Protein AF-A0A819Q612-F1 (afdb_monomer)

Mean predicted aligned error: 16.67 Å

Sequence (660 aa):
TDTGLFSSLAFLLGGGSSNDSTLSSGKQPTIEEQEAIKVASSCIEECHLEQLLQETKFLIIDSLNELLKALIYGCQIFPDSQKLDQDAAVFCLELLVKVVLQNRDRVTIFWPTVRHQFYSILVNANAKTFFIERTCIGLLRIAGRLLRREELASEVLNSLRMLLLMKPHVIYTLSSEIAYGLHELVRTNAANIHKSDDWFILFSLLEVVGAAVHPPPILQSTTENLSLNKHVHQNYSTTNAESDTECSDCLTTSIIDKGYLSDSEIYRRSDYIVVSHNDFDTFRNQYDQFSRHDRRALNKSCEILSFLIHDAAYVTQENFEYCIHCIRTFIEATVIQQSDKQTSKLTTNNNRNIKQIRKVTSSNSLNNENFNEQTNNQIKQSRSDYDDDDMQQSIKQEYQSLALQLLDLMHTLHMRAAQIYKQIPIDQTISNALWYKCWCPILQGITRLCCDSRRAVRSSALGYLQRCVLLPELHILSPIEWESVFDKVLFPLLLKLLETININDHIYGIEETRVRVSQLLCRIFLQHLTPLLTLPTFTKIWLTILDFMDKYSKIDQTDMLRESVRESLKNMLLVMNTTGLFDDNQPLTVITKDRIHNFFPGLWEEVFKISTPPQVPSPTVESVVLPTTSGDSNTPSNESTTSLVSNETTINEPLPPTNV

Solvent-accessible surface area (backbone atoms only — not comparable to full-atom values): 39907 Å² total; per-residue (Å²): 131,85,80,44,77,63,56,53,49,32,41,62,75,46,61,66,73,82,79,66,94,80,73,75,88,83,76,77,76,50,73,67,51,50,50,49,32,51,52,48,40,52,52,54,62,73,60,40,56,69,59,54,50,67,47,53,58,73,49,53,70,68,60,44,50,52,51,49,51,54,29,54,58,43,45,61,80,57,99,86,57,53,75,67,52,51,55,48,17,42,50,25,46,55,49,44,48,51,48,50,63,59,30,57,93,56,35,84,82,51,41,68,64,54,50,50,51,53,43,60,54,44,46,69,42,87,60,85,41,74,56,54,53,52,47,56,52,43,53,39,54,51,34,54,62,46,34,79,39,70,92,44,24,61,64,45,48,38,57,53,46,41,62,61,48,24,45,67,78,34,44,58,74,41,11,49,63,51,27,54,40,48,38,55,27,43,77,75,38,48,91,60,64,80,52,41,72,55,45,48,51,52,49,52,50,43,36,30,29,22,30,19,38,66,61,66,64,87,72,53,60,72,78,69,61,77,79,72,79,88,81,83,88,80,88,85,86,88,82,89,79,91,83,92,75,95,74,96,79,88,86,88,84,83,80,79,91,70,87,87,79,96,58,66,74,60,71,53,85,74,77,70,88,73,70,62,93,59,60,80,60,56,66,57,76,52,59,90,43,56,50,90,47,42,68,67,6,28,54,41,34,51,51,42,51,49,59,40,63,74,39,72,89,62,56,43,83,60,41,45,56,54,55,55,50,48,47,45,49,44,49,48,44,58,51,53,69,60,60,66,51,58,60,48,53,58,55,52,52,51,52,54,51,54,58,55,58,67,64,75,79,69,91,83,79,92,78,92,86,73,90,73,59,61,63,57,52,50,53,50,50,52,52,51,51,52,55,50,50,53,51,51,50,52,49,54,52,50,44,50,51,50,50,48,50,49,50,52,50,45,50,52,50,58,75,40,45,66,65,68,63,58,83,50,86,92,51,83,69,52,59,60,49,43,41,64,63,44,49,50,56,43,50,36,47,36,44,56,36,46,66,43,93,47,59,70,49,18,56,50,26,46,55,48,48,53,52,59,72,69,32,74,80,56,70,74,56,50,47,67,56,52,51,43,44,42,69,61,39,51,51,51,43,53,53,50,64,62,66,65,76,84,64,101,76,62,75,67,59,54,51,55,50,51,44,53,50,54,52,47,51,52,50,53,49,63,77,44,38,74,53,37,68,74,43,94,57,36,67,59,54,53,51,52,51,50,53,48,50,51,51,58,51,67,71,63,98,53,67,63,49,36,49,53,47,52,54,53,50,50,55,49,53,53,54,43,44,76,72,65,64,59,47,101,82,39,71,65,34,54,55,50,52,56,56,43,45,74,77,44,69,62,50,70,54,61,68,68,63,75,74,68,75,82,78,73,85,76,79,86,86,79,83,88,82,87,83,90,81,90,85,84,88,85,88,86,86,84,90,82,90,87,80,88,82,88,82,88,82,90,87,82,89,84,88,88,89,88,88,134

Foldseek 3Di:
DDCDLVVVVLCLQLCVDDCPPPDDDDDDDDPVSVVSSVVSSVVSVVVPVVVVLLCLLVDDPVVNLVLLVVLLVLLDDDPPDDPSSLSSNLSSLVSNLSSLLSNLVVNVVCVVVVLQSLLVDQLPDPADDPSNLSSLLSLLSSLLRNLVPLVCNVVSLLSLCSLLNGDLRHSQVSLLSNLVSLLSSCVRRLLSDDALQSLVSSLLSLLCSQFVFRRDCLLHVPPPPVPPPPDDDDDDDDDDDDDDDDDPDDPDPPPPDDDDDDCVSSVDDDDDPCPPLDDPCSVVVSVVGTDQHDPSSNVSSLVSLVVQQVDPSNDAPSCLLSSLVSLLSSLVSLQVVVVVVVVVVVVVVVVVVVVVVVVVPDPDDDDDDDPDPVVVVVVVVVVVVVVVVVVVVVVNVVSVVSLLSSLVSLLSQLVCLCVNLVVDPDDPVSLVCSLSRRLLSSLSSLLSQCLGPDLVSVVSSLVSNLCSLPPPVCVPDALVSLVCCVVRHLLVSLVSLLVSQDDPDDPPSSLVSNLSSLLSLLVSCLVCVVRNVVDPCSLVSVVSNLVSLQSQLPRDPDCPSVVSSLVSVLVSVLSCVVVVVADPPDPSNVVVVVSCCVRPNCSVVVSPVPPDDPDDPDDDDDDDDDDDDDDDDDDDDDDDDDDDDDDDDDDDDDDDDDDD

Secondary structure (DSSP, 8-state):
----HHHHHHHHHTT-----TTS-S-PPPPHHHHHHHHHHHHHHHHTTHHHHHHHGGGS-HHHHHHHHHHHHHHTPPPTT--HHHHHHHHHHHHHHHHHHHHTGGGHHHHHHHHHHHHHHHHHT--S--HHHHHHHHHHHHHHHHHTTSHHHHHHHHHHHHHHHTS-HHHHHHSHHHHHHHHHHHHHHHGGG---HHHHHHHHHHHHHHHH-BPPPHHHHHHHHTTTT--S------------------------------S-GGGGSPPP-----S--TTHHHHTGGGB----HHHHHHHHHHHHHHHHSTTT--HHHHHHHHHHHHHHHHHHHHHHHHHHHHHHHHHHHHHHHHHTTSS---------SSHHHHHHHHHHHHHHHHHHHHHHHHHHHHHHHHHHHHHHHHHHHHHHHHHTTS---THHHHHHIIIIIHHHHHHHHHHHT-SSHHHHHHHHHHHHHHHT-GGGGG--HHHHHHHIIIIIHHHHHHHHHGGGSSS-HHHHHHHHHHHHHHHHHHHHHTHHHHHTSTTHHHHHHHHHHHHHHHHHS-SSHHHHHHHHHHHHHHHHHHHHTT---TT-HHHHHHHHHHHHHSTTHHHHHHSTTS------------------------------------------------

Nearest PDB structures (foldseek):
  5vch-assembly1_A  TM=2.741E-01  e=5.328E-03  Kluyveromyces lactis
  5vch-assembly2_B  TM=2.363E-01  e=5.328E-03  Kluyveromyces lactis
  5w0v-assembly2_B  TM=1.896E-01  e=1.295E-02  Kluyveromyces lactis
  4wnd-assembly1_A  TM=2.602E-01  e=1.141E+00  Homo sapiens

pLDDT: mean 71.06, std 23.5, range [22.81, 96.5]

Radius of gyration: 37.92 Å; Cα contacts (8 Å, |Δi|>4): 515; chains: 1; bounding box: 99×92×132 Å

Structure (mmCIF, N/CA/C/O backbone):
data_AF-A0A819Q612-F1
#
_entry.id   AF-A0A819Q612-F1
#
loop_
_atom_site.group_PDB
_atom_site.id
_atom_site.type_symbol
_atom_site.label_atom_id
_atom_site.label_alt_id
_atom_site.label_comp_id
_atom_site.label_asym_id
_atom_site.label_entity_id
_atom_site.label_seq_id
_atom_site.pdbx_PDB_ins_code
_atom_site.Cartn_x
_atom_site.Cartn_y
_atom_site.Cartn_z
_atom_site.occupancy
_atom_site.B_iso_or_equiv
_atom_site.auth_seq_id
_atom_site.auth_comp_id
_atom_site.auth_asym_id
_atom_site.auth_atom_id
_atom_site.pdbx_PDB_model_num
ATOM 1 N N . THR A 1 1 ? 29.243 18.188 -15.607 1.00 25.50 1 THR A N 1
ATOM 2 C CA . THR A 1 1 ? 29.806 17.980 -16.953 1.00 25.50 1 THR A CA 1
ATOM 3 C C . THR A 1 1 ? 29.235 16.681 -17.448 1.00 25.50 1 THR A C 1
ATOM 5 O O . THR A 1 1 ? 29.607 15.632 -16.941 1.00 25.50 1 THR A O 1
ATOM 8 N N . ASP A 1 2 ? 28.225 16.771 -18.309 1.00 27.67 2 ASP A N 1
ATOM 9 C CA . ASP A 1 2 ? 27.508 15.609 -18.823 1.00 27.67 2 ASP A CA 1
ATOM 10 C C . ASP A 1 2 ? 28.478 14.719 -19.599 1.00 27.67 2 ASP A C 1
ATOM 12 O O . ASP A 1 2 ? 28.896 15.045 -20.709 1.00 27.67 2 ASP A O 1
ATOM 16 N N . THR A 1 3 ? 28.859 13.588 -19.014 1.00 39.81 3 THR A N 1
ATOM 17 C CA . THR A 1 3 ? 29.446 12.479 -19.761 1.00 39.81 3 THR A CA 1
ATOM 18 C C . THR A 1 3 ? 28.333 11.891 -20.625 1.00 39.81 3 THR A C 1
ATOM 20 O O . THR A 1 3 ? 27.615 10.973 -20.234 1.00 39.81 3 THR A O 1
ATOM 23 N N . GLY A 1 4 ? 28.102 12.505 -21.788 1.00 54.84 4 GLY A N 1
ATOM 24 C CA . GLY A 1 4 ? 27.065 12.085 -22.725 1.00 54.84 4 GLY A CA 1
ATOM 25 C C . GLY A 1 4 ? 27.266 10.638 -23.183 1.00 54.84 4 GLY A C 1
ATOM 26 O O . GLY A 1 4 ? 28.387 10.140 -23.209 1.00 54.84 4 GLY A O 1
ATOM 27 N N . LEU A 1 5 ? 26.187 9.970 -23.602 1.00 59.84 5 LEU A N 1
ATOM 28 C CA . LEU A 1 5 ? 26.196 8.595 -24.141 1.00 59.84 5 LEU A CA 1
ATOM 29 C C . LEU A 1 5 ? 27.327 8.349 -25.167 1.00 59.84 5 LEU A C 1
ATOM 31 O O . LEU A 1 5 ? 27.901 7.268 -25.237 1.00 59.84 5 LEU A O 1
ATOM 35 N N . PHE A 1 6 ? 27.665 9.373 -25.950 1.00 63.09 6 PHE A N 1
ATOM 36 C CA . PHE A 1 6 ? 28.693 9.315 -26.985 1.00 63.09 6 PHE A CA 1
ATOM 37 C C . PHE A 1 6 ? 30.122 9.474 -26.456 1.00 63.09 6 PHE A C 1
ATOM 39 O O . PHE A 1 6 ? 31.052 8.983 -27.086 1.00 63.09 6 PHE A O 1
ATOM 46 N N . SER A 1 7 ? 30.301 10.041 -25.260 1.00 59.19 7 SER A N 1
ATOM 47 C CA . SER A 1 7 ? 31.585 9.986 -24.552 1.00 59.19 7 SER A CA 1
ATOM 48 C C . SER A 1 7 ? 31.907 8.560 -24.083 1.00 59.19 7 SER A C 1
ATOM 50 O O . SER A 1 7 ? 33.058 8.138 -24.134 1.00 59.19 7 SER A O 1
ATOM 52 N N . SER A 1 8 ? 30.887 7.770 -23.719 1.00 60.81 8 SER A N 1
ATOM 53 C CA . SER A 1 8 ? 31.036 6.334 -23.451 1.00 60.81 8 SER A CA 1
ATOM 54 C C . SER A 1 8 ? 31.344 5.535 -24.721 1.00 60.81 8 SER A C 1
ATOM 56 O O . SER A 1 8 ? 32.138 4.603 -24.665 1.00 60.81 8 SER A O 1
ATOM 58 N N . LEU A 1 9 ? 30.783 5.920 -25.874 1.00 61.72 9 LEU A N 1
ATOM 59 C CA . LEU A 1 9 ? 31.121 5.312 -27.168 1.00 61.72 9 LEU A CA 1
ATOM 60 C C . LEU A 1 9 ? 32.566 5.629 -27.592 1.00 61.72 9 LEU A C 1
ATOM 62 O O . LEU A 1 9 ? 33.261 4.741 -28.073 1.00 61.72 9 LEU A O 1
ATOM 66 N N . ALA A 1 10 ? 33.052 6.847 -27.334 1.00 55.88 10 ALA A N 1
ATOM 67 C CA . ALA A 1 10 ? 34.459 7.209 -27.528 1.00 55.88 10 ALA A CA 1
ATOM 68 C C . ALA A 1 10 ? 35.396 6.385 -26.635 1.00 55.88 10 ALA A C 1
ATOM 70 O O . ALA A 1 10 ? 36.442 5.929 -27.087 1.00 55.88 10 ALA A O 1
ATOM 71 N N . PHE A 1 11 ? 34.994 6.134 -25.387 1.00 59.53 11 PHE A N 1
ATOM 72 C CA . PHE A 1 11 ? 35.725 5.265 -24.465 1.00 59.53 11 PHE A CA 1
ATOM 73 C C . PHE A 1 11 ? 35.726 3.788 -24.907 1.00 59.53 11 PHE A C 1
ATOM 75 O O . PHE A 1 11 ? 36.753 3.119 -24.801 1.00 59.53 11 PHE A O 1
ATOM 82 N N . LEU A 1 12 ? 34.605 3.288 -25.441 1.00 59.66 12 LEU A N 1
ATOM 83 C CA . LEU A 1 12 ? 34.492 1.925 -25.979 1.00 59.66 12 LEU A CA 1
ATOM 84 C C . LEU A 1 12 ? 35.340 1.730 -27.243 1.00 59.66 12 LEU A C 1
ATOM 86 O O . LEU A 1 12 ? 36.049 0.734 -27.353 1.00 59.66 12 LEU A O 1
ATOM 90 N N . LEU A 1 13 ? 35.312 2.690 -28.171 1.00 58.56 13 LEU A N 1
ATOM 91 C CA . LEU A 1 13 ? 36.123 2.655 -29.395 1.00 58.56 13 LEU A CA 1
ATOM 92 C C . LEU A 1 13 ? 37.614 2.910 -29.125 1.00 58.56 13 LEU A C 1
ATOM 94 O O . LEU A 1 13 ? 38.462 2.403 -29.852 1.00 58.56 13 LEU A O 1
ATOM 98 N N . GLY A 1 14 ? 37.936 3.668 -28.074 1.00 52.38 14 GLY A N 1
ATOM 99 C CA . GLY A 1 14 ? 39.297 4.015 -27.663 1.00 52.38 14 GLY A CA 1
ATOM 100 C C . GLY A 1 14 ? 40.042 2.940 -26.863 1.00 52.38 14 GLY A C 1
ATOM 101 O O . GLY A 1 14 ? 41.120 3.229 -26.351 1.00 52.38 14 GLY A O 1
ATOM 102 N N . GLY A 1 15 ? 39.493 1.726 -26.730 1.00 50.19 15 GLY A N 1
ATOM 103 C CA . GLY A 1 15 ? 40.196 0.598 -26.110 1.00 50.19 15 GLY A CA 1
ATOM 104 C C . GLY A 1 15 ? 40.229 0.615 -24.579 1.00 50.19 15 GLY A C 1
ATOM 105 O O . GLY A 1 15 ? 41.263 0.312 -23.986 1.00 50.19 15 GLY A O 1
ATOM 106 N N . GLY A 1 16 ? 39.112 0.942 -23.916 1.00 45.12 16 GLY A N 1
ATOM 107 C CA . GLY A 1 16 ? 38.978 0.772 -22.464 1.00 45.12 16 GLY A CA 1
ATOM 108 C C . GLY A 1 16 ? 39.368 -0.648 -22.029 1.00 45.12 16 GLY A C 1
ATOM 109 O O . GLY A 1 16 ? 38.669 -1.609 -22.343 1.00 45.12 16 GLY A O 1
ATOM 110 N N . SER A 1 17 ? 40.509 -0.778 -21.343 1.00 41.53 17 SER A N 1
ATOM 111 C CA . SER A 1 17 ? 41.166 -2.054 -21.052 1.00 41.53 17 SER A CA 1
ATOM 112 C C . SER A 1 17 ? 40.226 -3.109 -20.461 1.00 41.53 17 SER A C 1
ATOM 114 O O . SER A 1 17 ? 39.558 -2.900 -19.444 1.00 41.53 17 SER A O 1
ATOM 116 N N . SER A 1 18 ? 40.271 -4.301 -21.052 1.00 38.88 18 SER A N 1
ATOM 117 C CA . SER A 1 18 ? 39.995 -5.560 -20.372 1.00 38.88 18 SER A CA 1
ATOM 118 C C . SER A 1 18 ? 40.863 -5.634 -19.112 1.00 38.88 18 SER A C 1
ATOM 120 O O . SER A 1 18 ? 42.072 -5.847 -19.199 1.00 38.88 18 SER A O 1
ATOM 122 N N . ASN A 1 19 ? 40.267 -5.420 -17.937 1.00 40.00 19 ASN A N 1
ATOM 123 C CA . ASN A 1 19 ? 40.936 -5.649 -16.659 1.00 40.00 19 ASN A CA 1
ATOM 124 C C . ASN A 1 19 ? 41.107 -7.157 -16.450 1.00 40.00 19 ASN A C 1
ATOM 126 O O . ASN A 1 19 ? 40.331 -7.784 -15.729 1.00 40.00 19 ASN A O 1
ATOM 130 N N . ASP A 1 20 ? 42.131 -7.723 -17.080 1.00 32.28 20 ASP A N 1
ATOM 131 C CA . ASP A 1 20 ? 42.747 -8.956 -16.619 1.00 32.28 20 ASP A CA 1
ATOM 132 C C . ASP A 1 20 ? 43.321 -8.651 -15.229 1.00 32.28 20 ASP A C 1
ATOM 134 O O . ASP A 1 20 ? 44.163 -7.764 -15.050 1.00 32.28 20 ASP A O 1
ATOM 138 N N . SER A 1 21 ? 42.777 -9.302 -14.206 1.00 34.31 21 SER A N 1
ATOM 139 C CA . SER A 1 21 ? 42.978 -8.978 -12.792 1.00 34.31 21 SER A CA 1
ATOM 140 C C . SER A 1 21 ? 44.356 -9.384 -12.256 1.00 34.31 21 SER A C 1
ATOM 142 O O . SER A 1 21 ? 44.462 -9.873 -11.132 1.00 34.31 21 SER A O 1
ATOM 144 N N . THR A 1 22 ? 45.424 -9.188 -13.029 1.00 32.25 22 THR A N 1
ATOM 145 C CA . THR A 1 22 ? 46.790 -9.519 -12.607 1.00 32.25 22 THR A CA 1
ATOM 146 C C . THR A 1 22 ? 47.865 -8.512 -12.999 1.00 32.25 22 THR A C 1
ATOM 148 O O . THR A 1 22 ? 49.029 -8.879 -12.912 1.00 32.25 22 THR A O 1
ATOM 151 N N . LEU A 1 23 ? 47.576 -7.246 -13.338 1.00 31.55 23 LEU A N 1
ATOM 152 C CA . LEU A 1 23 ? 48.643 -6.230 -13.301 1.00 31.55 23 LEU A CA 1
ATOM 153 C C . LEU A 1 23 ? 48.156 -4.781 -13.088 1.00 31.55 23 LEU A C 1
ATOM 155 O O . LEU A 1 23 ? 47.647 -4.128 -13.989 1.00 31.55 23 LEU A O 1
ATOM 159 N N . SER A 1 24 ? 48.436 -4.279 -11.882 1.00 33.72 24 SER A N 1
ATOM 160 C CA . SER A 1 24 ? 48.763 -2.886 -11.528 1.00 33.72 24 SER A CA 1
ATOM 161 C C . SER A 1 24 ? 47.819 -1.743 -11.936 1.00 33.72 24 SER A C 1
ATOM 163 O O . SER A 1 24 ? 47.763 -1.305 -13.082 1.00 33.72 24 SER A O 1
ATOM 165 N N . SER A 1 25 ? 47.242 -1.137 -10.902 1.00 42.38 25 SER A N 1
ATOM 166 C CA . SER A 1 25 ? 46.852 0.267 -10.790 1.00 42.38 25 SER A CA 1
ATOM 167 C C . SER A 1 25 ? 47.733 1.233 -11.608 1.00 42.38 25 SER A C 1
ATOM 169 O O . SER A 1 25 ? 48.946 1.276 -11.416 1.00 42.38 25 SER A O 1
ATOM 171 N N . GLY A 1 26 ? 47.112 2.072 -12.444 1.00 45.88 26 GLY A N 1
ATOM 172 C CA . GLY A 1 26 ? 47.671 3.369 -12.852 1.00 45.88 26 GLY A CA 1
ATOM 173 C C . GLY A 1 26 ? 48.739 3.386 -13.953 1.00 45.88 26 GLY A C 1
ATOM 174 O O . GLY A 1 26 ? 49.749 4.066 -13.785 1.00 45.88 26 GLY A O 1
ATOM 175 N N . LYS A 1 27 ? 48.525 2.736 -15.104 1.00 48.31 27 LYS A N 1
ATOM 176 C CA . LYS A 1 27 ? 49.262 3.112 -16.326 1.00 48.31 27 LYS A CA 1
ATOM 177 C C . LYS A 1 27 ? 48.541 4.265 -17.026 1.00 48.31 27 LYS A C 1
ATOM 179 O O . LYS A 1 27 ? 47.382 4.129 -17.402 1.00 48.31 27 LYS A O 1
ATOM 184 N N . GLN A 1 28 ? 49.219 5.407 -17.170 1.00 54.78 28 GLN A N 1
ATOM 185 C CA . GLN A 1 28 ? 48.771 6.461 -18.082 1.00 54.78 28 GLN A CA 1
ATOM 186 C C . GLN A 1 28 ? 48.725 5.891 -19.511 1.00 54.78 28 GLN A C 1
ATOM 188 O O . GLN A 1 28 ? 49.647 5.152 -19.869 1.00 54.78 28 GLN A O 1
ATOM 193 N N . PRO A 1 29 ? 47.687 6.212 -20.308 1.00 62.75 29 PRO A N 1
ATOM 194 C CA . PRO A 1 29 ? 47.593 5.757 -21.691 1.00 62.75 29 PRO A CA 1
ATOM 195 C C . PRO A 1 29 ? 48.821 6.228 -22.468 1.00 62.75 29 PRO A C 1
ATOM 197 O O . PRO A 1 29 ? 49.292 7.354 -22.261 1.00 62.75 29 PRO A O 1
ATOM 200 N N . THR A 1 30 ? 49.354 5.361 -23.321 1.00 76.62 30 THR A N 1
ATOM 201 C CA . THR A 1 30 ? 50.503 5.672 -24.182 1.00 76.62 30 THR A CA 1
ATOM 202 C C . THR A 1 30 ? 50.188 6.861 -25.096 1.00 76.62 30 THR A C 1
ATOM 204 O O . THR A 1 30 ? 49.027 7.188 -25.330 1.00 76.62 30 THR A O 1
ATOM 207 N N . ILE A 1 31 ? 51.216 7.547 -25.606 1.00 77.00 31 ILE A N 1
ATOM 208 C CA . ILE A 1 31 ? 51.027 8.711 -26.494 1.00 77.00 31 ILE A CA 1
ATOM 209 C C . ILE A 1 31 ? 50.209 8.313 -27.737 1.00 77.00 31 ILE A C 1
ATOM 211 O O . ILE A 1 31 ? 49.309 9.047 -28.132 1.00 77.00 31 ILE A O 1
ATOM 215 N N . GLU A 1 32 ? 50.448 7.115 -28.274 1.00 76.25 32 GLU A N 1
ATOM 216 C CA . GLU A 1 32 ? 49.699 6.553 -29.404 1.00 76.25 32 GLU A CA 1
ATOM 217 C C . GLU A 1 32 ? 48.230 6.261 -29.047 1.00 76.25 32 GLU A C 1
ATOM 219 O O . GLU A 1 32 ? 47.334 6.614 -29.809 1.00 76.25 32 GLU A O 1
ATOM 224 N N . GLU A 1 33 ? 47.946 5.699 -27.864 1.00 76.12 33 GLU A N 1
ATOM 225 C CA . GLU A 1 33 ? 46.566 5.506 -27.385 1.00 76.12 33 GLU A CA 1
ATOM 226 C C . GLU A 1 33 ? 45.853 6.845 -27.150 1.00 76.12 33 GLU A C 1
ATOM 228 O O . GLU A 1 33 ? 44.677 6.990 -27.478 1.00 76.12 33 GLU A O 1
ATOM 233 N N . GLN A 1 34 ? 46.550 7.857 -26.627 1.00 76.44 34 GLN A N 1
ATOM 234 C CA . GLN A 1 34 ? 45.985 9.198 -26.446 1.00 76.44 34 GLN A CA 1
ATOM 235 C C . GLN A 1 34 ? 45.664 9.872 -27.784 1.00 76.44 34 GLN A C 1
ATOM 237 O O . GLN A 1 34 ? 44.650 10.565 -27.889 1.00 76.44 34 GLN A O 1
ATOM 242 N N . GLU A 1 35 ? 46.500 9.683 -28.804 1.00 80.19 35 GLU A N 1
ATOM 243 C CA . GLU A 1 35 ? 46.226 10.157 -30.161 1.00 80.19 35 GLU A CA 1
ATOM 244 C C . GLU A 1 35 ? 45.055 9.399 -30.794 1.00 80.19 35 GLU A C 1
ATOM 246 O O . GLU A 1 35 ? 44.142 10.036 -31.321 1.00 80.19 35 GLU A O 1
ATOM 251 N N . ALA A 1 36 ? 45.001 8.073 -30.656 1.00 76.75 36 ALA A N 1
ATOM 252 C CA . ALA A 1 36 ? 43.888 7.261 -31.146 1.00 76.75 36 ALA A CA 1
ATOM 253 C C . ALA A 1 36 ? 42.550 7.646 -30.488 1.00 76.75 36 ALA A C 1
ATOM 255 O O . ALA A 1 36 ? 41.547 7.809 -31.185 1.00 76.75 36 ALA A O 1
ATOM 256 N N . ILE A 1 37 ? 42.531 7.880 -29.170 1.00 76.88 37 ILE A N 1
ATOM 257 C CA . ILE A 1 37 ? 41.342 8.353 -28.441 1.00 76.88 37 ILE A CA 1
ATOM 258 C C . ILE A 1 37 ? 40.903 9.733 -28.945 1.00 76.88 37 ILE A C 1
ATOM 260 O O . ILE A 1 37 ? 39.703 9.967 -29.114 1.00 76.88 37 ILE A O 1
ATOM 264 N N . LYS A 1 38 ? 41.842 10.651 -29.216 1.00 80.81 38 LYS A N 1
ATOM 265 C CA . LYS A 1 38 ? 41.522 11.976 -29.776 1.00 80.81 38 LYS A CA 1
ATOM 266 C C . LYS A 1 38 ? 40.925 11.872 -31.177 1.00 80.81 38 LYS A C 1
ATOM 268 O O . LYS A 1 38 ? 39.922 12.528 -31.445 1.00 80.81 38 LYS A O 1
ATOM 273 N N . VAL A 1 39 ? 41.494 11.033 -32.043 1.00 82.75 39 VAL A N 1
ATOM 274 C CA . VAL A 1 39 ? 40.976 10.804 -33.402 1.00 82.75 39 VAL A CA 1
ATOM 275 C C . VAL A 1 39 ? 39.585 10.169 -33.358 1.00 82.75 39 VAL A C 1
ATOM 277 O O . VAL A 1 39 ? 38.679 10.642 -34.041 1.00 82.75 39 VAL A O 1
ATOM 280 N N . ALA A 1 40 ? 39.378 9.154 -32.513 1.00 78.38 40 ALA A N 1
ATOM 281 C CA . ALA A 1 40 ? 38.068 8.533 -32.325 1.00 78.38 40 ALA A CA 1
ATOM 282 C C . ALA A 1 40 ? 37.031 9.537 -31.796 1.00 78.38 40 ALA A C 1
ATOM 284 O O . ALA A 1 40 ? 35.918 9.595 -32.314 1.00 78.38 40 ALA A O 1
ATOM 285 N N . SER A 1 41 ? 37.404 10.371 -30.820 1.00 77.06 41 SER A N 1
ATOM 286 C CA . SER A 1 41 ? 36.521 11.408 -30.268 1.00 77.06 41 SER A CA 1
ATOM 287 C C . SER A 1 41 ? 36.133 12.447 -31.325 1.00 77.06 41 SER A C 1
ATOM 289 O O . SER A 1 41 ? 34.950 12.742 -31.469 1.00 77.06 41 SER A O 1
ATOM 291 N N . SER A 1 42 ? 37.094 12.925 -32.126 1.00 80.88 42 SER A N 1
ATOM 292 C CA . SER A 1 42 ? 36.833 13.862 -33.231 1.00 80.88 42 SER A CA 1
ATOM 293 C C . SER A 1 42 ? 35.904 13.252 -34.285 1.00 80.88 42 SER A C 1
ATOM 295 O O . SER A 1 42 ? 34.959 13.898 -34.722 1.00 80.88 42 SER A O 1
ATOM 297 N N . CYS A 1 43 ? 36.116 11.983 -34.651 1.00 80.12 43 CYS A N 1
ATOM 298 C CA . CYS A 1 43 ? 35.253 11.270 -35.596 1.00 80.12 43 CYS A CA 1
ATOM 299 C C . CYS A 1 43 ? 33.805 11.165 -35.084 1.00 80.12 43 CYS A C 1
ATOM 301 O O . CYS A 1 43 ? 32.856 11.395 -35.830 1.00 80.12 43 CYS A O 1
ATOM 303 N N . ILE A 1 44 ? 33.614 10.863 -33.796 1.00 77.25 44 ILE A N 1
ATOM 304 C CA . ILE A 1 44 ? 32.280 10.780 -33.180 1.00 77.25 44 ILE A CA 1
ATOM 305 C C . ILE A 1 44 ? 31.587 12.145 -33.164 1.00 77.25 44 ILE A C 1
ATOM 307 O O . ILE A 1 44 ? 30.383 12.217 -33.425 1.00 77.25 44 ILE A O 1
ATOM 311 N N . GLU A 1 45 ? 32.329 13.213 -32.866 1.00 77.75 45 GLU A N 1
ATOM 312 C CA . GLU A 1 45 ? 31.816 14.586 -32.908 1.00 77.75 45 GLU A CA 1
ATOM 313 C C . GLU A 1 45 ? 31.380 14.978 -34.329 1.00 77.75 45 GLU A C 1
ATOM 315 O O . GLU A 1 45 ? 30.275 15.498 -34.503 1.00 77.75 45 GLU A O 1
ATOM 320 N N . GLU A 1 46 ? 32.183 14.644 -35.344 1.00 83.31 46 GLU A N 1
ATOM 321 C CA . GLU A 1 46 ? 31.871 14.866 -36.766 1.00 83.31 46 GLU A CA 1
ATOM 322 C C . GLU A 1 46 ? 30.682 14.031 -37.265 1.00 83.31 46 GLU A C 1
ATOM 324 O O . GLU A 1 46 ? 29.945 14.464 -38.150 1.00 83.31 46 GLU A O 1
ATOM 329 N N . CYS A 1 47 ? 30.440 12.852 -36.683 1.00 77.25 47 CYS A N 1
ATOM 330 C CA . CYS A 1 47 ? 29.293 12.012 -37.037 1.00 77.25 47 CYS A CA 1
ATOM 331 C C . CYS A 1 47 ? 27.942 12.601 -36.595 1.00 77.25 47 CYS A C 1
ATOM 333 O O . CYS A 1 47 ? 26.902 12.057 -36.971 1.00 77.25 47 CYS A O 1
ATOM 335 N N . HIS A 1 48 ? 27.930 13.657 -35.770 1.00 79.62 48 HIS A N 1
ATOM 336 C CA . HIS A 1 48 ? 26.721 14.336 -35.284 1.00 79.62 48 HIS A CA 1
ATOM 337 C C . HIS A 1 48 ? 25.612 13.370 -34.821 1.00 79.62 48 HIS A C 1
ATOM 339 O O . HIS A 1 48 ? 24.423 13.577 -35.071 1.00 79.62 48 HIS A O 1
ATOM 345 N N . LEU A 1 49 ? 25.992 12.295 -34.122 1.00 75.75 49 LEU A N 1
ATOM 346 C CA . LEU A 1 49 ? 25.085 11.192 -33.777 1.00 75.75 49 LEU A CA 1
ATOM 347 C C . LEU A 1 49 ? 23.860 11.647 -32.970 1.00 75.75 49 LEU A C 1
ATOM 349 O O . LEU A 1 49 ? 22.784 11.060 -33.069 1.00 75.75 49 LEU A O 1
ATOM 353 N N . GLU A 1 50 ? 23.998 12.710 -32.180 1.00 77.19 50 GLU A N 1
ATOM 354 C CA . GLU A 1 50 ? 22.879 13.301 -31.453 1.00 77.19 50 GLU A CA 1
ATOM 355 C C . GLU A 1 50 ? 21.848 13.947 -32.387 1.00 77.19 50 GLU A C 1
ATOM 357 O O . GLU A 1 50 ? 20.646 13.747 -32.198 1.00 77.19 50 GLU A O 1
ATOM 362 N N . GLN A 1 51 ? 22.300 14.651 -33.426 1.00 82.31 51 GLN A N 1
ATOM 363 C CA . GLN A 1 51 ? 21.424 15.199 -34.457 1.00 82.31 51 GLN A CA 1
ATOM 364 C C . GLN A 1 51 ? 20.744 14.070 -35.236 1.00 82.31 51 GLN A C 1
ATOM 366 O O . GLN A 1 51 ? 19.524 14.101 -35.394 1.00 82.31 51 GLN A O 1
ATOM 371 N N . LEU A 1 52 ? 21.490 13.028 -35.621 1.00 80.94 52 LEU A N 1
ATOM 372 C CA . LEU A 1 52 ? 20.926 11.854 -36.294 1.00 80.94 52 LEU A CA 1
ATOM 373 C C . LEU A 1 52 ? 19.795 11.230 -35.464 1.00 80.94 52 LEU A C 1
ATOM 375 O O . LEU A 1 52 ? 18.726 10.925 -35.993 1.00 80.94 52 LEU A O 1
ATOM 379 N N . LEU A 1 53 ? 19.989 11.095 -34.147 1.00 82.25 53 LEU A N 1
ATOM 380 C CA . LEU A 1 53 ? 18.943 10.599 -33.254 1.00 82.25 53 LEU A CA 1
ATOM 381 C C . LEU A 1 53 ? 17.729 11.514 -33.200 1.00 82.25 53 LEU A C 1
ATOM 383 O O . LEU A 1 53 ? 16.604 11.018 -33.243 1.00 82.25 53 LEU A O 1
ATOM 387 N N . GLN A 1 54 ? 17.929 12.828 -33.127 1.00 84.06 54 GLN A N 1
ATOM 388 C CA . GLN A 1 54 ? 16.825 13.785 -33.147 1.00 84.06 54 GLN A CA 1
ATOM 389 C C . GLN A 1 54 ? 16.047 13.737 -34.469 1.00 84.06 54 GLN A C 1
ATOM 391 O O . GLN A 1 54 ? 14.823 13.918 -34.466 1.00 84.06 54 GLN A O 1
ATOM 396 N N . GLU A 1 55 ? 16.733 13.460 -35.574 1.00 86.69 55 GLU A N 1
ATOM 397 C CA . GLU A 1 55 ? 16.171 13.344 -36.917 1.00 86.69 55 GLU A CA 1
ATOM 398 C C . GLU A 1 55 ? 15.488 11.998 -37.184 1.00 86.69 55 GLU A C 1
ATOM 400 O O . GLU A 1 55 ? 14.726 11.898 -38.144 1.00 86.69 55 GLU A O 1
ATOM 405 N N . THR A 1 56 ? 15.625 10.994 -36.306 1.00 88.38 56 THR A N 1
ATOM 406 C CA . THR A 1 56 ? 14.908 9.707 -36.460 1.00 88.38 56 THR A CA 1
ATOM 407 C C . THR A 1 56 ? 13.389 9.869 -36.575 1.00 88.38 56 THR A C 1
ATOM 409 O O . THR A 1 56 ? 12.733 9.048 -37.215 1.00 88.38 56 THR A O 1
ATOM 412 N N . LYS A 1 57 ? 12.825 10.963 -36.042 1.00 87.25 57 LYS A N 1
ATOM 413 C CA . LYS A 1 57 ? 11.410 11.343 -36.216 1.00 87.25 57 LYS A CA 1
ATOM 414 C C . LYS A 1 57 ? 10.988 11.551 -37.675 1.00 87.25 57 LYS A C 1
ATOM 416 O O . LYS A 1 57 ? 9.803 11.453 -37.978 1.00 87.25 57 LYS A O 1
ATOM 421 N N . PHE A 1 58 ? 11.935 11.834 -38.566 1.00 89.75 58 PHE A N 1
ATOM 422 C CA . PHE A 1 58 ? 11.703 12.051 -39.993 1.00 89.75 58 PHE A CA 1
ATOM 423 C C . PHE A 1 58 ? 11.940 10.798 -40.840 1.00 89.75 58 PHE A C 1
ATOM 425 O O . PHE A 1 58 ? 11.609 10.800 -42.023 1.00 89.75 58 PHE A O 1
ATOM 432 N N . LEU A 1 59 ? 12.473 9.718 -40.255 1.00 89.31 59 LEU A N 1
ATOM 433 C CA . LEU A 1 59 ? 12.652 8.462 -40.978 1.00 89.31 59 LEU A CA 1
ATOM 434 C C . LEU A 1 59 ? 11.302 7.905 -41.434 1.00 89.31 59 LEU A C 1
ATOM 436 O O . LEU A 1 59 ? 10.306 7.964 -40.702 1.00 89.31 59 LEU A O 1
ATOM 440 N N . ILE A 1 60 ? 11.296 7.335 -42.639 1.00 92.44 60 ILE A N 1
ATOM 441 C CA . ILE A 1 60 ? 10.174 6.555 -43.169 1.00 92.44 60 ILE A CA 1
ATOM 442 C C . ILE A 1 60 ? 9.997 5.315 -42.286 1.00 92.44 60 ILE A C 1
ATOM 444 O O . ILE A 1 60 ? 10.963 4.805 -41.716 1.00 92.44 60 ILE A O 1
ATOM 448 N N . ILE A 1 61 ? 8.758 4.839 -42.155 1.00 90.31 61 ILE A N 1
ATOM 449 C CA . ILE A 1 61 ? 8.411 3.770 -41.216 1.00 90.31 61 ILE A CA 1
ATOM 450 C C . ILE A 1 61 ? 9.222 2.484 -41.434 1.00 90.31 61 ILE A C 1
ATOM 452 O O . ILE A 1 61 ? 9.665 1.882 -40.461 1.00 90.31 61 ILE A O 1
ATOM 456 N N . ASP A 1 62 ? 9.494 2.109 -42.685 1.00 91.81 62 ASP A N 1
ATOM 457 C CA . ASP A 1 62 ? 10.275 0.910 -43.007 1.00 91.81 62 ASP A CA 1
ATOM 458 C C . ASP A 1 62 ? 11.734 1.053 -42.563 1.00 91.81 62 ASP A C 1
ATOM 460 O O . ASP A 1 62 ? 12.278 0.172 -41.902 1.00 91.81 62 ASP A O 1
ATOM 464 N N . SER A 1 63 ? 12.351 2.206 -42.835 1.00 92.81 63 SER A N 1
ATOM 465 C CA . SER A 1 63 ? 13.717 2.505 -42.392 1.00 92.81 63 SER A CA 1
ATOM 466 C C . SER A 1 63 ? 13.821 2.569 -40.868 1.00 92.81 63 SER A C 1
ATOM 468 O O . SER A 1 63 ? 14.797 2.088 -40.295 1.00 92.81 63 SER A O 1
ATOM 470 N N . LEU A 1 64 ? 12.807 3.131 -40.202 1.00 92.00 64 LEU A N 1
ATOM 471 C CA . LEU A 1 64 ? 12.729 3.146 -38.743 1.00 92.00 64 LEU A CA 1
ATOM 472 C C . LEU A 1 64 ? 12.615 1.722 -38.183 1.00 92.00 64 LEU A C 1
ATOM 474 O O . LEU A 1 64 ? 13.304 1.397 -37.221 1.00 92.00 64 LEU A O 1
ATOM 478 N N . ASN A 1 65 ? 11.792 0.865 -38.788 1.00 91.06 65 ASN A N 1
ATOM 479 C CA . ASN A 1 65 ? 11.647 -0.528 -38.371 1.00 91.06 65 ASN A CA 1
ATOM 480 C C . ASN A 1 65 ? 12.956 -1.313 -38.512 1.00 91.06 65 ASN A C 1
ATOM 482 O O . ASN A 1 65 ? 13.314 -2.047 -37.594 1.00 91.06 65 ASN A O 1
ATOM 486 N N . GLU A 1 66 ? 13.693 -1.148 -39.612 1.00 92.50 66 GLU A N 1
ATOM 487 C CA . GLU A 1 66 ? 15.000 -1.798 -39.776 1.00 92.50 66 GLU A CA 1
ATOM 488 C C . GLU A 1 66 ? 16.038 -1.275 -38.773 1.00 92.50 66 GLU A C 1
ATOM 490 O O . GLU A 1 66 ? 16.776 -2.069 -38.187 1.00 92.50 66 GLU A O 1
ATOM 495 N N . LEU A 1 67 ? 16.042 0.032 -38.479 1.00 91.81 67 LEU A N 1
ATOM 496 C CA . LEU A 1 67 ? 16.876 0.593 -37.412 1.00 91.81 67 LEU A CA 1
ATOM 497 C C . LEU A 1 67 ? 16.529 -0.025 -36.049 1.00 91.81 67 LEU A C 1
ATOM 499 O O . LEU A 1 67 ? 17.423 -0.444 -35.318 1.00 91.81 67 LEU A O 1
ATOM 503 N N . LEU A 1 68 ? 15.240 -0.119 -35.709 1.00 92.69 68 LEU A N 1
ATOM 504 C CA . LEU A 1 68 ? 14.792 -0.738 -34.460 1.00 92.69 68 LEU A CA 1
ATOM 505 C C . LEU A 1 68 ? 15.216 -2.209 -34.382 1.00 92.69 68 LEU A C 1
ATOM 507 O O . LEU A 1 68 ? 15.721 -2.627 -33.344 1.00 92.69 68 LEU A O 1
ATOM 511 N N . LYS A 1 69 ? 15.080 -2.982 -35.467 1.00 91.88 69 LYS A N 1
ATOM 512 C CA . LYS A 1 69 ? 15.544 -4.379 -35.529 1.00 91.88 69 LYS A CA 1
ATOM 513 C C . LYS A 1 69 ? 17.051 -4.493 -35.306 1.00 91.88 69 LYS A C 1
ATOM 515 O O . LYS A 1 69 ? 17.474 -5.356 -34.542 1.00 91.88 69 LYS A O 1
ATOM 520 N N . ALA A 1 70 ? 17.848 -3.618 -35.920 1.00 92.00 70 ALA A N 1
ATOM 521 C CA . ALA A 1 70 ? 19.298 -3.603 -35.738 1.00 92.00 70 ALA A CA 1
ATOM 522 C C . ALA A 1 70 ? 19.691 -3.299 -34.282 1.00 92.00 70 ALA A C 1
ATOM 524 O O . ALA A 1 70 ? 20.542 -3.981 -33.715 1.00 92.00 70 ALA A O 1
ATOM 525 N N . LEU A 1 71 ? 19.027 -2.327 -33.647 1.00 91.69 71 LEU A N 1
ATOM 526 C CA . LEU A 1 71 ? 19.254 -2.004 -32.234 1.00 91.69 71 LEU A CA 1
ATOM 527 C C . LEU A 1 71 ? 18.809 -3.137 -31.304 1.00 91.69 71 LEU A C 1
ATOM 529 O O . LEU A 1 71 ? 19.516 -3.460 -30.356 1.00 91.69 71 LEU A O 1
ATOM 533 N N . ILE A 1 72 ? 17.670 -3.771 -31.594 1.00 91.88 72 ILE A N 1
ATOM 534 C CA . ILE A 1 72 ? 17.168 -4.934 -30.850 1.00 91.88 72 ILE A CA 1
ATOM 535 C C . ILE A 1 72 ? 18.144 -6.110 -30.949 1.00 91.88 72 ILE A C 1
ATOM 537 O O . ILE A 1 72 ? 18.417 -6.753 -29.937 1.00 91.88 72 ILE A O 1
ATOM 541 N N . TYR A 1 73 ? 18.702 -6.366 -32.133 1.00 89.00 73 TYR A N 1
ATOM 542 C CA . TYR A 1 73 ? 19.742 -7.378 -32.320 1.00 89.00 73 TYR A CA 1
ATOM 543 C C . TYR A 1 73 ? 20.990 -7.058 -31.488 1.00 89.00 73 TYR A C 1
ATOM 545 O O . TYR A 1 73 ? 21.510 -7.932 -30.800 1.00 89.00 73 TYR A O 1
ATOM 553 N N . GLY A 1 74 ? 21.412 -5.790 -31.460 1.00 86.38 74 GLY A N 1
ATOM 554 C CA . GLY A 1 74 ? 22.528 -5.331 -30.628 1.00 86.38 74 GLY A CA 1
ATOM 555 C C . GLY A 1 74 ? 22.306 -5.482 -29.117 1.00 86.38 74 GLY A C 1
ATOM 556 O O . GLY A 1 74 ? 23.273 -5.540 -28.369 1.00 86.38 74 GLY A O 1
ATOM 557 N N . CYS A 1 75 ? 21.058 -5.591 -28.653 1.00 87.06 75 CYS A N 1
ATOM 558 C CA . CYS A 1 75 ? 20.730 -5.841 -27.245 1.00 87.06 75 CYS A CA 1
ATOM 559 C C . CYS A 1 75 ? 20.856 -7.321 -26.826 1.00 87.06 75 CYS A C 1
ATOM 561 O O . CYS A 1 75 ? 20.610 -7.635 -25.660 1.00 87.06 75 CYS A O 1
ATOM 563 N N . GLN A 1 76 ? 21.158 -8.247 -27.742 1.00 83.69 76 GLN A N 1
ATOM 564 C CA . GLN A 1 76 ? 21.259 -9.674 -27.426 1.00 83.69 76 GLN A CA 1
ATOM 565 C C . GLN A 1 76 ? 22.608 -9.997 -26.776 1.00 83.69 76 GLN A C 1
ATOM 567 O O . GLN A 1 76 ? 23.661 -9.782 -27.366 1.00 83.69 76 GLN A O 1
ATOM 572 N N . ILE A 1 77 ? 22.566 -10.552 -25.561 1.00 75.81 77 ILE A N 1
ATOM 573 C CA . ILE A 1 77 ? 23.754 -11.011 -24.834 1.00 75.81 77 ILE A CA 1
ATOM 574 C C . ILE A 1 77 ? 23.815 -12.537 -24.933 1.00 75.81 77 ILE A C 1
ATOM 576 O O . ILE A 1 77 ? 22.923 -13.234 -24.447 1.00 75.81 77 ILE A O 1
ATOM 580 N N . PHE A 1 78 ? 24.871 -13.059 -25.552 1.00 72.38 78 PHE A N 1
ATOM 581 C CA . PHE A 1 78 ? 25.127 -14.495 -25.659 1.00 72.38 78 PHE A CA 1
ATOM 582 C C . PHE A 1 78 ? 25.819 -15.039 -24.388 1.00 72.38 78 PHE A C 1
ATOM 584 O O . PHE A 1 78 ? 26.491 -14.285 -23.682 1.00 72.38 78 PHE A O 1
ATOM 591 N N . PRO A 1 79 ? 25.698 -16.335 -24.056 1.00 61.16 79 PRO A N 1
ATOM 592 C CA . PRO A 1 79 ? 26.245 -16.892 -22.811 1.00 61.16 79 PRO A CA 1
ATOM 593 C C . PRO A 1 79 ? 27.767 -16.730 -22.646 1.00 61.16 79 PRO A C 1
ATOM 595 O O . PRO A 1 79 ? 28.236 -16.581 -21.521 1.00 61.16 79 PRO A O 1
ATOM 598 N N . ASP A 1 80 ? 28.510 -16.683 -23.757 1.00 60.47 80 ASP A N 1
ATOM 599 C CA . ASP A 1 80 ? 29.977 -16.556 -23.793 1.00 60.47 80 ASP A CA 1
ATOM 600 C C . ASP A 1 80 ? 30.461 -15.112 -24.058 1.00 60.47 80 ASP A C 1
ATOM 602 O O . ASP A 1 80 ? 31.618 -14.888 -24.414 1.00 60.47 80 ASP A O 1
ATOM 606 N N . SER A 1 81 ? 29.571 -14.122 -23.919 1.00 63.38 81 SER A N 1
ATOM 607 C CA . SER A 1 81 ? 29.857 -12.718 -24.248 1.00 63.38 81 SER A CA 1
ATOM 608 C C . SER A 1 81 ? 30.935 -12.114 -23.350 1.00 63.38 81 SER A C 1
ATOM 610 O O . SER A 1 81 ? 30.863 -12.209 -22.119 1.00 63.38 81 SER A O 1
ATOM 612 N N . GLN A 1 82 ? 31.892 -11.406 -23.948 1.00 68.12 82 GLN A N 1
ATOM 613 C CA . GLN A 1 82 ? 32.883 -10.634 -23.203 1.00 68.12 82 GLN A CA 1
ATOM 614 C C . GLN A 1 82 ? 32.231 -9.401 -22.556 1.00 68.12 82 GLN A C 1
ATOM 616 O O . GLN A 1 82 ? 31.141 -8.969 -22.928 1.00 68.12 82 GLN A O 1
ATOM 621 N N . LYS A 1 83 ? 32.911 -8.777 -21.585 1.00 64.75 83 LYS A N 1
ATOM 622 C CA . LYS A 1 83 ? 32.420 -7.544 -20.938 1.00 64.75 83 LYS A CA 1
ATOM 623 C C . LYS A 1 83 ? 32.111 -6.429 -21.955 1.00 64.75 83 LYS A C 1
ATOM 625 O O . LYS A 1 83 ? 31.131 -5.713 -21.784 1.00 64.75 83 LYS A O 1
ATOM 630 N N . LEU A 1 84 ? 32.905 -6.336 -23.026 1.00 61.47 84 LEU A N 1
ATOM 631 C CA . LEU A 1 84 ? 32.709 -5.363 -24.105 1.00 61.47 84 LEU A CA 1
ATOM 632 C C . LEU A 1 84 ? 31.355 -5.542 -24.817 1.00 61.47 84 LEU A C 1
ATOM 634 O O . LEU A 1 84 ? 30.702 -4.558 -25.154 1.00 61.47 84 LEU A O 1
ATOM 638 N N . ASP A 1 85 ? 30.909 -6.788 -24.986 1.00 74.12 85 ASP A N 1
ATOM 639 C CA . ASP A 1 85 ? 29.629 -7.116 -25.620 1.00 74.12 85 ASP A CA 1
ATOM 640 C C . ASP A 1 85 ? 28.447 -6.704 -24.725 1.00 74.12 85 ASP A C 1
ATOM 642 O O . ASP A 1 85 ? 27.406 -6.268 -25.215 1.00 74.12 85 ASP A O 1
ATOM 646 N N . GLN A 1 86 ? 28.615 -6.767 -23.397 1.00 75.69 86 GLN A N 1
ATOM 647 C CA . GLN A 1 86 ? 27.612 -6.273 -22.447 1.00 75.69 86 GLN A CA 1
ATOM 648 C C . GLN A 1 86 ? 27.504 -4.745 -22.484 1.00 75.69 86 GLN A C 1
ATOM 650 O O . GLN A 1 86 ? 26.395 -4.209 -22.490 1.00 75.69 86 GLN A O 1
ATOM 655 N N . ASP A 1 87 ? 28.636 -4.040 -22.544 1.00 79.94 87 ASP A N 1
ATOM 656 C CA . ASP A 1 87 ? 28.654 -2.578 -22.649 1.00 79.94 87 ASP A CA 1
ATOM 657 C C . ASP A 1 87 ? 28.062 -2.108 -23.995 1.00 79.94 87 ASP A C 1
ATOM 659 O O . ASP A 1 87 ? 27.300 -1.136 -24.037 1.00 79.94 87 ASP A O 1
ATOM 663 N N . ALA A 1 88 ? 28.318 -2.842 -25.084 1.00 84.19 88 ALA A N 1
ATOM 664 C CA . ALA A 1 88 ? 27.693 -2.613 -26.386 1.00 84.19 88 ALA A CA 1
ATOM 665 C C . ALA A 1 88 ? 26.171 -2.851 -26.358 1.00 84.19 88 ALA A C 1
ATOM 667 O O . ALA A 1 88 ? 25.415 -2.040 -26.902 1.00 84.19 88 ALA A O 1
ATOM 668 N N . ALA A 1 89 ? 25.703 -3.901 -25.676 1.00 87.88 89 ALA A N 1
ATOM 669 C CA . ALA A 1 89 ? 24.275 -4.171 -25.509 1.00 87.88 89 ALA A CA 1
ATOM 670 C C . ALA A 1 89 ? 23.569 -3.072 -24.702 1.00 87.88 89 ALA A C 1
ATOM 672 O O . ALA A 1 89 ? 22.484 -2.622 -25.079 1.00 87.88 89 ALA A O 1
ATOM 673 N N . VAL A 1 90 ? 24.198 -2.572 -23.631 1.00 89.06 90 VAL A N 1
ATOM 674 C CA . VAL A 1 90 ? 23.689 -1.418 -22.870 1.00 89.06 90 VAL A CA 1
ATOM 675 C C . VAL A 1 90 ? 23.618 -0.170 -23.748 1.00 89.06 90 VAL A C 1
ATOM 677 O O . VAL A 1 90 ? 22.621 0.554 -23.710 1.00 89.06 90 VAL A O 1
ATOM 680 N N . PHE A 1 91 ? 24.647 0.083 -24.558 1.00 88.19 91 PHE A N 1
ATOM 681 C CA . PHE A 1 91 ? 24.646 1.207 -25.489 1.00 88.19 91 PHE A CA 1
ATOM 682 C C . PHE A 1 91 ? 23.492 1.104 -26.501 1.00 88.19 91 PHE A C 1
ATOM 684 O O . PHE A 1 91 ? 22.744 2.071 -26.675 1.00 88.19 91 PHE A O 1
ATOM 691 N N . CYS A 1 92 ? 23.296 -0.070 -27.113 1.00 91.12 92 CYS A N 1
ATOM 692 C CA . CYS A 1 92 ? 22.199 -0.320 -28.053 1.00 91.12 92 CYS A CA 1
ATOM 693 C C . CYS A 1 92 ? 20.827 -0.134 -27.396 1.00 91.12 92 CYS A C 1
ATOM 695 O O . CYS A 1 92 ? 19.939 0.474 -27.993 1.00 91.12 92 CYS A O 1
ATOM 697 N N . LEU A 1 93 ? 20.668 -0.577 -26.148 1.00 92.75 93 LEU A N 1
ATOM 698 C CA . LEU A 1 93 ? 19.444 -0.404 -25.369 1.00 92.75 93 LEU A CA 1
ATOM 699 C C . LEU A 1 93 ? 19.138 1.075 -25.091 1.00 92.75 93 LEU A C 1
ATOM 701 O O . LEU A 1 93 ? 18.006 1.519 -25.280 1.00 92.75 93 LEU A O 1
ATOM 705 N N . GLU A 1 94 ? 20.124 1.863 -24.662 1.00 91.50 94 GLU A N 1
ATOM 706 C CA . GLU A 1 94 ? 19.932 3.303 -24.447 1.00 91.50 94 GLU A CA 1
ATOM 707 C C . GLU A 1 94 ? 19.584 4.030 -25.745 1.00 91.50 94 GLU A C 1
ATOM 709 O O . GLU A 1 94 ? 18.756 4.948 -25.751 1.00 91.50 94 GLU A O 1
ATOM 714 N N . LEU A 1 95 ? 20.197 3.609 -26.851 1.00 91.06 95 LEU A N 1
ATOM 715 C CA . LEU A 1 95 ? 19.899 4.139 -28.170 1.00 91.06 95 LEU A CA 1
ATOM 716 C C . LEU A 1 95 ? 18.470 3.789 -28.589 1.00 91.06 95 LEU A C 1
ATOM 718 O O . LEU A 1 95 ? 17.723 4.677 -28.994 1.00 91.06 95 LEU A O 1
ATOM 722 N N . LEU A 1 96 ? 18.057 2.534 -28.394 1.00 94.00 96 LEU A N 1
ATOM 723 C CA . LEU A 1 96 ? 16.697 2.059 -28.636 1.00 94.00 96 LEU A CA 1
ATOM 724 C C . LEU A 1 96 ? 15.678 2.889 -27.847 1.00 94.00 96 LEU A C 1
ATOM 726 O O . LEU A 1 96 ? 14.736 3.418 -28.435 1.00 94.00 96 LEU A O 1
ATOM 730 N N . VAL A 1 97 ? 15.897 3.087 -26.543 1.00 94.00 97 VAL A N 1
ATOM 731 C CA . VAL A 1 97 ? 15.032 3.922 -25.691 1.00 94.00 97 VAL A CA 1
ATOM 732 C C . VAL A 1 97 ? 14.950 5.356 -26.227 1.00 94.00 97 VAL A C 1
ATOM 734 O O . VAL A 1 97 ? 13.855 5.913 -26.315 1.00 94.00 97 VAL A O 1
ATOM 737 N N . LYS A 1 98 ? 16.074 5.964 -26.629 1.00 92.06 98 LYS A N 1
ATOM 738 C CA . LYS A 1 98 ? 16.082 7.317 -27.215 1.00 92.06 98 LYS A CA 1
ATOM 739 C C . LYS A 1 98 ? 15.298 7.389 -28.527 1.00 92.06 98 LYS A C 1
ATOM 741 O O . LYS A 1 98 ? 14.497 8.308 -28.687 1.00 92.06 98 LYS A O 1
ATOM 746 N N . VAL A 1 99 ? 15.488 6.428 -29.434 1.00 92.75 99 VAL A N 1
ATOM 747 C CA . VAL A 1 99 ? 14.763 6.363 -30.715 1.00 92.75 99 VAL A CA 1
ATOM 748 C C . VAL A 1 99 ? 13.262 6.216 -30.472 1.00 92.75 99 VAL A C 1
ATOM 750 O O . VAL A 1 99 ? 12.479 6.959 -31.065 1.00 92.75 99 VAL A O 1
ATOM 753 N N . VAL A 1 100 ? 12.848 5.334 -29.557 1.00 93.19 100 VAL A N 1
ATOM 754 C CA . VAL A 1 100 ? 11.434 5.156 -29.177 1.00 93.19 100 VAL A CA 1
ATOM 755 C C . VAL A 1 100 ? 10.839 6.469 -28.663 1.00 93.19 100 VAL A C 1
ATOM 757 O O . VAL A 1 100 ? 9.779 6.889 -29.127 1.00 93.19 100 VAL A O 1
ATOM 760 N N . LEU A 1 101 ? 11.537 7.160 -27.757 1.00 91.75 101 LEU A N 1
ATOM 761 C CA . LEU A 1 101 ? 11.072 8.424 -27.178 1.00 91.75 101 LEU A CA 1
ATOM 762 C C . LEU A 1 101 ? 10.992 9.566 -28.202 1.00 91.75 101 LEU A C 1
ATOM 764 O O . LEU A 1 101 ? 10.066 10.377 -28.137 1.00 91.75 101 LEU A O 1
ATOM 768 N N . GLN A 1 102 ? 11.921 9.623 -29.159 1.00 91.75 102 GLN A N 1
ATOM 769 C CA . GLN A 1 102 ? 11.899 10.618 -30.235 1.00 91.75 102 GLN A CA 1
ATOM 770 C C . GLN A 1 102 ? 10.754 10.369 -31.231 1.00 91.75 102 GLN A C 1
ATOM 772 O O . GLN A 1 102 ? 10.232 11.308 -31.829 1.00 91.75 102 GLN A O 1
ATOM 777 N N . ASN A 1 103 ? 10.324 9.113 -31.369 1.00 90.88 103 ASN A N 1
ATOM 778 C CA . ASN A 1 103 ? 9.265 8.668 -32.277 1.00 90.88 103 ASN A CA 1
ATOM 779 C C . ASN A 1 103 ? 7.915 8.439 -31.574 1.00 90.88 103 ASN A C 1
ATOM 781 O O . ASN A 1 103 ? 7.082 7.672 -32.060 1.00 90.88 103 ASN A O 1
ATOM 785 N N . ARG A 1 104 ? 7.672 9.127 -30.450 1.00 89.12 104 ARG A N 1
ATOM 786 C CA . ARG A 1 104 ? 6.476 8.959 -29.602 1.00 89.12 104 ARG A CA 1
ATOM 787 C C . ARG A 1 104 ? 5.135 9.037 -30.341 1.00 89.12 104 ARG A C 1
ATOM 789 O O . ARG A 1 104 ? 4.189 8.372 -29.942 1.00 89.12 104 ARG A O 1
ATOM 796 N N . ASP A 1 105 ? 5.040 9.829 -31.411 1.00 88.25 105 ASP A N 1
ATOM 797 C CA . ASP A 1 105 ? 3.782 10.043 -32.141 1.00 88.25 105 ASP A CA 1
ATOM 798 C C . ASP A 1 105 ? 3.411 8.864 -33.054 1.00 88.25 105 ASP A C 1
ATOM 800 O O . ASP A 1 105 ? 2.271 8.758 -33.494 1.00 88.25 105 ASP A O 1
ATOM 804 N N . ARG A 1 106 ? 4.367 7.966 -33.323 1.00 89.81 106 ARG A N 1
ATOM 805 C CA . ARG A 1 106 ? 4.221 6.796 -34.204 1.00 89.81 106 ARG A CA 1
ATOM 806 C C . ARG A 1 106 ? 4.445 5.478 -33.462 1.00 89.81 106 ARG A C 1
ATOM 808 O O . ARG A 1 106 ? 4.571 4.429 -34.088 1.00 89.81 106 ARG A O 1
ATOM 815 N N . VAL A 1 107 ? 4.527 5.540 -32.131 1.00 89.94 107 VAL A N 1
ATOM 816 C CA . VAL A 1 107 ? 4.971 4.426 -31.287 1.00 89.94 107 VAL A CA 1
ATOM 817 C C . VAL A 1 107 ? 4.074 3.199 -31.403 1.00 89.94 107 VAL A C 1
ATOM 819 O O . VAL A 1 107 ? 4.589 2.091 -31.394 1.00 89.94 107 VAL A O 1
ATOM 822 N N . THR A 1 108 ? 2.770 3.376 -31.630 1.00 89.31 108 THR A N 1
ATOM 823 C CA . THR A 1 108 ? 1.801 2.282 -31.838 1.00 89.31 108 THR A CA 1
ATOM 824 C C . THR A 1 108 ? 2.224 1.293 -32.924 1.00 89.31 108 THR A C 1
ATOM 826 O O . THR A 1 108 ? 1.936 0.106 -32.813 1.00 89.31 108 THR A O 1
ATOM 829 N N . ILE A 1 109 ? 2.933 1.757 -33.959 1.00 89.88 109 ILE A N 1
ATOM 830 C CA . ILE A 1 109 ? 3.311 0.933 -35.113 1.00 89.88 109 ILE A CA 1
ATOM 831 C C . ILE A 1 109 ? 4.394 -0.089 -34.743 1.00 89.88 109 ILE A C 1
ATOM 833 O O . ILE A 1 109 ? 4.401 -1.201 -35.265 1.00 89.88 109 ILE A O 1
ATOM 837 N N . PHE A 1 110 ? 5.306 0.276 -33.839 1.00 90.12 110 PHE A N 1
ATOM 838 C CA . PHE A 1 110 ? 6.481 -0.533 -33.500 1.00 90.12 110 PHE A CA 1
ATOM 839 C C . PHE A 1 110 ? 6.553 -0.940 -32.021 1.00 90.12 110 PHE A C 1
ATOM 841 O O . PHE A 1 110 ? 7.435 -1.712 -31.639 1.00 90.12 110 PHE A O 1
ATOM 848 N N . TRP A 1 111 ? 5.629 -0.462 -31.180 1.00 91.75 111 TRP A N 1
ATOM 849 C CA . TRP A 1 111 ? 5.574 -0.790 -29.756 1.00 91.75 111 TRP A CA 1
ATOM 850 C C . TRP A 1 111 ? 5.496 -2.292 -29.482 1.00 91.75 111 TRP A C 1
ATOM 852 O O . TRP A 1 111 ? 6.257 -2.731 -28.627 1.00 91.75 111 TRP A O 1
ATOM 862 N N . PRO A 1 112 ? 4.700 -3.111 -30.202 1.00 90.62 112 PRO A N 1
ATOM 863 C CA . PRO A 1 112 ? 4.666 -4.554 -29.958 1.00 90.62 112 PRO A CA 1
ATOM 864 C C . PRO A 1 112 ? 6.045 -5.219 -30.075 1.00 90.62 112 PRO A C 1
ATOM 866 O O . PRO A 1 112 ? 6.410 -6.034 -29.233 1.00 90.62 112 PRO A O 1
ATOM 869 N N . THR A 1 113 ? 6.844 -4.819 -31.069 1.00 90.75 113 THR A N 1
ATOM 870 C CA . THR A 1 113 ? 8.202 -5.340 -31.288 1.00 90.75 113 THR A CA 1
ATOM 871 C C . THR A 1 113 ? 9.145 -4.941 -30.156 1.00 90.75 113 THR A C 1
ATOM 873 O O . THR A 1 113 ? 9.891 -5.770 -29.637 1.00 90.75 113 THR A O 1
ATOM 876 N N . VAL A 1 114 ? 9.098 -3.671 -29.742 1.00 92.62 114 VAL A N 1
ATOM 877 C CA . VAL A 1 114 ? 9.913 -3.162 -28.629 1.00 92.62 114 VAL A CA 1
ATOM 878 C C . VAL A 1 114 ? 9.498 -3.835 -27.321 1.00 92.62 114 VAL A C 1
ATOM 880 O O . VAL A 1 114 ? 10.347 -4.336 -26.590 1.00 92.62 114 VAL A O 1
ATOM 883 N N . ARG A 1 115 ? 8.192 -3.909 -27.054 1.00 91.81 115 ARG A N 1
ATOM 884 C CA . ARG A 1 115 ? 7.597 -4.551 -25.881 1.00 91.81 115 ARG A CA 1
ATOM 885 C C . ARG A 1 115 ? 8.051 -6.004 -25.752 1.00 91.81 115 ARG A C 1
ATOM 887 O O . ARG A 1 115 ? 8.526 -6.389 -24.688 1.00 91.81 115 ARG A O 1
ATOM 894 N N . HIS A 1 116 ? 7.977 -6.774 -26.834 1.00 90.75 116 HIS A N 1
ATOM 895 C CA . HIS A 1 116 ? 8.423 -8.165 -26.844 1.00 90.75 116 HIS A CA 1
ATOM 896 C C . HIS A 1 116 ? 9.910 -8.304 -26.476 1.00 90.75 116 HIS A C 1
ATOM 898 O O . HIS A 1 116 ? 10.283 -9.193 -25.710 1.00 90.75 116 HIS A O 1
ATOM 904 N N . GLN A 1 117 ? 10.763 -7.386 -26.945 1.00 91.19 117 GLN A N 1
ATOM 905 C CA . GLN A 1 117 ? 12.177 -7.385 -26.568 1.00 91.19 117 GLN A CA 1
ATOM 906 C C . GLN A 1 117 ? 12.377 -7.132 -25.065 1.00 91.19 117 GLN A C 1
ATOM 908 O O . GLN A 1 117 ? 13.149 -7.847 -24.424 1.00 91.19 117 GLN A O 1
ATOM 913 N N . PHE A 1 118 ? 11.674 -6.154 -24.483 1.00 93.31 118 PHE A N 1
ATOM 914 C CA . PHE A 1 118 ? 11.722 -5.907 -23.034 1.00 93.31 118 PHE A CA 1
ATOM 915 C C . PHE A 1 118 ? 11.223 -7.119 -22.236 1.00 93.31 118 PHE A C 1
ATOM 917 O O . PHE A 1 118 ? 11.872 -7.506 -21.264 1.00 93.31 118 PHE A O 1
ATOM 924 N N . TYR A 1 119 ? 10.130 -7.754 -22.672 1.00 91.69 119 TYR A N 1
ATOM 925 C CA . TYR A 1 119 ? 9.605 -8.975 -22.056 1.00 91.69 119 TYR A CA 1
ATOM 926 C C . TYR A 1 119 ? 10.657 -10.089 -22.048 1.00 91.69 119 TYR A C 1
ATOM 928 O O . TYR A 1 119 ? 10.989 -10.622 -20.988 1.00 91.69 119 TYR A O 1
ATOM 936 N N . SER A 1 120 ? 11.247 -10.383 -23.211 1.00 89.94 120 SER A N 1
ATOM 937 C CA . SER A 1 120 ? 12.253 -11.437 -23.356 1.00 89.94 120 SER A CA 1
ATOM 938 C C . SER A 1 120 ? 13.485 -11.202 -22.477 1.00 89.94 120 SER A C 1
ATOM 940 O O . SER A 1 120 ? 14.021 -12.158 -21.919 1.00 89.94 120 SER A O 1
ATOM 942 N N . ILE A 1 121 ? 13.942 -9.954 -22.326 1.00 90.81 121 ILE A N 1
ATOM 943 C CA . ILE A 1 121 ? 15.098 -9.632 -21.473 1.00 90.81 121 ILE A CA 1
ATOM 944 C C . ILE A 1 121 ? 14.748 -9.777 -19.984 1.00 90.81 121 ILE A C 1
ATOM 946 O O . ILE A 1 121 ? 15.502 -10.392 -19.231 1.00 90.81 121 ILE A O 1
ATOM 950 N N . LEU A 1 122 ? 13.626 -9.197 -19.546 1.00 91.44 122 LEU A N 1
ATOM 951 C CA . LEU A 1 122 ? 13.293 -9.078 -18.123 1.00 91.44 122 LEU A CA 1
ATOM 952 C C . LEU A 1 122 ? 12.824 -10.403 -17.515 1.00 91.44 122 LEU A C 1
ATOM 954 O O . LEU A 1 122 ? 13.283 -10.773 -16.435 1.00 91.44 122 LEU A O 1
ATOM 958 N N . VAL A 1 123 ? 11.955 -1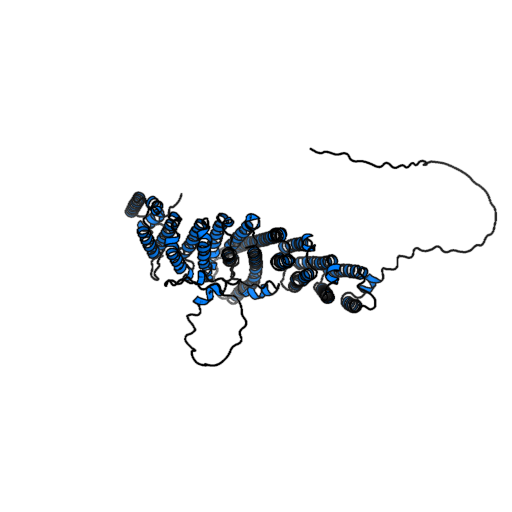1.144 -18.206 1.00 88.88 123 VAL A N 1
ATOM 959 C CA . VAL A 1 123 ? 11.379 -12.398 -17.684 1.00 88.88 123 VAL A CA 1
ATOM 960 C C . VAL A 1 123 ? 12.429 -13.512 -17.613 1.00 88.88 123 VAL A C 1
ATOM 962 O O . VAL A 1 123 ? 12.447 -14.297 -16.665 1.00 88.88 123 VAL A O 1
ATOM 965 N N . ASN A 1 124 ? 13.370 -13.540 -18.560 1.00 87.56 124 ASN A N 1
ATOM 966 C CA . ASN A 1 124 ? 14.456 -14.525 -18.580 1.00 87.56 124 ASN A CA 1
ATOM 967 C C . ASN A 1 124 ? 15.657 -14.145 -17.693 1.00 87.56 124 ASN A C 1
ATOM 969 O O . ASN A 1 124 ? 16.633 -14.898 -17.620 1.00 87.56 124 ASN A O 1
ATOM 973 N N . ALA A 1 125 ? 15.615 -12.998 -17.009 1.00 88.06 125 ALA A N 1
ATOM 974 C CA . ALA A 1 125 ? 16.711 -12.546 -16.164 1.00 88.06 125 ALA A CA 1
ATOM 975 C C . ALA A 1 125 ? 16.946 -13.506 -14.982 1.00 88.06 125 ALA A C 1
ATOM 977 O O . ALA A 1 125 ? 16.041 -13.828 -14.211 1.00 88.06 125 ALA A O 1
ATOM 978 N N . ASN A 1 126 ? 18.199 -13.942 -14.813 1.00 87.00 126 ASN A N 1
ATOM 979 C CA . ASN A 1 126 ? 18.602 -14.860 -13.740 1.00 87.00 126 ASN A CA 1
ATOM 980 C C . ASN A 1 126 ? 19.276 -14.163 -12.554 1.00 87.00 126 ASN A C 1
ATOM 982 O O . ASN A 1 126 ? 19.334 -14.740 -11.471 1.00 87.00 126 ASN A O 1
ATOM 986 N N . ALA A 1 127 ? 19.796 -12.953 -12.742 1.00 87.69 127 ALA A N 1
ATOM 987 C CA . ALA A 1 127 ? 20.480 -12.179 -11.712 1.00 87.69 127 ALA A CA 1
ATOM 988 C C . ALA A 1 127 ? 20.429 -10.684 -12.050 1.00 87.69 127 ALA A C 1
ATOM 990 O O . ALA A 1 127 ? 20.210 -10.309 -13.205 1.00 87.69 127 ALA A O 1
ATOM 991 N N . LYS A 1 128 ? 20.688 -9.833 -11.052 1.00 86.94 128 LYS A N 1
ATOM 992 C CA . LYS A 1 128 ? 20.953 -8.412 -11.289 1.00 86.94 128 LYS A CA 1
ATOM 993 C C . LYS A 1 128 ? 22.261 -8.256 -12.057 1.00 86.94 128 LYS A C 1
ATOM 995 O O . LYS A 1 128 ? 23.324 -8.636 -11.573 1.00 86.94 128 LYS A O 1
ATOM 1000 N N . THR A 1 129 ? 22.172 -7.648 -13.231 1.00 89.81 129 THR A N 1
ATOM 1001 C CA . THR A 1 129 ? 23.313 -7.135 -13.992 1.00 89.81 129 THR A CA 1
ATOM 1002 C C . THR A 1 129 ? 23.054 -5.673 -14.324 1.00 89.81 129 THR A C 1
ATOM 1004 O O . THR A 1 129 ? 21.903 -5.229 -14.325 1.00 89.81 129 THR A O 1
ATOM 1007 N N . PHE A 1 130 ? 24.112 -4.927 -14.642 1.00 88.31 130 PHE A N 1
ATOM 1008 C CA . PHE A 1 130 ? 23.970 -3.538 -15.078 1.00 88.31 130 PHE A CA 1
ATOM 1009 C C . PHE A 1 130 ? 23.033 -3.420 -16.294 1.00 88.31 130 PHE A C 1
ATOM 1011 O O . PHE A 1 130 ? 22.196 -2.528 -16.347 1.00 88.31 130 PHE A O 1
ATOM 1018 N N . PHE A 1 131 ? 23.082 -4.378 -17.225 1.00 89.94 131 PHE A N 1
ATOM 1019 C CA . PHE A 1 131 ? 22.172 -4.423 -18.371 1.00 89.94 131 PHE A CA 1
ATOM 1020 C C . PHE A 1 131 ? 20.695 -4.581 -17.977 1.00 89.94 131 PHE A C 1
ATOM 1022 O O . PHE A 1 131 ? 19.848 -3.838 -18.477 1.00 89.94 131 PHE A O 1
ATOM 1029 N N . ILE A 1 132 ? 20.370 -5.492 -17.052 1.00 92.25 132 ILE A N 1
ATOM 1030 C CA . ILE A 1 132 ? 18.987 -5.663 -16.572 1.00 92.25 132 ILE A CA 1
ATOM 1031 C C . ILE A 1 132 ? 18.514 -4.408 -15.831 1.00 92.25 132 ILE A C 1
ATOM 1033 O O . ILE A 1 132 ? 17.398 -3.948 -16.059 1.00 92.25 132 ILE A O 1
ATOM 1037 N N . GLU A 1 133 ? 19.375 -3.799 -15.014 1.00 92.19 133 GLU A N 1
ATOM 1038 C CA . GLU A 1 133 ? 19.080 -2.532 -14.339 1.00 92.19 133 GLU A CA 1
ATOM 1039 C C . GLU A 1 133 ? 18.737 -1.421 -15.348 1.00 92.19 133 GLU A C 1
ATOM 1041 O O . GLU A 1 133 ? 17.687 -0.780 -15.241 1.00 92.19 133 GLU A O 1
ATOM 1046 N N . ARG A 1 134 ? 19.568 -1.240 -16.386 1.00 92.00 134 ARG A N 1
ATOM 1047 C CA . ARG A 1 134 ? 19.300 -0.280 -17.472 1.00 92.00 134 ARG A CA 1
ATOM 1048 C C . ARG A 1 134 ? 18.036 -0.623 -18.255 1.00 92.00 134 ARG A C 1
ATOM 1050 O O . ARG A 1 134 ? 17.332 0.294 -18.670 1.00 92.00 134 ARG A O 1
ATOM 1057 N N . THR A 1 135 ? 17.704 -1.904 -18.405 1.00 94.38 135 THR A N 1
ATOM 1058 C CA . THR A 1 135 ? 16.465 -2.353 -19.063 1.00 94.38 135 THR A CA 1
ATOM 1059 C C . THR A 1 135 ? 15.236 -1.953 -18.251 1.00 94.38 135 THR A C 1
ATOM 1061 O O . THR A 1 135 ? 14.328 -1.326 -18.797 1.00 94.38 135 THR A O 1
ATOM 1064 N N . CYS A 1 136 ? 15.222 -2.197 -16.938 1.00 94.62 136 CYS A N 1
ATOM 1065 C CA . CYS A 1 136 ? 14.138 -1.748 -16.058 1.00 94.62 136 CYS A CA 1
ATOM 1066 C C . CYS A 1 136 ? 13.967 -0.220 -16.100 1.00 94.62 136 CYS A C 1
ATOM 1068 O O . CYS A 1 136 ? 12.857 0.286 -16.275 1.00 94.62 136 CYS A O 1
ATOM 1070 N N . ILE A 1 137 ? 15.074 0.526 -15.999 1.00 94.06 137 ILE A N 1
ATOM 1071 C CA . ILE A 1 137 ? 15.062 1.996 -16.049 1.00 94.06 137 ILE A CA 1
ATOM 1072 C C . ILE A 1 137 ? 14.584 2.494 -17.421 1.00 94.06 137 ILE A C 1
ATOM 1074 O O . ILE A 1 137 ? 13.809 3.448 -17.495 1.00 94.06 137 ILE A O 1
ATOM 1078 N N . GLY A 1 138 ? 15.019 1.860 -18.511 1.00 94.19 138 GLY A N 1
ATOM 1079 C CA . GLY A 1 138 ? 14.591 2.167 -19.874 1.00 94.19 138 GLY A CA 1
ATOM 1080 C C . GLY A 1 138 ? 13.083 2.007 -20.054 1.00 94.19 138 GLY A C 1
ATOM 1081 O O . GLY A 1 138 ? 12.433 2.925 -20.559 1.00 94.19 138 GLY A O 1
ATOM 1082 N N . LEU A 1 139 ? 12.516 0.901 -19.560 1.00 96.00 139 LEU A N 1
ATOM 1083 C CA . LEU A 1 139 ? 11.075 0.645 -19.586 1.00 96.00 139 LEU A CA 1
ATOM 1084 C C . LEU A 1 139 ? 10.297 1.713 -18.801 1.00 96.00 139 LEU A C 1
ATOM 1086 O O . LEU A 1 139 ? 9.350 2.296 -19.329 1.00 96.00 139 LEU A O 1
ATOM 1090 N N . LEU A 1 140 ? 10.735 2.039 -17.579 1.00 95.50 140 LEU A N 1
ATOM 1091 C CA . LEU A 1 140 ? 10.104 3.069 -16.739 1.00 95.50 140 LEU A CA 1
ATOM 1092 C C . LEU A 1 140 ? 10.198 4.470 -17.366 1.00 95.50 140 LEU A C 1
ATOM 1094 O O . LEU A 1 140 ? 9.242 5.244 -17.297 1.00 95.50 140 LEU A O 1
ATOM 1098 N N . ARG A 1 141 ? 11.312 4.796 -18.037 1.00 94.06 141 ARG A N 1
ATOM 1099 C CA . ARG A 1 141 ? 11.486 6.063 -18.774 1.00 94.06 141 ARG A CA 1
ATOM 1100 C C . ARG A 1 141 ? 10.559 6.165 -19.980 1.00 94.06 141 ARG A C 1
ATOM 1102 O O . ARG A 1 141 ? 9.998 7.238 -20.210 1.00 94.06 141 ARG A O 1
ATOM 1109 N N . ILE A 1 142 ? 10.407 5.082 -20.747 1.00 94.06 142 ILE A N 1
ATOM 1110 C CA . ILE A 1 142 ? 9.438 5.024 -21.849 1.00 94.06 142 ILE A CA 1
ATOM 1111 C C . ILE A 1 142 ? 8.032 5.220 -21.286 1.00 94.06 142 ILE A C 1
ATOM 1113 O O . ILE A 1 142 ? 7.302 6.090 -21.766 1.00 94.06 142 ILE A O 1
ATOM 1117 N N . ALA A 1 143 ? 7.695 4.500 -20.214 1.00 93.94 143 ALA A N 1
ATOM 1118 C CA . ALA A 1 143 ? 6.386 4.595 -19.597 1.00 93.94 143 ALA A CA 1
ATOM 1119 C C . ALA A 1 143 ? 6.064 6.019 -19.127 1.00 93.94 143 ALA A C 1
ATOM 1121 O O . ALA A 1 143 ? 5.087 6.611 -19.582 1.00 93.94 143 ALA A O 1
ATOM 1122 N N . GLY A 1 144 ? 6.945 6.638 -18.339 1.00 91.12 144 GLY A N 1
ATOM 1123 C CA . GLY A 1 144 ? 6.742 7.998 -17.832 1.00 91.12 144 GLY A CA 1
ATOM 1124 C C . GLY A 1 144 ? 6.625 9.084 -18.913 1.00 91.12 144 GLY A C 1
ATOM 1125 O O . GLY A 1 144 ? 6.129 10.175 -18.633 1.00 91.12 144 GLY A O 1
ATOM 1126 N N . ARG A 1 145 ? 7.061 8.823 -20.152 1.00 91.44 145 ARG A N 1
ATOM 1127 C CA . ARG A 1 145 ? 6.892 9.750 -21.284 1.00 91.44 145 ARG A CA 1
ATOM 1128 C C . ARG A 1 145 ? 5.640 9.469 -22.107 1.00 91.44 145 ARG A C 1
ATOM 1130 O O . ARG A 1 145 ? 5.025 10.429 -22.572 1.00 91.44 145 ARG A O 1
ATOM 1137 N N . LEU A 1 146 ? 5.279 8.201 -22.296 1.00 89.50 146 LEU A N 1
ATOM 1138 C CA . LEU A 1 146 ? 4.121 7.803 -23.099 1.00 89.50 146 LEU A CA 1
ATOM 1139 C C . LEU A 1 146 ? 2.795 7.874 -22.329 1.00 89.50 146 LEU A C 1
ATOM 1141 O O . LEU A 1 146 ? 1.770 8.091 -22.965 1.00 89.50 146 LEU A O 1
ATOM 1145 N N . LEU A 1 147 ? 2.807 7.803 -20.991 1.00 90.19 147 LEU A N 1
ATOM 1146 C CA . LEU A 1 147 ? 1.599 7.918 -20.153 1.00 90.19 147 LEU A CA 1
ATOM 1147 C C . LEU A 1 147 ? 0.810 9.226 -20.356 1.00 90.19 147 LEU A C 1
ATOM 1149 O O . LEU A 1 147 ? -0.371 9.280 -20.044 1.00 90.19 147 LEU A O 1
ATOM 1153 N N . ARG A 1 148 ? 1.440 10.281 -20.888 1.00 86.44 148 ARG A N 1
ATOM 1154 C CA . ARG A 1 148 ? 0.765 11.552 -21.215 1.00 86.44 148 ARG A CA 1
ATOM 1155 C C . ARG A 1 148 ? -0.212 11.442 -22.387 1.00 86.44 148 ARG A C 1
ATOM 1157 O O . ARG A 1 148 ? -0.944 12.388 -22.650 1.00 86.44 148 ARG A O 1
ATOM 1164 N N . ARG A 1 149 ? -0.169 10.342 -23.141 1.00 85.62 149 ARG A N 1
ATOM 1165 C CA . ARG A 1 149 ? -1.117 10.041 -24.213 1.00 85.62 149 ARG A CA 1
ATOM 1166 C C . ARG A 1 149 ? -2.143 9.050 -23.679 1.00 85.62 149 ARG A C 1
ATOM 1168 O O . ARG A 1 149 ? -1.821 7.878 -23.511 1.00 85.62 149 ARG A O 1
ATOM 1175 N N . GLU A 1 150 ? -3.369 9.518 -23.464 1.00 82.19 150 GLU A N 1
ATOM 1176 C CA . GLU A 1 150 ? -4.466 8.717 -22.898 1.00 82.19 150 GLU A CA 1
ATOM 1177 C C . GLU A 1 150 ? -4.711 7.410 -23.670 1.00 82.19 150 GLU A C 1
ATOM 1179 O O . GLU A 1 150 ? -4.887 6.357 -23.062 1.00 82.19 150 GLU A O 1
ATOM 1184 N N . GLU A 1 151 ? -4.615 7.446 -25.004 1.00 85.06 151 GLU A N 1
ATOM 1185 C CA . GLU A 1 151 ? -4.783 6.272 -25.878 1.00 85.06 151 GLU A CA 1
ATOM 1186 C C . GLU A 1 151 ? -3.775 5.146 -25.591 1.00 85.06 151 GLU A C 1
ATOM 1188 O O . GLU A 1 151 ? -4.075 3.973 -25.799 1.00 85.06 151 GLU A O 1
ATOM 1193 N N . LEU A 1 152 ? -2.578 5.498 -25.112 1.00 85.44 152 LEU A N 1
ATOM 1194 C CA . LEU A 1 152 ? -1.476 4.568 -24.864 1.00 85.44 152 LEU A CA 1
ATOM 1195 C C . LEU A 1 152 ? -1.289 4.234 -23.385 1.00 85.44 152 LEU A C 1
ATOM 1197 O O . LEU A 1 152 ? -0.557 3.295 -23.071 1.00 85.44 152 LEU A O 1
ATOM 1201 N N . ALA A 1 153 ? -1.921 4.983 -22.479 1.00 86.88 153 ALA A N 1
ATOM 1202 C CA . ALA A 1 153 ? -1.673 4.898 -21.043 1.00 86.88 153 ALA A CA 1
ATOM 1203 C C . ALA A 1 153 ? -1.838 3.465 -20.516 1.00 86.88 153 ALA A C 1
ATOM 1205 O O . ALA A 1 153 ? -0.902 2.918 -19.931 1.00 86.88 153 ALA A O 1
ATOM 1206 N N . SER A 1 154 ? -2.967 2.813 -20.815 1.00 87.12 154 SER A N 1
ATOM 1207 C CA . SER A 1 154 ? -3.218 1.444 -20.348 1.00 87.12 154 SER A CA 1
ATOM 1208 C C . SER A 1 154 ? -2.300 0.405 -21.005 1.00 87.12 154 SER A C 1
ATOM 1210 O O . SER A 1 154 ? -1.892 -0.552 -20.356 1.00 87.12 154 SER A O 1
ATOM 1212 N N . GLU A 1 155 ? -1.926 0.551 -22.281 1.00 87.00 155 GLU A N 1
ATOM 1213 C CA . GLU A 1 155 ? -1.015 -0.407 -22.940 1.00 87.00 155 GLU A CA 1
ATOM 1214 C C . GLU A 1 155 ? 0.410 -0.319 -22.367 1.00 87.00 155 GLU A C 1
ATOM 1216 O O . GLU A 1 155 ? 1.100 -1.326 -22.162 1.00 87.00 155 GLU A O 1
ATOM 1221 N N . VAL A 1 156 ? 0.841 0.902 -22.070 1.00 89.44 156 VAL A N 1
ATOM 1222 C CA . VAL A 1 156 ? 2.138 1.195 -21.468 1.00 89.44 156 VAL A CA 1
ATOM 1223 C C . VAL A 1 156 ? 2.189 0.720 -20.015 1.00 89.44 156 VAL A C 1
ATOM 1225 O O . VAL A 1 156 ? 3.168 0.083 -19.627 1.00 89.44 156 VAL A O 1
ATOM 1228 N N . LEU A 1 157 ? 1.136 0.956 -19.227 1.00 90.44 157 LEU A N 1
ATOM 1229 C CA . LEU A 1 157 ? 1.038 0.459 -17.851 1.00 90.44 157 LEU A CA 1
ATOM 1230 C C . LEU A 1 157 ? 0.971 -1.068 -17.799 1.00 90.44 157 LEU A C 1
ATOM 1232 O O . LEU A 1 157 ? 1.701 -1.671 -17.016 1.00 90.44 157 LEU A O 1
ATOM 1236 N N . ASN A 1 158 ? 0.221 -1.711 -18.698 1.00 88.25 158 ASN A N 1
ATOM 1237 C CA . ASN A 1 158 ? 0.246 -3.170 -18.843 1.00 88.25 158 ASN A CA 1
ATOM 1238 C C . ASN A 1 158 ? 1.658 -3.700 -19.107 1.00 88.25 158 ASN A C 1
ATOM 1240 O O . ASN A 1 158 ? 2.050 -4.715 -18.540 1.00 88.25 158 ASN A O 1
ATOM 1244 N N . SER A 1 159 ? 2.471 -2.982 -19.882 1.00 91.12 159 SER A N 1
ATOM 1245 C CA . SER A 1 159 ? 3.862 -3.380 -20.127 1.00 91.12 159 SER A CA 1
ATOM 1246 C C . SER A 1 159 ? 4.725 -3.351 -18.854 1.00 91.12 159 SER A C 1
ATOM 1248 O O . SER A 1 159 ? 5.693 -4.100 -18.764 1.00 91.12 159 SER A O 1
ATOM 1250 N N . LEU A 1 160 ? 4.362 -2.576 -17.823 1.00 93.06 160 LEU A N 1
ATOM 1251 C CA . LEU A 1 160 ? 5.050 -2.616 -16.525 1.00 93.06 160 LEU A CA 1
ATOM 1252 C C . LEU A 1 160 ? 4.813 -3.927 -15.760 1.00 93.06 160 LEU A C 1
ATOM 1254 O O . LEU A 1 160 ? 5.625 -4.269 -14.900 1.00 93.06 160 LEU A O 1
ATOM 1258 N N . ARG A 1 161 ? 3.782 -4.716 -16.105 1.00 89.50 161 ARG A N 1
ATOM 1259 C CA . ARG A 1 161 ? 3.569 -6.058 -15.524 1.00 89.50 161 ARG A CA 1
ATOM 1260 C C . ARG A 1 161 ? 4.748 -6.993 -15.777 1.00 89.50 161 ARG A C 1
ATOM 1262 O O . ARG A 1 161 ? 4.966 -7.894 -14.980 1.00 89.50 161 ARG A O 1
ATOM 1269 N N . MET A 1 162 ? 5.556 -6.750 -16.812 1.00 90.19 162 MET A N 1
ATOM 1270 C CA . MET A 1 162 ? 6.801 -7.493 -17.051 1.00 90.19 162 MET A CA 1
ATOM 1271 C C . MET A 1 162 ? 7.735 -7.494 -15.843 1.00 90.19 162 MET A C 1
ATOM 1273 O O . MET A 1 162 ? 8.406 -8.490 -15.598 1.00 90.19 162 MET A O 1
ATOM 1277 N N . LEU A 1 163 ? 7.759 -6.401 -15.073 1.00 92.00 163 LEU A N 1
ATOM 1278 C CA . LEU A 1 163 ? 8.564 -6.308 -13.858 1.00 92.00 163 LEU A CA 1
ATOM 1279 C C . LEU A 1 163 ? 8.048 -7.279 -12.778 1.00 92.00 163 LEU A C 1
ATOM 1281 O O . LEU A 1 163 ? 8.851 -7.901 -12.093 1.00 92.00 163 LEU A O 1
ATOM 1285 N N . LEU A 1 164 ? 6.727 -7.483 -12.677 1.00 87.75 164 LEU A N 1
ATOM 1286 C CA . LEU A 1 164 ? 6.111 -8.465 -11.767 1.00 87.75 164 LEU A CA 1
ATOM 1287 C C . LEU A 1 164 ? 6.336 -9.921 -12.207 1.00 87.75 164 LEU A C 1
ATOM 1289 O O . LEU A 1 164 ? 6.256 -10.825 -11.378 1.00 87.75 164 LEU A O 1
ATOM 1293 N N . LEU A 1 165 ? 6.609 -10.144 -13.497 1.00 87.56 165 LEU A N 1
ATOM 1294 C CA . LEU A 1 165 ? 6.907 -11.460 -14.075 1.00 87.56 165 LEU A CA 1
ATOM 1295 C C . LEU A 1 165 ? 8.380 -11.866 -13.921 1.00 87.56 165 LEU A C 1
ATOM 1297 O O . LEU A 1 165 ? 8.741 -13.006 -14.211 1.00 87.56 165 LEU A O 1
ATOM 1301 N N . MET A 1 166 ? 9.243 -10.952 -13.472 1.00 88.38 166 MET A N 1
ATOM 1302 C CA . MET A 1 166 ? 10.637 -11.270 -13.178 1.00 88.38 166 MET A CA 1
ATOM 1303 C C . MET A 1 166 ? 10.731 -12.269 -12.021 1.00 88.38 166 MET A C 1
ATOM 1305 O O . MET A 1 166 ? 9.903 -12.283 -11.108 1.00 88.38 166 MET A O 1
ATOM 1309 N N . LYS A 1 167 ? 11.802 -13.069 -12.009 1.00 87.62 167 LYS A N 1
ATOM 1310 C CA . LYS A 1 167 ? 12.072 -13.978 -10.889 1.00 87.62 167 LYS A CA 1
ATOM 1311 C C . LYS A 1 167 ? 12.171 -13.181 -9.574 1.00 87.62 167 LYS A C 1
ATOM 1313 O O . LYS A 1 167 ? 12.891 -12.175 -9.560 1.00 87.62 167 LYS A O 1
ATOM 1318 N N . PRO A 1 168 ? 11.528 -13.622 -8.470 1.00 86.00 168 PRO A N 1
ATOM 1319 C CA . PRO A 1 168 ? 11.446 -12.854 -7.223 1.00 86.00 168 PRO A CA 1
ATOM 1320 C C . PRO A 1 168 ? 12.798 -12.337 -6.711 1.00 86.00 168 PRO A C 1
ATOM 1322 O O . PRO A 1 168 ? 12.933 -11.172 -6.349 1.00 86.00 168 PRO A O 1
ATOM 1325 N N . HIS A 1 169 ? 13.846 -13.164 -6.756 1.00 86.44 169 HIS A N 1
ATOM 1326 C CA . HIS A 1 169 ? 15.175 -12.764 -6.289 1.00 86.44 169 HIS A CA 1
ATOM 1327 C C . HIS A 1 169 ? 15.812 -11.649 -7.130 1.00 86.44 169 HIS A C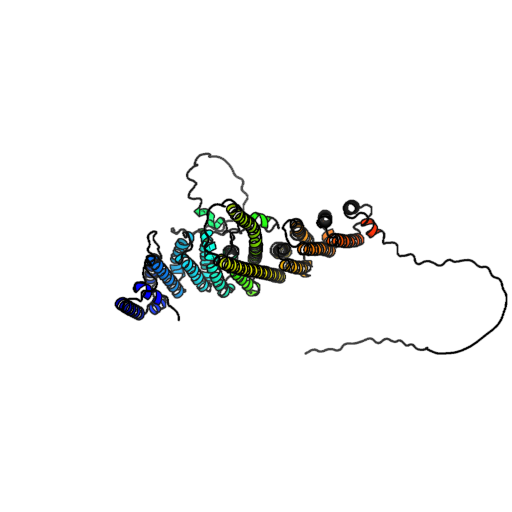 1
ATOM 1329 O O . HIS A 1 169 ? 16.621 -10.893 -6.602 1.00 86.44 169 HIS A O 1
ATOM 1335 N N . VAL A 1 170 ? 15.461 -11.519 -8.414 1.00 90.56 170 VAL A N 1
ATOM 1336 C CA . VAL A 1 170 ? 15.979 -10.450 -9.280 1.00 90.56 170 VAL A CA 1
ATOM 1337 C C . VAL A 1 170 ? 15.266 -9.137 -8.978 1.00 90.56 170 VAL A C 1
ATOM 1339 O O . VAL A 1 170 ? 15.937 -8.134 -8.731 1.00 90.56 170 VAL A O 1
ATOM 1342 N N . ILE A 1 171 ? 13.929 -9.134 -8.921 1.00 90.56 171 ILE A N 1
ATOM 1343 C CA . ILE A 1 171 ? 13.158 -7.916 -8.618 1.00 90.56 171 ILE A CA 1
ATOM 1344 C C . ILE A 1 171 ? 13.507 -7.350 -7.236 1.00 90.56 171 ILE A C 1
ATOM 1346 O O . ILE A 1 171 ? 13.709 -6.143 -7.116 1.00 90.56 171 ILE A O 1
ATOM 1350 N N . TYR A 1 172 ? 13.707 -8.196 -6.220 1.00 89.75 172 TYR A N 1
ATOM 1351 C CA . TYR A 1 172 ? 14.107 -7.731 -4.885 1.00 89.75 172 TYR A CA 1
ATOM 1352 C C . TYR A 1 172 ? 15.488 -7.065 -4.853 1.00 89.75 172 TYR A C 1
ATOM 1354 O O . TYR A 1 172 ? 15.732 -6.208 -4.014 1.00 89.75 172 TYR A O 1
ATOM 1362 N N . THR A 1 173 ? 16.397 -7.410 -5.769 1.00 90.88 173 THR A N 1
ATOM 1363 C CA . THR A 1 173 ? 17.712 -6.742 -5.872 1.00 90.88 173 THR A CA 1
ATOM 1364 C C . THR A 1 173 ? 17.689 -5.439 -6.679 1.00 90.88 173 THR A C 1
ATOM 1366 O O . THR A 1 173 ? 18.648 -4.665 -6.628 1.00 90.88 173 THR A O 1
ATOM 1369 N N . LEU A 1 174 ? 16.613 -5.205 -7.434 1.00 92.38 174 LEU A N 1
ATOM 1370 C CA . LEU A 1 174 ? 16.373 -4.014 -8.259 1.00 92.38 174 LEU A CA 1
ATOM 1371 C C . LEU A 1 174 ? 15.317 -3.085 -7.644 1.00 92.38 174 LEU A C 1
ATOM 1373 O O . LEU A 1 174 ? 14.861 -2.139 -8.287 1.00 92.38 174 LEU A O 1
ATOM 1377 N N . SER A 1 175 ? 14.902 -3.364 -6.408 1.00 93.56 175 SER A N 1
ATOM 1378 C CA . SER A 1 175 ? 13.816 -2.665 -5.734 1.00 93.56 175 SER A CA 1
ATOM 1379 C C . SER A 1 175 ? 14.071 -1.162 -5.645 1.00 93.56 175 SER A C 1
ATOM 1381 O O . SER A 1 175 ? 13.182 -0.371 -5.947 1.00 93.56 175 SER A O 1
ATOM 1383 N N . SER A 1 176 ? 15.286 -0.732 -5.292 1.00 92.88 176 SER A N 1
ATOM 1384 C CA . SER A 1 176 ? 15.609 0.695 -5.234 1.00 92.88 176 SER A CA 1
ATOM 1385 C C . SER A 1 176 ? 15.415 1.373 -6.585 1.00 92.88 176 SER A C 1
ATOM 1387 O O . SER A 1 176 ? 14.749 2.396 -6.685 1.00 92.88 176 SER A O 1
ATOM 1389 N N . GLU A 1 177 ? 15.961 0.804 -7.646 1.00 94.12 177 GLU A N 1
ATOM 1390 C CA . GLU A 1 177 ? 15.961 1.402 -8.973 1.00 94.12 177 GLU A CA 1
ATOM 1391 C C . GLU A 1 177 ? 14.536 1.474 -9.535 1.00 94.12 177 GLU A C 1
ATOM 1393 O O . GLU A 1 177 ? 14.133 2.506 -10.081 1.00 94.12 177 GLU A O 1
ATOM 1398 N N . ILE A 1 178 ? 13.738 0.424 -9.311 1.00 96.00 178 ILE A N 1
ATOM 1399 C CA . ILE A 1 178 ? 12.326 0.398 -9.697 1.00 96.00 178 ILE A CA 1
ATOM 1400 C C . ILE A 1 178 ? 11.523 1.411 -8.868 1.00 96.00 178 ILE A C 1
ATOM 1402 O O . ILE A 1 178 ? 10.763 2.181 -9.450 1.00 96.00 178 ILE A O 1
ATOM 1406 N N . ALA A 1 179 ? 11.722 1.496 -7.547 1.00 96.50 179 ALA A N 1
ATOM 1407 C CA . ALA A 1 179 ? 11.001 2.441 -6.686 1.00 96.50 179 ALA A CA 1
ATOM 1408 C C . ALA A 1 179 ? 11.235 3.901 -7.099 1.00 96.50 179 ALA A C 1
ATOM 1410 O O . ALA A 1 179 ? 10.299 4.697 -7.144 1.00 96.50 179 ALA A O 1
ATOM 1411 N N . TYR A 1 180 ? 12.477 4.265 -7.429 1.00 96.00 180 TYR A N 1
ATOM 1412 C CA . TYR A 1 180 ? 12.805 5.624 -7.870 1.00 96.00 180 TYR A CA 1
ATOM 1413 C C . TYR A 1 180 ? 12.213 5.931 -9.250 1.00 96.00 180 TYR A C 1
ATOM 1415 O O . TYR A 1 180 ? 11.701 7.033 -9.460 1.00 96.00 180 TYR A O 1
ATOM 1423 N N . GLY A 1 181 ? 12.230 4.966 -10.175 1.00 95.06 181 GLY A N 1
ATOM 1424 C CA . GLY A 1 181 ? 11.586 5.127 -11.478 1.00 95.06 181 GLY A CA 1
ATOM 1425 C C . GLY A 1 181 ? 10.059 5.231 -11.378 1.00 95.06 181 GLY A C 1
ATOM 1426 O O . GLY A 1 181 ? 9.469 6.089 -12.034 1.00 95.06 181 GLY A O 1
ATOM 1427 N N . LEU A 1 182 ? 9.424 4.433 -10.512 1.00 96.31 182 LEU A N 1
ATOM 1428 C CA . LEU A 1 182 ? 7.990 4.533 -10.212 1.00 96.31 182 LEU A CA 1
ATOM 1429 C C . LEU A 1 182 ? 7.640 5.873 -9.567 1.00 96.31 182 LEU A C 1
ATOM 1431 O O . LEU A 1 182 ? 6.635 6.478 -9.929 1.00 96.31 182 LEU A O 1
ATOM 1435 N N . HIS A 1 183 ? 8.482 6.371 -8.661 1.00 96.06 183 HIS A N 1
ATOM 1436 C CA . HIS A 1 183 ? 8.267 7.669 -8.035 1.00 96.06 183 HIS A CA 1
ATOM 1437 C C . HIS A 1 183 ? 8.248 8.799 -9.062 1.00 96.06 183 HIS A C 1
ATOM 1439 O O . HIS A 1 183 ? 7.330 9.617 -9.049 1.00 96.06 183 HIS A O 1
ATOM 1445 N N . GLU A 1 184 ? 9.207 8.827 -9.988 1.00 94.06 184 GLU A N 1
ATOM 1446 C CA . GLU A 1 184 ? 9.215 9.829 -11.057 1.00 94.06 184 GLU A CA 1
ATOM 1447 C C . GLU A 1 184 ? 8.015 9.671 -12.006 1.00 94.06 184 GLU A C 1
ATOM 1449 O O . GLU A 1 184 ? 7.391 10.662 -12.396 1.00 94.06 184 GLU A O 1
ATOM 1454 N N . LEU A 1 185 ? 7.648 8.429 -12.342 1.00 94.88 185 LEU A N 1
ATOM 1455 C CA . LEU A 1 185 ? 6.502 8.124 -13.201 1.00 94.88 185 LEU A CA 1
ATOM 1456 C C . LEU A 1 185 ? 5.197 8.646 -12.595 1.00 94.88 185 LEU A C 1
ATOM 1458 O O . LEU A 1 185 ? 4.477 9.386 -13.267 1.00 94.88 185 LEU A O 1
ATOM 1462 N N . VAL A 1 186 ? 4.914 8.303 -11.336 1.00 94.38 186 VAL A N 1
ATOM 1463 C CA . VAL A 1 186 ? 3.684 8.705 -10.639 1.00 94.38 186 VAL A CA 1
ATOM 1464 C C . VAL A 1 186 ? 3.666 10.214 -10.417 1.00 94.38 186 VAL A C 1
ATOM 1466 O O . VAL A 1 186 ? 2.676 10.863 -10.743 1.00 94.38 186 VAL A O 1
ATOM 1469 N N . ARG A 1 187 ? 4.774 10.812 -9.967 1.00 92.56 187 ARG A N 1
ATOM 1470 C CA . ARG A 1 187 ? 4.860 12.262 -9.727 1.00 92.56 187 ARG A CA 1
ATOM 1471 C C . ARG A 1 187 ? 4.532 13.095 -10.966 1.00 92.56 187 ARG A C 1
ATOM 1473 O O . ARG A 1 187 ? 3.983 14.185 -10.847 1.00 92.56 187 ARG A O 1
ATOM 1480 N N . THR A 1 188 ? 4.885 12.597 -12.149 1.00 91.44 188 THR A N 1
ATOM 1481 C CA . THR A 1 188 ? 4.698 13.320 -13.413 1.00 91.44 188 THR A CA 1
ATOM 1482 C C . THR A 1 188 ? 3.428 12.940 -14.171 1.00 91.44 188 THR A C 1
ATOM 1484 O O . THR A 1 188 ? 3.026 13.701 -15.051 1.00 91.44 188 THR A O 1
ATOM 1487 N N . ASN A 1 189 ? 2.803 11.796 -13.864 1.00 91.31 189 ASN A N 1
ATOM 1488 C CA . ASN A 1 189 ? 1.687 11.253 -14.647 1.00 91.31 189 ASN A CA 1
ATOM 1489 C C . ASN A 1 189 ? 0.472 10.791 -13.826 1.00 91.31 189 ASN A C 1
ATOM 1491 O O . ASN A 1 189 ? -0.462 10.281 -14.435 1.00 91.31 189 ASN A O 1
ATOM 1495 N N . ALA A 1 190 ? 0.435 10.967 -12.498 1.00 90.19 190 ALA A N 1
ATOM 1496 C CA . ALA A 1 190 ? -0.698 10.535 -11.664 1.00 90.19 190 ALA A CA 1
ATOM 1497 C C . ALA A 1 190 ? -2.058 11.045 -12.172 1.00 90.19 190 ALA A C 1
ATOM 1499 O O . ALA A 1 190 ? -3.041 10.314 -12.128 1.00 90.19 190 ALA A O 1
ATOM 1500 N N . ALA A 1 191 ? -2.093 12.263 -12.722 1.00 88.94 191 ALA A N 1
ATOM 1501 C CA . ALA A 1 191 ? -3.304 12.864 -13.277 1.00 88.94 191 ALA A CA 1
ATOM 1502 C C . ALA A 1 191 ? -3.849 12.153 -14.531 1.00 88.94 191 ALA A C 1
ATOM 1504 O O . ALA A 1 191 ? -4.999 12.380 -14.876 1.00 88.94 191 ALA A O 1
ATOM 1505 N N . ASN A 1 192 ? -3.045 11.322 -15.205 1.00 89.00 192 ASN A N 1
ATOM 1506 C CA . ASN A 1 192 ? -3.411 10.635 -16.451 1.00 89.00 192 ASN A CA 1
ATOM 1507 C C . ASN A 1 192 ? -3.857 9.177 -16.215 1.00 89.00 192 ASN A C 1
ATOM 1509 O O . ASN A 1 192 ? -4.032 8.422 -17.172 1.00 89.00 192 ASN A O 1
ATOM 1513 N N . ILE A 1 193 ? -3.957 8.737 -14.955 1.00 90.44 193 ILE A N 1
ATOM 1514 C CA . ILE A 1 193 ? -4.286 7.354 -14.593 1.00 90.44 193 ILE A CA 1
ATOM 1515 C C . ILE A 1 193 ? -5.697 7.324 -14.012 1.00 90.44 193 ILE A C 1
ATOM 1517 O O . ILE A 1 193 ? -5.965 7.913 -12.966 1.00 90.44 193 ILE A O 1
ATOM 1521 N N . HIS A 1 194 ? -6.599 6.611 -14.687 1.00 87.25 194 HIS A N 1
ATOM 1522 C CA . HIS A 1 194 ? -8.027 6.655 -14.360 1.00 87.25 194 HIS A CA 1
ATOM 1523 C C . HIS A 1 194 ? -8.666 5.288 -14.105 1.00 87.25 194 HIS A C 1
ATOM 1525 O O . HIS A 1 194 ? -9.679 5.230 -13.421 1.00 87.25 194 HIS A O 1
ATOM 1531 N N . LYS A 1 195 ? -8.106 4.192 -14.631 1.00 88.50 195 LYS A N 1
ATOM 1532 C CA . LYS A 1 195 ? -8.724 2.859 -14.537 1.00 88.50 195 LYS A CA 1
ATOM 1533 C C . LYS A 1 195 ? -8.233 2.100 -13.307 1.00 88.50 195 LYS A C 1
ATOM 1535 O O . LYS A 1 195 ? -7.035 2.122 -13.024 1.00 88.50 195 LYS A O 1
ATOM 1540 N N . SER A 1 196 ? -9.121 1.361 -12.639 1.00 85.62 196 SER A N 1
ATOM 1541 C CA . SER A 1 196 ? -8.740 0.477 -11.528 1.00 85.62 196 SER A CA 1
ATOM 1542 C C . SER A 1 196 ? -7.635 -0.524 -11.910 1.00 85.62 196 SER A C 1
ATOM 1544 O O . SER A 1 196 ? -6.653 -0.637 -11.182 1.00 85.62 196 SER A O 1
ATOM 1546 N N . ASP A 1 197 ? -7.704 -1.152 -13.093 1.00 84.00 197 ASP A N 1
ATOM 1547 C CA . ASP A 1 197 ? -6.676 -2.104 -13.564 1.00 84.00 197 ASP A CA 1
ATOM 1548 C C . ASP A 1 197 ? -5.280 -1.462 -13.705 1.00 84.00 197 ASP A C 1
ATOM 1550 O O . ASP A 1 197 ? -4.255 -2.077 -13.409 1.00 84.00 197 ASP A O 1
ATOM 1554 N N . ASP A 1 198 ? -5.236 -0.199 -14.132 1.00 89.94 198 ASP A N 1
ATOM 1555 C CA . ASP A 1 198 ? -3.996 0.559 -14.301 1.00 89.94 198 ASP A CA 1
ATOM 1556 C C . ASP A 1 198 ? -3.376 0.895 -12.929 1.00 89.94 198 ASP A C 1
ATOM 1558 O O . ASP A 1 198 ? -2.163 0.761 -12.727 1.00 89.94 198 ASP A O 1
ATOM 1562 N N . TRP A 1 199 ? -4.215 1.255 -11.952 1.00 91.31 199 TRP A N 1
ATOM 1563 C CA . TRP A 1 199 ? -3.800 1.443 -10.560 1.00 91.31 199 TRP A CA 1
ATOM 1564 C C . TRP A 1 199 ? -3.342 0.139 -9.913 1.00 91.31 199 TRP A C 1
ATOM 1566 O O . TRP A 1 199 ? -2.320 0.135 -9.225 1.00 91.31 199 TRP A O 1
ATOM 1576 N N . PHE A 1 200 ? -4.031 -0.970 -10.173 1.00 88.50 200 PHE A N 1
ATOM 1577 C CA . PHE A 1 200 ? -3.669 -2.285 -9.656 1.00 88.50 200 PHE A CA 1
ATOM 1578 C C . PHE A 1 200 ? -2.219 -2.650 -9.989 1.00 88.50 200 PHE A C 1
ATOM 1580 O O . PHE A 1 200 ? -1.482 -3.100 -9.111 1.00 88.50 200 PHE A O 1
ATOM 1587 N N . ILE A 1 201 ? -1.776 -2.412 -11.228 1.00 89.56 201 ILE A N 1
ATOM 1588 C CA . ILE A 1 201 ? -0.398 -2.704 -11.650 1.00 89.56 201 ILE A CA 1
ATOM 1589 C C . ILE A 1 201 ? 0.602 -1.868 -10.845 1.00 89.56 201 ILE A C 1
ATOM 1591 O O . ILE A 1 201 ? 1.603 -2.397 -10.358 1.00 89.56 201 ILE A O 1
ATOM 1595 N N . LEU A 1 202 ? 0.331 -0.570 -10.684 1.00 93.38 202 LEU A N 1
ATOM 1596 C CA . LEU A 1 202 ? 1.217 0.342 -9.963 1.00 93.38 202 LEU A CA 1
ATOM 1597 C C . LEU A 1 202 ? 1.308 0.005 -8.477 1.00 93.38 202 LEU A C 1
ATOM 1599 O O . LEU A 1 202 ? 2.415 -0.053 -7.949 1.00 93.38 202 LEU A O 1
ATOM 1603 N N . PHE A 1 203 ? 0.179 -0.256 -7.817 1.00 92.38 203 PHE A N 1
ATOM 1604 C CA . PHE A 1 203 ? 0.166 -0.637 -6.405 1.00 92.38 203 PHE A CA 1
ATOM 1605 C C . PHE A 1 203 ? 0.775 -2.024 -6.180 1.00 92.38 203 PHE A C 1
ATOM 1607 O O . PHE A 1 203 ? 1.558 -2.186 -5.250 1.00 92.38 203 PHE A O 1
ATOM 1614 N N . SER A 1 204 ? 0.546 -2.986 -7.079 1.00 89.50 204 SER A N 1
ATOM 1615 C CA . SER A 1 204 ? 1.212 -4.297 -7.019 1.00 89.50 204 SER A CA 1
ATOM 1616 C C . SER A 1 204 ? 2.733 -4.158 -7.117 1.00 89.50 204 SER A C 1
ATOM 1618 O O . SER A 1 204 ? 3.471 -4.761 -6.341 1.00 89.50 204 SER A O 1
ATOM 1620 N N . LEU A 1 205 ? 3.227 -3.329 -8.043 1.00 92.31 205 LEU A N 1
ATOM 1621 C CA . LEU A 1 205 ? 4.658 -3.036 -8.150 1.00 92.31 205 LEU A CA 1
ATOM 1622 C C . LEU A 1 205 ? 5.188 -2.341 -6.898 1.00 92.31 205 LEU A C 1
ATOM 1624 O O . LEU A 1 205 ? 6.262 -2.694 -6.417 1.00 92.31 205 LEU A O 1
ATOM 1628 N N . LEU A 1 206 ? 4.436 -1.381 -6.367 1.00 93.62 206 LEU A N 1
ATOM 1629 C CA . LEU A 1 206 ? 4.789 -0.628 -5.169 1.00 93.62 206 LEU A CA 1
ATOM 1630 C C . LEU A 1 206 ? 4.913 -1.541 -3.940 1.00 93.62 206 LEU A C 1
ATOM 1632 O O . LEU A 1 206 ? 5.843 -1.388 -3.152 1.00 93.62 206 LEU A O 1
ATOM 1636 N N . GLU A 1 207 ? 4.033 -2.530 -3.809 1.00 90.25 207 GLU A N 1
ATOM 1637 C CA . GLU A 1 207 ? 4.046 -3.517 -2.726 1.00 90.25 207 GLU A CA 1
ATOM 1638 C C . GLU A 1 207 ? 5.196 -4.518 -2.858 1.00 90.25 207 GLU A C 1
ATOM 1640 O O . GLU A 1 207 ? 5.940 -4.732 -1.896 1.00 90.25 207 GLU A O 1
ATOM 1645 N N . VAL A 1 208 ? 5.406 -5.079 -4.053 1.00 90.12 208 VAL A N 1
ATOM 1646 C CA . VAL A 1 208 ? 6.519 -6.006 -4.322 1.00 90.12 208 VAL A CA 1
ATOM 1647 C C . VAL A 1 208 ? 7.865 -5.315 -4.106 1.00 90.12 208 VAL A C 1
ATOM 1649 O O . VAL A 1 208 ? 8.775 -5.880 -3.510 1.00 90.12 208 VAL A O 1
ATOM 1652 N N . VAL A 1 209 ? 8.008 -4.073 -4.558 1.00 92.06 209 VAL A N 1
ATOM 1653 C CA . VAL A 1 209 ? 9.275 -3.338 -4.488 1.00 92.06 209 VAL A CA 1
ATOM 1654 C C . VAL A 1 209 ? 9.507 -2.715 -3.110 1.00 92.06 209 VAL A C 1
ATOM 1656 O O . VAL A 1 209 ? 10.628 -2.744 -2.601 1.00 92.06 209 VAL A O 1
ATOM 1659 N N . GLY A 1 210 ? 8.467 -2.147 -2.503 1.00 89.62 210 GLY A N 1
ATOM 1660 C CA . GLY A 1 210 ? 8.555 -1.452 -1.222 1.00 89.62 210 GLY A CA 1
ATOM 1661 C C . GLY A 1 210 ? 8.592 -2.401 -0.028 1.00 89.62 210 GLY A C 1
ATOM 1662 O O . GLY A 1 210 ? 9.403 -2.212 0.874 1.00 89.62 210 GLY A O 1
ATOM 1663 N N . ALA A 1 211 ? 7.754 -3.437 -0.025 1.00 87.31 211 ALA A N 1
ATOM 1664 C CA . ALA A 1 211 ? 7.618 -4.367 1.096 1.00 87.31 211 ALA A CA 1
ATOM 1665 C C . ALA A 1 211 ? 8.179 -5.769 0.825 1.00 87.31 211 ALA A C 1
ATOM 1667 O O . ALA A 1 211 ? 8.189 -6.584 1.744 1.00 87.31 211 ALA A O 1
ATOM 1668 N N . ALA A 1 212 ? 8.688 -6.042 -0.384 1.00 85.69 212 ALA A N 1
ATOM 1669 C CA . ALA A 1 212 ? 9.183 -7.365 -0.782 1.00 85.69 212 ALA A CA 1
ATOM 1670 C C . ALA A 1 212 ? 8.135 -8.478 -0.611 1.00 85.69 212 ALA A C 1
ATOM 1672 O O . ALA A 1 212 ? 8.458 -9.599 -0.210 1.00 85.69 212 ALA A O 1
ATOM 1673 N N . VAL A 1 213 ? 6.880 -8.143 -0.926 1.00 83.06 213 VAL A N 1
ATOM 1674 C CA . VAL A 1 213 ? 5.783 -9.103 -1.091 1.00 83.06 213 VAL A CA 1
ATOM 1675 C C . VAL A 1 213 ? 6.072 -9.964 -2.317 1.00 83.06 213 VAL A C 1
ATOM 1677 O O . VAL A 1 213 ? 6.525 -9.442 -3.339 1.00 83.06 213 VAL A O 1
ATOM 1680 N N . HIS A 1 214 ? 5.798 -11.268 -2.252 1.00 76.19 214 HIS A N 1
ATOM 1681 C CA . HIS A 1 214 ? 5.878 -12.097 -3.454 1.00 76.19 214 HIS A CA 1
ATOM 1682 C C . HIS A 1 214 ? 4.901 -11.621 -4.536 1.00 76.19 214 HIS A C 1
ATOM 1684 O O . HIS A 1 214 ? 3.741 -11.336 -4.233 1.00 76.19 214 HIS A O 1
ATOM 1690 N N . PRO A 1 215 ? 5.334 -11.557 -5.810 1.00 71.19 215 PRO A N 1
ATOM 1691 C CA . PRO A 1 215 ? 4.431 -11.190 -6.890 1.00 71.19 215 PRO A CA 1
ATOM 1692 C C . PRO A 1 215 ? 3.233 -12.160 -6.970 1.00 71.19 215 PRO A C 1
ATOM 1694 O O . PRO A 1 215 ? 3.403 -13.350 -6.693 1.00 71.19 215 PRO A O 1
ATOM 1697 N N . PRO A 1 216 ? 2.033 -11.687 -7.363 1.00 64.38 216 PRO A N 1
ATOM 1698 C CA . PRO A 1 216 ? 0.816 -12.497 -7.391 1.00 64.38 216 PRO A CA 1
ATOM 1699 C C . PRO A 1 216 ? 0.988 -13.854 -8.118 1.00 64.38 216 PRO A C 1
ATOM 1701 O O . PRO A 1 216 ? 1.448 -13.865 -9.263 1.00 64.38 216 PRO A O 1
ATOM 1704 N N . PRO A 1 217 ? 0.560 -14.995 -7.532 1.00 52.97 217 PRO A N 1
ATOM 1705 C CA . PRO A 1 217 ? 0.817 -16.342 -8.072 1.00 52.97 217 PRO A CA 1
ATOM 1706 C C . PRO A 1 217 ? 0.282 -16.585 -9.492 1.00 52.97 217 PRO A C 1
ATOM 1708 O O . PRO A 1 217 ? 0.881 -17.319 -10.278 1.00 52.97 217 PRO A O 1
ATOM 1711 N N . ILE A 1 218 ? -0.833 -15.940 -9.852 1.00 50.59 218 ILE A N 1
ATOM 1712 C CA . ILE A 1 218 ? -1.479 -16.077 -11.171 1.00 50.59 218 ILE A CA 1
ATOM 1713 C C . ILE A 1 218 ? -0.580 -15.524 -12.289 1.00 50.59 218 ILE A C 1
ATOM 1715 O O . ILE A 1 218 ? -0.649 -15.995 -13.422 1.00 50.59 218 ILE A O 1
ATOM 1719 N N . LEU A 1 219 ? 0.309 -14.581 -11.963 1.00 50.00 219 LEU A N 1
ATOM 1720 C CA . LEU A 1 219 ? 1.292 -14.033 -12.895 1.00 50.00 219 LEU A CA 1
ATOM 1721 C C . LEU A 1 219 ? 2.493 -14.977 -13.098 1.00 50.00 219 LEU A C 1
ATOM 1723 O O . LEU A 1 219 ? 3.154 -14.888 -14.119 1.00 50.00 219 LEU A O 1
ATOM 1727 N N . GLN A 1 220 ? 2.776 -15.896 -12.167 1.00 48.44 220 GLN A N 1
ATOM 1728 C CA . GLN A 1 220 ? 3.972 -16.761 -12.206 1.00 48.44 220 GLN A CA 1
ATOM 1729 C C . GLN A 1 220 ? 3.691 -18.211 -12.648 1.00 48.44 220 GLN A C 1
ATOM 1731 O O . GLN A 1 220 ? 4.605 -18.935 -13.038 1.00 48.44 220 GLN A O 1
ATOM 1736 N N . SER A 1 221 ? 2.429 -18.653 -12.585 1.00 37.84 221 SER A N 1
ATOM 1737 C CA . SER A 1 221 ? 2.034 -20.073 -12.663 1.00 37.84 221 SER A CA 1
ATOM 1738 C C . SER A 1 221 ? 2.314 -20.820 -13.980 1.00 37.84 221 SER A C 1
ATOM 1740 O O . SER A 1 221 ? 2.222 -22.053 -14.006 1.00 37.84 221 SER A O 1
ATOM 1742 N N . THR A 1 222 ? 2.691 -20.143 -15.064 1.00 41.16 222 THR A N 1
ATOM 1743 C CA . THR A 1 222 ? 2.959 -20.813 -16.348 1.00 41.16 222 THR A CA 1
ATOM 1744 C C . THR A 1 222 ? 4.423 -21.213 -16.533 1.00 41.16 222 THR A C 1
ATOM 1746 O O . THR A 1 222 ? 4.704 -22.138 -17.294 1.00 41.16 222 THR A O 1
ATOM 1749 N N . THR A 1 223 ? 5.368 -20.593 -15.822 1.00 38.62 223 THR A N 1
ATOM 1750 C CA . THR A 1 223 ? 6.804 -20.841 -16.048 1.00 38.62 223 THR A CA 1
ATOM 1751 C C . THR A 1 223 ? 7.297 -22.129 -15.381 1.00 38.62 223 THR A C 1
ATOM 1753 O O . THR A 1 223 ? 8.219 -22.766 -15.887 1.00 38.62 223 THR A O 1
ATOM 1756 N N . GLU A 1 224 ? 6.671 -22.559 -14.280 1.00 35.31 224 GLU A N 1
ATOM 1757 C CA . GLU A 1 224 ? 7.090 -23.758 -13.531 1.00 35.31 224 GLU A CA 1
ATOM 1758 C C . GLU A 1 224 ? 6.373 -25.049 -13.969 1.00 35.31 224 GLU A C 1
ATOM 1760 O O . GLU A 1 224 ? 6.934 -26.137 -13.854 1.00 35.31 224 GLU A O 1
ATOM 1765 N N . ASN A 1 225 ? 5.174 -24.965 -14.555 1.00 30.41 225 ASN A N 1
ATOM 1766 C CA . ASN A 1 225 ? 4.354 -26.152 -14.844 1.00 30.41 225 ASN A CA 1
ATOM 1767 C C . ASN A 1 225 ? 4.663 -26.871 -16.172 1.00 30.41 225 ASN A C 1
ATOM 1769 O O . ASN A 1 225 ? 4.095 -27.934 -16.433 1.00 30.41 225 ASN A O 1
ATOM 1773 N N . LEU A 1 226 ? 5.584 -26.366 -17.001 1.00 35.09 226 LEU A N 1
ATOM 1774 C CA . LEU A 1 226 ? 6.008 -27.065 -18.226 1.00 35.09 226 LEU A CA 1
ATOM 1775 C C . LEU A 1 226 ? 7.101 -28.125 -18.006 1.00 35.09 226 LEU A C 1
ATOM 1777 O O . LEU A 1 226 ? 7.390 -28.887 -18.930 1.00 35.09 226 LEU A O 1
ATOM 1781 N N . SER A 1 227 ? 7.696 -28.222 -16.813 1.00 31.48 227 SER A N 1
ATOM 1782 C CA . SER A 1 227 ? 8.831 -29.125 -16.565 1.00 31.48 227 SER A CA 1
ATOM 1783 C C . SER A 1 227 ? 8.499 -30.407 -15.789 1.00 31.48 227 SER A C 1
ATOM 1785 O O . SER A 1 227 ? 9.379 -31.260 -15.683 1.00 31.48 227 SER A O 1
ATOM 1787 N N . LEU A 1 228 ? 7.256 -30.619 -15.318 1.00 31.53 228 LEU A N 1
ATOM 1788 C CA . LEU A 1 228 ? 6.918 -31.824 -14.531 1.00 31.53 228 LEU A CA 1
ATOM 1789 C C . LEU A 1 228 ? 5.716 -32.677 -14.970 1.00 31.53 228 LEU A C 1
ATOM 1791 O O . LEU A 1 228 ? 5.584 -33.785 -14.462 1.00 31.53 228 LEU A O 1
ATOM 1795 N N . ASN A 1 229 ? 4.904 -32.286 -15.955 1.00 27.50 229 ASN A N 1
ATOM 1796 C CA . ASN A 1 229 ? 3.774 -33.122 -16.401 1.00 27.50 229 ASN A CA 1
ATOM 1797 C C . ASN A 1 229 ? 4.026 -33.826 -17.744 1.00 27.50 229 ASN A C 1
ATOM 1799 O O . ASN A 1 229 ? 3.258 -33.718 -18.697 1.00 27.50 229 ASN A O 1
ATOM 1803 N N . LYS A 1 230 ? 5.095 -34.628 -17.799 1.00 30.30 230 LYS A N 1
ATOM 1804 C CA . LYS A 1 230 ? 5.157 -35.816 -18.665 1.00 30.30 230 LYS A CA 1
ATOM 1805 C C . LYS A 1 230 ? 5.070 -37.037 -17.766 1.00 30.30 230 LYS A C 1
ATOM 1807 O O . LYS A 1 230 ? 6.099 -37.564 -17.387 1.00 30.30 230 LYS A O 1
ATOM 1812 N N . HIS A 1 231 ? 3.855 -37.416 -17.389 1.00 27.77 231 HIS A N 1
ATOM 1813 C CA . HIS A 1 231 ? 3.397 -38.780 -17.097 1.00 27.77 231 HIS A CA 1
ATOM 1814 C C . HIS A 1 231 ? 2.094 -38.660 -16.307 1.00 27.77 231 HIS A C 1
ATOM 1816 O O . HIS A 1 231 ? 2.126 -38.370 -15.124 1.00 27.77 231 HIS A O 1
ATOM 1822 N N . VAL A 1 232 ? 0.965 -38.827 -16.998 1.00 27.27 232 VAL A N 1
ATOM 1823 C CA . VAL A 1 232 ? -0.201 -39.665 -16.649 1.00 27.27 232 VAL A CA 1
ATOM 1824 C C . VAL A 1 232 ? -1.323 -39.243 -17.607 1.00 27.27 232 VAL A C 1
ATOM 1826 O O . VAL A 1 232 ? -2.177 -3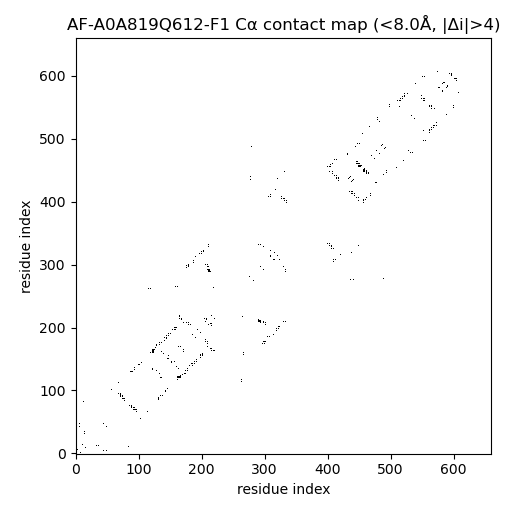8.419 -17.307 1.00 27.27 232 VAL A O 1
ATOM 1829 N N . HIS A 1 233 ? -1.298 -39.808 -18.813 1.00 25.41 233 HIS A N 1
ATOM 1830 C CA . HIS A 1 233 ? -2.532 -40.088 -19.535 1.00 25.41 233 HIS A CA 1
ATOM 1831 C C . HIS A 1 233 ? -2.894 -41.528 -19.187 1.00 25.41 233 HIS A C 1
ATOM 1833 O O . HIS A 1 233 ? -2.092 -42.407 -19.495 1.00 25.41 233 HIS A O 1
ATOM 1839 N N . GLN A 1 234 ? -4.065 -41.761 -18.587 1.00 23.91 234 GLN A N 1
ATOM 1840 C CA . GLN A 1 234 ? -5.019 -42.782 -19.045 1.00 23.91 234 GLN A CA 1
ATOM 1841 C C . GLN A 1 234 ? -6.251 -42.897 -18.130 1.00 23.91 234 GLN A C 1
ATOM 1843 O O . GLN A 1 234 ? -6.118 -43.130 -16.935 1.00 23.91 234 GLN A O 1
ATOM 1848 N N . ASN A 1 235 ? -7.417 -42.871 -18.792 1.00 22.81 235 ASN A N 1
ATOM 1849 C CA . ASN A 1 235 ? -8.709 -43.478 -18.426 1.00 22.81 235 ASN A CA 1
ATOM 1850 C C . ASN A 1 235 ? -9.481 -42.747 -17.303 1.00 22.81 235 ASN A C 1
ATOM 1852 O O . ASN A 1 235 ? -8.964 -42.544 -16.218 1.00 22.81 235 ASN A O 1
ATOM 1856 N N . TYR A 1 236 ? -10.724 -42.293 -17.477 1.00 26.41 236 TYR A N 1
ATOM 1857 C CA . TYR A 1 236 ? -11.881 -43.006 -18.015 1.00 26.41 236 TYR A CA 1
ATOM 1858 C C . TYR A 1 236 ? -12.884 -42.077 -18.711 1.00 26.41 236 TYR A C 1
ATOM 1860 O O . TYR A 1 236 ? -13.084 -40.927 -18.329 1.00 26.41 236 TYR A O 1
ATOM 1868 N N . SER A 1 237 ? -13.550 -42.647 -19.709 1.00 23.98 237 SER A N 1
ATOM 1869 C CA . SER A 1 237 ? -14.693 -42.087 -20.414 1.00 23.98 237 SER A CA 1
ATOM 1870 C C . SER A 1 237 ? -16.014 -42.334 -19.670 1.00 23.98 237 SER A C 1
ATOM 1872 O O . SER A 1 237 ? -16.173 -43.351 -19.000 1.00 23.98 237 SER A O 1
ATOM 1874 N N . THR A 1 238 ? -16.990 -41.483 -20.005 1.00 25.70 238 THR A N 1
ATOM 1875 C CA . THR A 1 238 ? -18.435 -41.744 -20.197 1.00 25.70 238 THR A CA 1
ATOM 1876 C C . THR A 1 238 ? -19.471 -41.265 -19.163 1.00 25.70 238 THR A C 1
ATOM 1878 O O . THR A 1 238 ? -19.486 -41.657 -18.003 1.00 25.70 238 THR A O 1
ATOM 1881 N N . THR A 1 239 ? -20.439 -40.538 -19.745 1.00 27.17 239 THR A N 1
ATOM 1882 C CA . THR A 1 239 ? -21.904 -40.532 -19.542 1.00 27.17 239 THR A CA 1
ATOM 1883 C C . THR A 1 239 ? -22.569 -39.476 -18.645 1.00 27.17 239 THR A C 1
ATOM 1885 O O . THR A 1 239 ? -22.483 -39.551 -17.430 1.00 27.17 239 THR A O 1
ATOM 1888 N N . ASN A 1 240 ? -23.350 -38.619 -19.338 1.00 28.38 240 ASN A N 1
ATOM 1889 C CA . ASN A 1 240 ? -24.746 -38.205 -19.077 1.00 28.38 240 ASN A CA 1
ATOM 1890 C C . ASN A 1 240 ? -25.019 -37.332 -17.832 1.00 28.38 240 ASN A C 1
ATOM 1892 O O . ASN A 1 240 ? -24.492 -37.597 -16.767 1.00 28.38 240 ASN A O 1
ATOM 1896 N N . ALA A 1 241 ? -25.907 -36.338 -17.811 1.00 28.62 241 ALA A N 1
ATOM 1897 C CA . ALA A 1 241 ? -26.734 -35.630 -18.785 1.00 28.62 241 ALA A CA 1
ATOM 1898 C C . ALA A 1 241 ? -27.324 -34.397 -18.053 1.00 28.62 241 ALA A C 1
ATOM 1900 O O . ALA A 1 241 ? -27.573 -34.467 -16.854 1.00 28.62 241 ALA A O 1
ATOM 1901 N N . GLU A 1 242 ? -27.498 -33.311 -18.807 1.00 26.58 242 GLU A N 1
ATOM 1902 C CA . GLU A 1 242 ? -28.520 -32.246 -18.733 1.00 26.58 242 GLU A CA 1
ATOM 1903 C C . GLU A 1 242 ? -29.093 -31.775 -17.376 1.00 26.58 242 GLU A C 1
ATOM 1905 O O . GLU A 1 242 ? -29.818 -32.491 -16.690 1.00 26.58 242 GLU A O 1
ATOM 1910 N N . SER A 1 243 ? -28.915 -30.477 -17.097 1.00 26.80 243 SER A N 1
ATOM 1911 C CA . SER A 1 243 ? -29.974 -29.619 -16.546 1.00 26.80 243 SER A CA 1
ATOM 1912 C C . SER A 1 243 ? -29.621 -28.151 -16.794 1.00 26.80 243 SER A C 1
ATOM 1914 O O . SER A 1 243 ? -28.722 -27.602 -16.157 1.00 26.80 243 SER A O 1
ATOM 1916 N N . ASP A 1 244 ? -30.357 -27.530 -17.710 1.00 27.02 244 ASP A N 1
ATOM 1917 C CA . ASP A 1 244 ? -30.282 -26.117 -18.071 1.00 27.02 244 ASP A CA 1
ATOM 1918 C C . ASP A 1 244 ? -30.768 -25.207 -16.932 1.00 27.02 244 ASP A C 1
ATOM 1920 O O . ASP A 1 244 ? -31.845 -25.395 -16.367 1.00 27.02 244 ASP A O 1
ATOM 1924 N N . THR A 1 245 ? -30.002 -24.167 -16.610 1.00 29.41 245 THR A N 1
ATOM 1925 C CA . THR A 1 245 ? -30.550 -22.902 -16.101 1.00 29.41 245 THR A CA 1
ATOM 1926 C C . THR A 1 245 ? -29.744 -21.769 -16.716 1.00 29.41 245 THR A C 1
ATOM 1928 O O . THR A 1 245 ? -28.522 -21.724 -16.601 1.00 29.41 245 THR A O 1
ATOM 1931 N N . GLU A 1 246 ? -30.449 -20.900 -17.428 1.00 29.23 246 GLU A N 1
ATOM 1932 C CA . GLU A 1 246 ? -29.921 -19.784 -18.202 1.00 29.23 246 GLU A CA 1
ATOM 1933 C C . GLU A 1 246 ? -29.106 -18.823 -17.320 1.00 29.23 246 GLU A C 1
ATOM 1935 O O . GLU A 1 246 ? -29.636 -18.219 -16.388 1.00 29.23 246 GLU A O 1
ATOM 1940 N N . CYS A 1 247 ? -27.819 -18.652 -17.637 1.00 25.33 247 CYS A N 1
ATOM 1941 C CA . CYS A 1 247 ? -27.009 -17.542 -17.146 1.00 25.33 247 CYS A CA 1
ATOM 1942 C C . CYS A 1 247 ? -26.496 -16.741 -18.347 1.00 25.33 247 CYS A C 1
ATOM 1944 O O . CYS A 1 247 ? -25.704 -17.231 -19.157 1.00 25.33 247 CYS A O 1
ATOM 1946 N N . SER A 1 248 ? -26.989 -15.511 -18.467 1.00 28.77 248 SER A N 1
ATOM 1947 C CA . SER A 1 248 ? -26.470 -14.487 -19.368 1.00 28.77 248 SER A CA 1
ATOM 1948 C C . SER A 1 248 ? -25.093 -14.035 -18.893 1.00 28.77 248 SER A C 1
ATOM 1950 O O . SER A 1 248 ? -25.007 -13.115 -18.095 1.00 28.77 248 SER A O 1
ATOM 1952 N N . ASP A 1 249 ? -24.036 -14.653 -19.416 1.00 24.45 249 ASP A N 1
ATOM 1953 C CA . ASP A 1 249 ? -22.676 -14.103 -19.417 1.00 24.45 249 ASP A CA 1
ATOM 1954 C C . ASP A 1 249 ? -21.959 -14.552 -20.698 1.00 24.45 249 ASP A C 1
ATOM 1956 O O . ASP A 1 249 ? -21.182 -15.504 -20.735 1.00 24.45 249 ASP A O 1
ATOM 1960 N N . CYS A 1 250 ? -22.266 -13.872 -21.804 1.00 25.81 250 CYS A N 1
ATOM 1961 C CA . CYS A 1 250 ? -21.618 -14.080 -23.096 1.00 25.81 250 CYS A CA 1
ATOM 1962 C C . CYS A 1 250 ? -21.061 -12.771 -23.664 1.00 25.81 250 CYS A C 1
ATOM 1964 O O . CYS A 1 250 ? -21.461 -12.319 -24.728 1.00 25.81 250 CYS A O 1
ATOM 1966 N N . LEU A 1 251 ? -20.087 -12.156 -22.992 1.00 27.05 251 LEU A N 1
ATOM 1967 C CA . LEU A 1 251 ? -19.278 -11.106 -23.616 1.00 27.05 251 LEU A CA 1
ATOM 1968 C C . LEU A 1 251 ? -17.817 -11.237 -23.199 1.00 27.05 251 LEU A C 1
ATOM 1970 O O . LEU A 1 251 ? -17.391 -10.640 -22.219 1.00 27.05 251 LEU A O 1
ATOM 1974 N N . THR A 1 252 ? -17.050 -12.021 -23.963 1.00 29.36 252 THR A N 1
ATOM 1975 C CA . THR A 1 252 ? -15.672 -11.704 -24.404 1.00 29.36 252 THR A CA 1
ATOM 1976 C C . THR A 1 252 ? -15.063 -12.898 -25.139 1.00 29.36 252 THR A C 1
ATOM 1978 O O . THR A 1 252 ? -14.188 -13.604 -24.645 1.00 29.36 252 THR A O 1
ATOM 1981 N N . THR A 1 253 ? -15.491 -13.135 -26.378 1.00 30.92 253 THR A N 1
ATOM 1982 C CA . THR A 1 253 ? -14.662 -13.908 -27.316 1.00 30.92 253 THR A CA 1
ATOM 1983 C C . THR A 1 253 ? -14.866 -13.409 -28.738 1.00 30.92 253 THR A C 1
ATOM 1985 O O . THR A 1 253 ? -15.478 -14.052 -29.580 1.00 30.92 253 THR A O 1
ATOM 1988 N N . SER A 1 254 ? -14.319 -12.229 -29.012 1.00 24.73 254 SER A N 1
ATOM 1989 C CA . SER A 1 254 ? -13.935 -11.836 -30.367 1.00 24.73 254 SER A CA 1
ATOM 1990 C C . SER A 1 254 ? -12.432 -11.570 -30.374 1.00 24.73 254 SER A C 1
ATOM 1992 O O . SER A 1 254 ? -11.975 -10.441 -30.550 1.00 24.73 254 SER A O 1
ATOM 1994 N N . ILE A 1 255 ? -11.655 -12.621 -30.103 1.00 31.78 255 ILE A N 1
ATOM 1995 C CA . ILE A 1 255 ? -10.219 -12.625 -30.373 1.00 31.78 255 ILE A CA 1
ATOM 1996 C C . ILE A 1 255 ? -10.092 -12.842 -31.876 1.00 31.78 255 ILE A C 1
ATOM 1998 O O . ILE A 1 255 ? -10.335 -13.933 -32.387 1.00 31.78 255 ILE A O 1
ATOM 2002 N N . ILE A 1 256 ? -9.790 -11.753 -32.579 1.00 31.03 256 ILE A N 1
ATOM 2003 C CA . ILE A 1 256 ? -9.422 -11.790 -33.986 1.00 31.03 256 ILE A CA 1
ATOM 2004 C C . ILE A 1 256 ? -8.100 -12.544 -34.098 1.00 31.03 256 ILE A C 1
ATOM 2006 O O . ILE A 1 256 ? -7.081 -12.175 -33.519 1.00 31.03 256 ILE A O 1
ATOM 2010 N N . ASP A 1 257 ? -8.192 -13.604 -34.878 1.00 30.77 257 ASP A N 1
ATOM 2011 C CA . ASP A 1 257 ? -7.163 -14.495 -35.370 1.00 30.77 257 ASP A CA 1
ATOM 2012 C C . ASP A 1 257 ? -6.002 -13.719 -36.027 1.00 30.77 257 ASP A C 1
ATOM 2014 O O . ASP A 1 257 ? -6.110 -13.239 -37.158 1.00 30.77 257 ASP A O 1
ATOM 2018 N N . LYS A 1 258 ? -4.886 -13.561 -35.304 1.00 32.72 258 LYS A N 1
ATOM 2019 C CA . LYS A 1 258 ? -3.552 -13.284 -35.860 1.00 32.72 258 LYS A CA 1
ATOM 2020 C C . LYS A 1 258 ? -2.505 -13.999 -35.011 1.00 32.72 258 LYS A C 1
ATOM 2022 O O . LYS A 1 258 ? -2.214 -13.600 -33.887 1.00 32.72 258 LYS A O 1
ATOM 2027 N N . GLY A 1 259 ? -1.962 -15.080 -35.566 1.00 34.53 259 GLY A N 1
ATOM 2028 C CA . GLY A 1 259 ? -0.861 -15.841 -34.988 1.00 34.53 259 GLY A CA 1
ATOM 2029 C C . GLY A 1 259 ? 0.413 -15.009 -34.794 1.00 34.53 259 GLY A C 1
ATOM 2030 O O . GLY A 1 259 ? 0.649 -14.049 -35.526 1.00 34.53 259 GLY A O 1
ATOM 2031 N N . TYR A 1 260 ? 1.226 -15.472 -33.834 1.00 34.75 260 TYR A N 1
ATOM 2032 C CA . TYR A 1 260 ? 2.512 -14.954 -33.331 1.00 34.75 260 TYR A CA 1
ATOM 2033 C C . TYR A 1 260 ? 2.435 -13.886 -32.208 1.00 34.75 260 TYR A C 1
ATOM 2035 O O . TYR A 1 260 ? 2.436 -12.693 -32.486 1.00 34.75 260 TYR A O 1
ATOM 2043 N N . LEU A 1 261 ? 2.465 -14.316 -30.928 1.00 35.03 261 LEU A N 1
ATOM 2044 C CA . LEU A 1 261 ? 3.565 -14.107 -29.943 1.00 35.03 261 LEU A CA 1
ATOM 2045 C C . LEU A 1 261 ? 3.128 -14.188 -28.452 1.00 35.03 261 LEU A C 1
ATOM 2047 O O . LEU A 1 261 ? 1.996 -13.908 -28.075 1.00 35.03 261 LEU A O 1
ATOM 2051 N N . SER A 1 262 ? 4.107 -14.588 -27.633 1.00 50.59 262 SER A N 1
ATOM 2052 C CA . SER A 1 262 ? 4.156 -15.098 -26.246 1.00 50.59 262 SER A CA 1
ATOM 2053 C C . SER A 1 262 ? 3.602 -14.242 -25.081 1.00 50.59 262 SER A C 1
ATOM 2055 O O . SER A 1 262 ? 3.842 -14.588 -23.926 1.00 50.59 262 SER A O 1
ATOM 2057 N N . ASP A 1 263 ? 2.866 -13.156 -25.321 1.00 45.62 263 ASP A N 1
ATOM 2058 C CA . ASP A 1 263 ? 2.666 -12.108 -24.296 1.00 45.62 263 ASP A CA 1
ATOM 2059 C C . ASP A 1 263 ? 1.250 -12.100 -23.672 1.00 45.62 263 ASP A C 1
ATOM 2061 O O . ASP A 1 263 ? 0.873 -11.169 -22.958 1.00 45.62 263 ASP A O 1
ATOM 2065 N N . SER A 1 264 ? 0.430 -13.130 -23.921 1.00 51.81 264 SER A N 1
ATOM 2066 C CA . SER A 1 264 ? -0.980 -13.181 -23.483 1.00 51.81 264 SER A CA 1
ATOM 2067 C C . SER A 1 264 ? -1.182 -13.074 -21.963 1.00 51.81 264 SER A C 1
ATOM 2069 O O . SER A 1 264 ? -2.257 -12.689 -21.508 1.00 51.81 264 SER A O 1
ATOM 2071 N N . GLU A 1 265 ? -0.156 -13.379 -21.169 1.00 56.16 265 GLU A N 1
ATOM 2072 C CA . GLU A 1 265 ? -0.169 -13.290 -19.700 1.00 56.16 265 GLU A CA 1
ATOM 2073 C C . GLU A 1 265 ? -0.227 -11.843 -19.194 1.00 56.16 265 GLU A C 1
ATOM 2075 O O . GLU A 1 265 ? -0.841 -11.571 -18.164 1.00 56.16 265 GLU A O 1
ATOM 2080 N N . ILE A 1 266 ? 0.326 -10.899 -19.964 1.00 54.62 266 ILE A N 1
ATOM 2081 C CA . ILE A 1 266 ? 0.335 -9.459 -19.657 1.00 54.62 266 ILE A CA 1
ATOM 2082 C C . ILE A 1 266 ? -1.070 -8.851 -19.756 1.00 54.62 266 ILE A C 1
ATOM 2084 O O . ILE A 1 266 ? -1.334 -7.806 -19.168 1.00 54.62 266 ILE A O 1
ATOM 2088 N N . TYR A 1 267 ? -1.986 -9.499 -20.477 1.00 53.53 267 TYR A N 1
ATOM 2089 C CA . TYR A 1 267 ? -3.340 -8.999 -20.727 1.00 53.53 267 TYR A CA 1
ATOM 2090 C C . TYR A 1 267 ? -4.425 -9.797 -20.002 1.00 53.53 267 TYR A C 1
ATOM 2092 O O . TYR A 1 267 ? -5.596 -9.426 -20.062 1.00 53.53 267 TYR A O 1
ATOM 2100 N N . ARG A 1 268 ? -4.072 -10.878 -19.289 1.00 49.81 268 ARG A N 1
ATOM 2101 C CA . ARG A 1 268 ? -5.049 -11.589 -18.456 1.00 49.81 268 ARG A CA 1
ATOM 2102 C C . ARG A 1 268 ? -5.453 -10.713 -17.278 1.00 49.81 268 ARG A C 1
ATOM 2104 O O . ARG A 1 268 ? -4.589 -10.201 -16.560 1.00 49.81 268 ARG A O 1
ATOM 2111 N N . ARG A 1 269 ? -6.765 -10.579 -17.072 1.00 40.19 269 ARG A N 1
ATOM 2112 C CA . ARG A 1 269 ? -7.350 -9.986 -15.868 1.00 40.19 269 ARG A CA 1
ATOM 2113 C C . ARG A 1 269 ? -6.860 -10.804 -14.674 1.00 40.19 269 ARG A C 1
ATOM 2115 O O . ARG A 1 269 ? -7.039 -12.018 -14.646 1.00 40.19 269 ARG A O 1
ATOM 2122 N N . SER A 1 270 ? -6.117 -10.169 -13.776 1.00 42.81 270 SER A N 1
ATOM 2123 C CA . SER A 1 270 ? -5.695 -10.807 -12.533 1.00 42.81 270 SER A CA 1
ATOM 2124 C C . SER A 1 270 ? -6.775 -10.544 -11.510 1.00 42.81 270 SER A C 1
ATOM 2126 O O . SER A 1 270 ? -7.056 -9.388 -11.204 1.00 42.81 270 SER A O 1
ATOM 2128 N N . ASP A 1 271 ? -7.382 -11.612 -11.006 1.00 33.50 271 ASP A N 1
ATOM 2129 C CA . ASP A 1 271 ? -8.178 -11.493 -9.801 1.00 33.50 271 ASP A CA 1
ATOM 2130 C C . ASP A 1 271 ? -7.264 -11.029 -8.666 1.00 33.50 271 ASP A C 1
ATOM 2132 O O . ASP A 1 271 ? -6.093 -11.414 -8.575 1.00 33.50 271 ASP A O 1
ATOM 2136 N N . TYR A 1 272 ? -7.822 -10.122 -7.870 1.00 38.59 272 TYR A N 1
ATOM 2137 C CA . TYR A 1 272 ? -7.262 -9.503 -6.678 1.00 38.59 272 TYR A CA 1
ATOM 2138 C C . TYR A 1 272 ? -6.361 -10.487 -5.905 1.00 38.59 272 TYR A C 1
ATOM 2140 O O . TYR A 1 272 ? -6.698 -11.667 -5.764 1.00 38.59 272 TYR A O 1
ATOM 2148 N N . ILE A 1 273 ? -5.266 -10.003 -5.301 1.00 36.56 273 ILE A N 1
ATOM 2149 C CA . ILE A 1 273 ? -4.836 -10.641 -4.054 1.00 36.56 273 ILE A CA 1
ATOM 2150 C C . ILE A 1 273 ? -5.991 -10.369 -3.096 1.00 36.56 273 ILE A C 1
ATOM 2152 O O . ILE A 1 273 ? -6.025 -9.338 -2.434 1.00 36.56 273 ILE A O 1
ATOM 2156 N N . VAL A 1 274 ? -6.974 -11.273 -3.076 1.00 33.06 274 VAL A N 1
ATOM 2157 C CA . VAL A 1 274 ? -7.988 -11.367 -2.033 1.00 33.06 274 VAL A CA 1
ATOM 2158 C C . VAL A 1 274 ? -7.242 -11.730 -0.764 1.00 33.06 274 VAL A C 1
ATOM 2160 O O . VAL A 1 274 ? -7.266 -12.864 -0.298 1.00 33.06 274 VAL A O 1
ATOM 2163 N N . VAL A 1 275 ? -6.577 -10.740 -0.168 1.00 34.75 275 VAL A N 1
ATOM 2164 C CA . VAL A 1 275 ? -6.561 -10.668 1.280 1.00 34.75 275 VAL A CA 1
ATOM 2165 C C . VAL A 1 275 ? -8.017 -10.420 1.618 1.00 34.75 275 VAL A C 1
ATOM 2167 O O . VAL A 1 275 ? -8.575 -9.355 1.339 1.00 34.75 275 VAL A O 1
ATOM 2170 N N . SER A 1 276 ? -8.673 -11.482 2.077 1.00 28.66 276 SER A N 1
ATOM 2171 C CA . SER A 1 276 ? -10.043 -11.427 2.547 1.00 28.66 276 SER A CA 1
ATOM 2172 C C . SER A 1 276 ? -10.223 -10.154 3.363 1.00 28.66 276 SER A C 1
ATOM 2174 O O . SER A 1 276 ? -9.433 -9.867 4.262 1.00 28.66 276 SER A O 1
ATOM 2176 N N . HIS A 1 277 ? -11.292 -9.409 3.091 1.00 35.81 277 HIS A N 1
ATOM 2177 C CA . HIS A 1 277 ? -11.740 -8.269 3.899 1.00 35.81 277 HIS A CA 1
ATOM 2178 C C . HIS A 1 277 ? -12.101 -8.651 5.350 1.00 35.81 277 HIS A C 1
ATOM 2180 O O . HIS A 1 277 ? -12.761 -7.907 6.065 1.00 35.81 277 HIS A O 1
ATOM 2186 N N . ASN A 1 278 ? -11.665 -9.821 5.801 1.00 32.75 278 ASN A N 1
ATOM 2187 C CA . ASN A 1 278 ? -11.951 -10.400 7.080 1.00 32.75 278 ASN A CA 1
ATOM 2188 C C . ASN A 1 278 ? -10.649 -10.914 7.691 1.00 32.75 278 ASN A C 1
ATOM 2190 O O . ASN A 1 278 ? -9.957 -11.771 7.137 1.00 32.75 278 ASN A O 1
ATOM 2194 N N . ASP A 1 279 ? -10.409 -10.361 8.872 1.00 38.12 279 ASP A N 1
ATOM 2195 C CA . ASP A 1 279 ? -9.691 -10.942 9.995 1.00 38.12 279 ASP A CA 1
ATOM 2196 C C . ASP A 1 279 ? -8.241 -10.496 10.189 1.00 38.12 279 ASP A C 1
ATOM 2198 O O . ASP A 1 279 ? -7.355 -10.638 9.349 1.00 38.12 279 ASP A O 1
ATOM 2202 N N . PHE A 1 280 ? -8.030 -9.980 11.399 1.00 36.06 280 PHE A N 1
ATOM 2203 C CA . PHE A 1 280 ? -6.755 -9.634 12.018 1.00 36.06 280 PHE A CA 1
ATOM 2204 C C . PHE A 1 280 ? -5.747 -10.807 11.984 1.00 36.06 280 PHE A C 1
ATOM 2206 O O . PHE A 1 280 ? -4.541 -10.578 12.003 1.00 36.06 280 PHE A O 1
ATOM 2213 N N . ASP A 1 281 ? -6.238 -12.049 11.867 1.00 34.91 281 ASP A N 1
ATOM 2214 C CA . ASP A 1 281 ? -5.440 -13.279 11.780 1.00 34.91 281 ASP A CA 1
ATOM 2215 C C . ASP A 1 281 ? -5.115 -13.727 10.345 1.00 34.91 281 ASP A C 1
ATOM 2217 O O . ASP A 1 281 ? -4.096 -14.389 10.138 1.00 34.91 281 ASP A O 1
ATOM 2221 N N . THR A 1 282 ? -5.887 -13.327 9.324 1.00 39.97 282 THR A N 1
ATOM 2222 C CA . THR A 1 282 ? -5.529 -13.612 7.917 1.00 39.97 282 THR A CA 1
ATOM 2223 C C . THR A 1 282 ? -4.278 -12.839 7.503 1.00 39.97 282 THR A C 1
ATOM 2225 O O . THR A 1 282 ? -3.464 -13.341 6.729 1.00 39.97 282 THR A O 1
ATOM 2228 N N . PHE A 1 283 ? -4.053 -11.678 8.129 1.00 41.22 283 PHE A N 1
ATOM 2229 C CA . PHE A 1 283 ? -2.787 -10.946 8.059 1.00 41.22 283 PHE A CA 1
ATOM 2230 C C . PHE A 1 283 ? -1.604 -11.789 8.552 1.00 41.22 283 PHE A C 1
ATOM 2232 O O . PHE A 1 283 ? -0.499 -11.623 8.045 1.00 41.22 283 PHE A O 1
ATOM 2239 N N . ARG A 1 284 ? -1.830 -12.740 9.477 1.00 37.25 284 ARG A N 1
ATOM 2240 C CA . ARG A 1 284 ? -0.774 -13.576 10.058 1.00 37.25 284 ARG A CA 1
ATOM 2241 C C . ARG A 1 284 ? -0.353 -14.776 9.229 1.00 37.25 284 ARG A C 1
ATOM 2243 O O . ARG A 1 284 ? 0.831 -15.103 9.194 1.00 37.25 284 ARG A O 1
ATOM 2250 N N . ASN A 1 285 ? -1.289 -15.393 8.523 1.00 38.00 285 ASN A N 1
ATOM 2251 C CA . ASN A 1 285 ? -1.006 -16.582 7.715 1.00 38.00 285 ASN A CA 1
ATOM 2252 C C . ASN A 1 285 ? -0.409 -16.257 6.331 1.00 38.00 285 ASN A C 1
ATOM 2254 O O . ASN A 1 285 ? 0.023 -17.167 5.632 1.00 38.00 285 ASN A O 1
ATOM 2258 N N . GLN A 1 286 ? -0.328 -14.976 5.950 1.00 44.97 286 GLN A N 1
ATOM 2259 C CA . GLN A 1 286 ? 0.392 -14.512 4.754 1.00 44.97 286 GLN A CA 1
ATOM 2260 C C . GLN A 1 286 ? 1.870 -14.168 5.028 1.00 44.97 286 GLN A C 1
ATOM 2262 O O . GLN A 1 286 ? 2.606 -13.862 4.093 1.00 44.97 286 GLN A O 1
ATOM 2267 N N . TYR A 1 287 ? 2.346 -14.238 6.280 1.00 44.97 287 TYR A N 1
ATOM 2268 C CA . TYR A 1 287 ? 3.712 -13.824 6.638 1.00 44.97 287 TYR A CA 1
ATOM 2269 C C . TYR A 1 287 ? 4.836 -14.756 6.157 1.00 44.97 287 TYR A C 1
ATOM 2271 O O . TYR A 1 287 ? 5.994 -14.354 6.222 1.00 44.97 287 TYR A O 1
ATOM 2279 N N . ASP A 1 288 ? 4.526 -15.928 5.594 1.00 46.81 288 ASP A N 1
ATOM 2280 C CA . ASP A 1 288 ? 5.514 -16.718 4.839 1.00 46.81 288 ASP A CA 1
ATOM 2281 C C . ASP A 1 288 ? 5.862 -16.074 3.480 1.00 46.81 288 ASP A C 1
ATOM 2283 O O . ASP A 1 288 ? 6.747 -16.565 2.780 1.00 46.81 288 ASP A O 1
ATOM 2287 N N . GLN A 1 289 ? 5.196 -14.970 3.097 1.00 53.16 289 GLN A N 1
ATOM 2288 C CA . GLN A 1 289 ? 5.354 -14.349 1.779 1.00 53.16 289 GLN A CA 1
ATOM 2289 C C . GLN A 1 289 ? 6.252 -13.101 1.715 1.00 53.16 289 GLN A C 1
ATOM 2291 O O . GLN A 1 289 ? 6.437 -12.542 0.630 1.00 53.16 289 GLN A O 1
ATOM 2296 N N . PHE A 1 290 ? 6.794 -12.628 2.840 1.00 59.69 290 PHE A N 1
ATOM 2297 C CA . PHE A 1 290 ? 7.619 -11.417 2.861 1.00 59.69 290 PHE A CA 1
ATOM 2298 C C . PHE A 1 290 ? 9.106 -11.766 2.826 1.00 59.69 290 PHE A C 1
ATOM 2300 O O . PHE A 1 290 ? 9.644 -12.401 3.732 1.00 59.69 290 PHE A O 1
ATOM 2307 N N . SER A 1 291 ? 9.796 -11.301 1.788 1.00 63.75 291 SER A N 1
ATOM 2308 C CA . SER A 1 291 ? 11.258 -11.328 1.725 1.00 63.75 291 SER A CA 1
ATOM 2309 C C . SER A 1 291 ? 11.864 -10.099 2.423 1.00 63.75 291 SER A C 1
ATOM 2311 O O . SER A 1 291 ? 11.166 -9.164 2.817 1.00 63.75 291 SER A O 1
ATOM 2313 N N . ARG A 1 292 ? 13.191 -10.068 2.614 1.00 74.25 292 ARG A N 1
ATOM 2314 C CA . ARG A 1 292 ? 13.859 -8.876 3.169 1.00 74.25 292 ARG A CA 1
ATOM 2315 C C . ARG A 1 292 ? 13.751 -7.711 2.184 1.00 74.25 292 ARG A C 1
ATOM 2317 O O . ARG A 1 292 ? 14.424 -7.721 1.158 1.00 74.25 292 ARG A O 1
ATOM 2324 N N . HIS A 1 293 ? 12.940 -6.712 2.526 1.00 82.81 293 HIS A N 1
ATOM 2325 C CA . HIS A 1 293 ? 12.792 -5.500 1.727 1.00 82.81 293 HIS A CA 1
ATOM 2326 C C . HIS A 1 293 ? 14.031 -4.602 1.796 1.00 82.81 293 HIS A C 1
ATOM 2328 O O . HIS A 1 293 ? 14.742 -4.541 2.805 1.00 82.81 293 HIS A O 1
ATOM 2334 N N . ASP A 1 294 ? 14.258 -3.856 0.720 1.00 87.50 294 ASP A N 1
ATOM 2335 C CA . ASP A 1 294 ? 15.245 -2.787 0.683 1.00 87.50 294 ASP A CA 1
ATOM 2336 C C . ASP A 1 294 ? 14.685 -1.521 1.344 1.00 87.50 294 ASP A C 1
ATOM 2338 O O . ASP A 1 294 ? 13.657 -0.972 0.944 1.00 87.50 294 ASP A O 1
ATOM 2342 N N . ARG A 1 295 ? 15.410 -1.017 2.344 1.00 89.50 295 ARG A N 1
ATOM 2343 C CA . ARG A 1 295 ? 15.089 0.215 3.076 1.00 89.50 295 ARG A CA 1
ATOM 2344 C C . ARG A 1 295 ? 14.931 1.419 2.142 1.00 89.50 295 ARG A C 1
ATOM 2346 O O . ARG A 1 295 ? 14.054 2.253 2.362 1.00 89.50 295 ARG A O 1
ATOM 2353 N N . ARG A 1 296 ? 15.773 1.551 1.110 1.00 90.69 296 ARG A N 1
ATOM 2354 C CA . ARG A 1 296 ? 15.707 2.696 0.180 1.00 90.69 296 ARG A CA 1
ATOM 2355 C C . ARG A 1 296 ? 14.453 2.630 -0.682 1.00 90.69 296 ARG A C 1
ATOM 2357 O O . ARG A 1 296 ? 13.811 3.660 -0.890 1.00 90.69 296 ARG A O 1
ATOM 2364 N N . ALA A 1 297 ? 14.105 1.431 -1.141 1.00 93.88 297 ALA A N 1
ATOM 2365 C CA . ALA A 1 297 ? 12.889 1.182 -1.898 1.00 93.88 297 ALA A CA 1
ATOM 2366 C C . ALA A 1 297 ? 11.632 1.448 -1.060 1.00 93.88 297 ALA A C 1
ATOM 2368 O O . ALA A 1 297 ? 10.746 2.160 -1.532 1.00 93.88 297 ALA A O 1
ATOM 2369 N N . LEU A 1 298 ? 11.578 0.973 0.192 1.00 94.25 298 LEU A N 1
ATOM 2370 C CA . LEU A 1 298 ? 10.447 1.216 1.096 1.00 94.25 298 LEU A CA 1
ATOM 2371 C C . LEU A 1 298 ? 10.229 2.713 1.343 1.00 94.25 298 LEU A C 1
ATOM 2373 O O . LEU A 1 298 ? 9.123 3.205 1.143 1.00 94.25 298 LEU A O 1
ATOM 2377 N N . ASN A 1 299 ? 11.281 3.453 1.713 1.00 93.81 299 ASN A N 1
ATOM 2378 C CA . ASN A 1 299 ? 11.184 4.901 1.934 1.00 93.81 299 ASN A CA 1
ATOM 2379 C C . ASN A 1 299 ? 10.644 5.628 0.705 1.00 93.81 299 ASN A C 1
ATOM 2381 O O . ASN A 1 299 ? 9.696 6.408 0.801 1.00 93.81 299 ASN A O 1
ATOM 2385 N N . LYS A 1 300 ? 11.217 5.330 -0.466 1.00 96.00 300 LYS A N 1
ATOM 2386 C CA . LYS A 1 300 ? 10.780 5.955 -1.711 1.00 96.00 300 LYS A CA 1
ATOM 2387 C C . LYS A 1 300 ? 9.335 5.583 -2.044 1.00 96.00 300 LYS A C 1
ATOM 2389 O O . LYS A 1 300 ? 8.581 6.431 -2.502 1.00 96.00 300 LYS A O 1
ATOM 2394 N N . SER A 1 301 ? 8.927 4.352 -1.754 1.00 96.44 301 SER A N 1
ATOM 2395 C CA . SER A 1 301 ? 7.555 3.890 -1.956 1.00 96.44 301 SER A CA 1
ATOM 2396 C C . SER A 1 301 ? 6.558 4.582 -1.017 1.00 96.44 301 SER A C 1
ATOM 2398 O O . SER A 1 301 ? 5.469 4.963 -1.443 1.00 96.44 301 SER A O 1
ATOM 2400 N N . CYS A 1 302 ? 6.939 4.842 0.236 1.00 96.12 302 CYS A N 1
ATOM 2401 C CA . CYS A 1 302 ? 6.152 5.659 1.163 1.00 96.12 302 CYS A CA 1
ATOM 2402 C C . CYS A 1 302 ? 6.029 7.118 0.695 1.00 96.12 302 CYS A C 1
ATOM 2404 O O . CYS A 1 302 ? 4.969 7.720 0.859 1.00 96.12 302 CYS A O 1
ATOM 2406 N N . GLU A 1 303 ? 7.068 7.690 0.074 1.00 95.88 303 GLU A N 1
ATOM 2407 C CA . GLU A 1 303 ? 6.976 9.019 -0.552 1.00 95.88 303 GLU A CA 1
ATOM 2408 C C . GLU A 1 303 ? 5.943 9.045 -1.691 1.00 95.88 303 GLU A C 1
ATOM 2410 O O . GLU A 1 303 ? 5.201 10.021 -1.802 1.00 95.88 303 GLU A O 1
ATOM 2415 N N . ILE A 1 304 ? 5.845 7.975 -2.494 1.00 96.19 304 ILE A N 1
ATOM 2416 C CA . ILE A 1 304 ? 4.823 7.842 -3.550 1.00 96.19 304 ILE A CA 1
ATOM 2417 C C . ILE A 1 304 ? 3.418 7.851 -2.943 1.00 96.19 304 ILE A C 1
ATOM 2419 O O . ILE A 1 304 ? 2.572 8.632 -3.379 1.00 96.19 304 ILE A O 1
ATOM 2423 N N . LEU A 1 305 ? 3.174 7.032 -1.912 1.00 95.88 305 LEU A N 1
ATOM 2424 C CA . LEU A 1 305 ? 1.883 7.011 -1.212 1.00 95.88 305 LEU A CA 1
ATOM 2425 C C . LEU A 1 305 ? 1.547 8.373 -0.608 1.00 95.88 305 LEU A C 1
ATOM 2427 O O . LEU A 1 305 ? 0.425 8.853 -0.740 1.00 95.88 305 LEU A O 1
ATOM 2431 N N . SER A 1 306 ? 2.528 9.013 0.023 1.00 95.62 306 SER A N 1
ATOM 2432 C CA . SER A 1 306 ? 2.371 10.343 0.602 1.00 95.62 306 SER A CA 1
ATOM 2433 C C . SER A 1 306 ? 1.976 11.373 -0.457 1.00 95.62 306 SER A C 1
ATOM 2435 O O . SER A 1 306 ? 1.053 12.153 -0.235 1.00 95.62 306 SER A O 1
ATOM 2437 N N . PHE A 1 307 ? 2.629 11.361 -1.620 1.00 95.25 307 PHE A N 1
ATOM 2438 C CA . PHE A 1 307 ? 2.287 12.242 -2.735 1.00 95.25 307 PHE A CA 1
ATOM 2439 C C . PHE A 1 307 ? 0.849 12.021 -3.224 1.00 95.25 307 PHE A C 1
ATOM 2441 O O . PHE A 1 307 ? 0.104 12.989 -3.366 1.00 95.25 307 PHE A O 1
ATOM 2448 N N . LEU A 1 308 ? 0.446 10.763 -3.427 1.00 94.44 308 LEU A N 1
ATOM 2449 C CA . LEU A 1 308 ? -0.897 10.424 -3.904 1.00 94.44 308 LEU A CA 1
ATOM 2450 C C . LEU A 1 308 ? -1.987 10.802 -2.898 1.00 94.44 308 LEU A C 1
ATOM 2452 O O . LEU A 1 308 ? -3.014 11.336 -3.289 1.00 94.44 308 LEU A O 1
ATOM 2456 N N . ILE A 1 309 ? -1.774 10.531 -1.610 1.00 93.25 309 ILE A N 1
ATOM 2457 C CA . ILE A 1 309 ? -2.822 10.648 -0.587 1.00 93.25 309 ILE A CA 1
ATOM 2458 C C . ILE A 1 309 ? -3.014 12.085 -0.109 1.00 93.25 309 ILE A C 1
ATOM 2460 O O . ILE A 1 309 ? -4.135 12.467 0.226 1.00 93.25 309 ILE A O 1
ATOM 2464 N N . HIS A 1 310 ? -1.957 12.900 -0.054 1.00 90.38 310 HIS A N 1
ATOM 2465 C CA . HIS A 1 310 ? -2.098 14.281 0.408 1.00 90.38 310 HIS A CA 1
ATOM 2466 C C . HIS A 1 310 ? -2.913 15.137 -0.566 1.00 90.38 310 HIS A C 1
ATOM 2468 O O . HIS A 1 310 ? -3.710 15.964 -0.113 1.00 90.38 310 HIS A O 1
ATOM 2474 N N . ASP A 1 311 ? -2.797 14.896 -1.871 1.00 85.81 311 ASP A N 1
ATOM 2475 C CA . ASP A 1 311 ? -3.580 15.594 -2.888 1.00 85.81 311 ASP A CA 1
ATOM 2476 C C . ASP A 1 311 ? -4.905 14.863 -3.159 1.00 85.81 311 ASP A C 1
ATOM 2478 O O . ASP A 1 311 ? -4.941 13.703 -3.566 1.00 85.81 311 ASP A O 1
ATOM 2482 N N . ALA A 1 312 ? -6.023 15.547 -2.915 1.00 76.06 312 ALA A N 1
ATOM 2483 C CA . ALA A 1 312 ? -7.352 14.975 -3.106 1.00 76.06 312 ALA A CA 1
ATOM 2484 C C . ALA A 1 312 ? -7.668 14.673 -4.582 1.00 76.06 312 ALA A C 1
ATOM 2486 O O . ALA A 1 312 ? -8.580 13.894 -4.844 1.00 76.06 312 ALA A O 1
ATOM 2487 N N . ALA A 1 313 ? -6.928 15.251 -5.535 1.00 82.88 313 ALA A N 1
ATOM 2488 C CA . ALA A 1 313 ? -7.142 15.013 -6.959 1.00 82.88 313 ALA A CA 1
ATOM 2489 C C . ALA A 1 313 ? -6.730 13.601 -7.412 1.00 82.88 313 ALA A C 1
ATOM 2491 O O . ALA A 1 313 ? -7.262 13.107 -8.404 1.00 82.88 313 ALA A O 1
ATOM 2492 N N . TYR A 1 314 ? -5.795 12.949 -6.710 1.00 87.50 314 TYR A N 1
ATOM 2493 C CA . TYR A 1 314 ? -5.269 11.643 -7.129 1.00 87.50 314 TYR A CA 1
ATOM 2494 C C . TYR A 1 314 ? -5.946 10.458 -6.450 1.00 87.50 314 TYR A C 1
ATOM 2496 O O . TYR A 1 314 ? -5.865 9.347 -6.970 1.00 87.50 314 TYR A O 1
ATOM 2504 N N . VAL A 1 315 ? -6.617 10.659 -5.313 1.00 89.62 315 VAL A N 1
ATOM 2505 C CA . VAL A 1 315 ? -7.353 9.586 -4.635 1.00 89.62 315 VAL A CA 1
ATOM 2506 C C . VAL A 1 315 ? -8.791 9.559 -5.137 1.00 89.62 315 VAL A C 1
ATOM 2508 O O . VAL A 1 315 ? -9.578 10.463 -4.868 1.00 89.62 315 VAL A O 1
ATOM 2511 N N . THR A 1 316 ? -9.137 8.490 -5.842 1.00 88.31 316 THR A N 1
ATOM 2512 C CA . THR A 1 316 ? -10.454 8.264 -6.445 1.00 88.31 316 THR A CA 1
ATOM 2513 C C . THR A 1 316 ? -11.041 6.949 -5.940 1.00 88.31 316 THR A C 1
ATOM 2515 O O . THR A 1 316 ? -10.348 6.146 -5.315 1.00 88.31 316 THR A O 1
ATOM 2518 N N . GLN A 1 317 ? -12.317 6.686 -6.223 1.00 84.38 317 GLN A N 1
ATOM 2519 C CA . GLN A 1 317 ? -12.945 5.409 -5.870 1.00 84.38 317 GLN A CA 1
ATOM 2520 C C . GLN A 1 317 ? -12.207 4.201 -6.480 1.00 84.38 317 GLN A C 1
ATOM 2522 O O . GLN A 1 317 ? -12.114 3.157 -5.842 1.00 84.38 317 GLN A O 1
ATOM 2527 N N . GLU A 1 318 ? -11.622 4.368 -7.669 1.00 85.06 318 GLU A N 1
ATOM 2528 C CA . GLU A 1 318 ? -10.917 3.315 -8.412 1.00 85.06 318 GLU A CA 1
ATOM 2529 C C . GLU A 1 318 ? -9.608 2.866 -7.744 1.00 85.06 318 GLU A C 1
ATOM 2531 O O . GLU A 1 318 ? -9.141 1.757 -8.008 1.00 85.06 318 GLU A O 1
ATOM 2536 N N . ASN A 1 319 ? -9.001 3.714 -6.900 1.00 89.75 319 ASN A N 1
ATOM 2537 C CA . ASN A 1 319 ? -7.707 3.437 -6.265 1.00 89.75 319 ASN A CA 1
ATOM 2538 C C . ASN A 1 319 ? -7.698 3.498 -4.733 1.00 89.75 319 ASN A C 1
ATOM 2540 O O . ASN A 1 319 ? -6.697 3.135 -4.114 1.00 89.75 319 ASN A O 1
ATOM 2544 N N . PHE A 1 320 ? -8.801 3.912 -4.111 1.00 89.81 320 PHE A N 1
ATOM 2545 C CA . PHE A 1 320 ? -8.889 4.089 -2.664 1.00 89.81 320 PHE A CA 1
ATOM 2546 C C . PHE A 1 320 ? -8.570 2.803 -1.886 1.00 89.81 320 PHE A C 1
ATOM 2548 O O . PHE A 1 320 ? -7.791 2.826 -0.931 1.00 89.81 320 PHE A O 1
ATOM 2555 N N . GLU A 1 321 ? -9.127 1.669 -2.322 1.00 87.56 321 GLU A N 1
ATOM 2556 C CA . GLU A 1 321 ? -8.886 0.362 -1.698 1.00 87.56 321 GLU A CA 1
ATOM 2557 C C . GLU A 1 321 ? -7.409 -0.062 -1.829 1.00 87.56 321 GLU A C 1
ATOM 2559 O O . GLU A 1 321 ? -6.831 -0.587 -0.875 1.00 87.56 321 GLU A O 1
ATOM 2564 N N . TYR A 1 322 ? -6.758 0.250 -2.959 1.00 89.12 322 TYR A N 1
ATOM 2565 C CA . TYR A 1 322 ? -5.333 -0.027 -3.166 1.00 89.12 322 TYR A CA 1
ATOM 2566 C C . TYR A 1 322 ? -4.431 0.833 -2.275 1.00 89.12 322 TYR A C 1
ATOM 2568 O O . TYR A 1 322 ? -3.455 0.323 -1.726 1.00 89.12 322 TYR A O 1
ATOM 2576 N N . CYS A 1 323 ? -4.777 2.106 -2.048 1.00 93.12 323 CYS A N 1
ATOM 2577 C CA . CYS A 1 323 ? -4.072 2.956 -1.086 1.00 93.12 323 CYS A CA 1
ATOM 2578 C C . CYS A 1 323 ? -4.095 2.344 0.321 1.00 93.12 323 CYS A C 1
ATOM 2580 O O . CYS A 1 323 ? -3.055 2.266 0.978 1.00 93.12 323 CYS A O 1
ATOM 2582 N N . ILE A 1 324 ? -5.265 1.889 0.784 1.00 90.88 324 ILE A N 1
ATOM 2583 C CA . ILE A 1 324 ? -5.400 1.262 2.107 1.00 90.88 324 ILE A CA 1
ATOM 2584 C C . ILE A 1 324 ? -4.569 -0.015 2.178 1.00 90.88 324 ILE A C 1
ATOM 2586 O O . ILE A 1 324 ? -3.817 -0.200 3.138 1.00 90.88 324 ILE A O 1
ATOM 2590 N N . HIS A 1 325 ? -4.704 -0.889 1.181 1.00 87.75 325 HIS A N 1
ATOM 2591 C CA . HIS A 1 325 ? -3.986 -2.156 1.139 1.00 87.75 325 HIS A CA 1
ATOM 2592 C C . HIS A 1 325 ? -2.468 -1.935 1.172 1.00 87.75 325 HIS A C 1
ATOM 2594 O O . HIS A 1 325 ? -1.794 -2.450 2.065 1.00 87.75 325 HIS A O 1
ATOM 2600 N N . CYS A 1 326 ? -1.947 -1.060 0.312 1.00 91.62 326 CYS A N 1
ATOM 2601 C CA . CYS A 1 326 ? -0.520 -0.770 0.245 1.00 91.62 326 CYS A CA 1
ATOM 2602 C C . CYS A 1 326 ? 0.020 -0.166 1.551 1.00 91.62 326 CYS A C 1
ATOM 2604 O O . CYS A 1 326 ? 1.114 -0.533 1.987 1.00 91.62 326 CYS A O 1
ATOM 2606 N N . ILE A 1 327 ? -0.741 0.707 2.230 1.00 93.56 327 ILE A N 1
ATOM 2607 C CA . ILE A 1 327 ? -0.345 1.208 3.558 1.00 93.56 327 ILE A CA 1
ATOM 2608 C C . ILE A 1 327 ? -0.268 0.065 4.571 1.00 93.56 327 ILE A C 1
ATOM 2610 O O . ILE A 1 327 ? 0.701 -0.008 5.326 1.00 93.56 327 ILE A O 1
ATOM 2614 N N . ARG A 1 328 ? -1.263 -0.830 4.606 1.00 90.12 328 ARG A N 1
ATOM 2615 C CA . ARG A 1 328 ? -1.267 -1.976 5.530 1.00 90.12 328 ARG A CA 1
ATOM 2616 C C . ARG A 1 328 ? -0.067 -2.888 5.277 1.00 90.12 328 ARG A C 1
ATOM 2618 O O . ARG A 1 328 ? 0.620 -3.256 6.226 1.00 90.12 328 ARG A O 1
ATOM 2625 N N . THR A 1 329 ? 0.241 -3.162 4.015 1.00 88.81 329 THR A N 1
ATOM 2626 C CA . THR A 1 329 ? 1.429 -3.917 3.601 1.00 88.81 329 THR A CA 1
ATOM 2627 C C . THR A 1 329 ? 2.722 -3.245 4.076 1.00 88.81 329 THR A C 1
ATOM 2629 O O . THR A 1 329 ? 3.618 -3.906 4.607 1.00 88.81 329 THR A O 1
ATOM 2632 N N . PHE A 1 330 ? 2.825 -1.919 3.966 1.00 91.75 330 PHE A N 1
ATOM 2633 C CA . PHE A 1 330 ? 4.004 -1.180 4.433 1.00 91.75 330 PHE A CA 1
ATOM 2634 C C . PHE A 1 330 ? 4.106 -1.135 5.954 1.00 91.75 330 PHE A C 1
ATOM 2636 O O . PHE A 1 330 ? 5.207 -1.258 6.490 1.00 91.75 330 PHE A O 1
ATOM 2643 N N . ILE A 1 331 ? 2.980 -1.034 6.664 1.00 90.06 331 ILE A N 1
ATOM 2644 C CA . ILE A 1 331 ? 2.943 -1.163 8.123 1.00 90.06 331 ILE A CA 1
ATOM 2645 C C . ILE A 1 331 ? 3.561 -2.502 8.531 1.00 90.06 331 ILE A C 1
ATOM 2647 O O . ILE A 1 331 ? 4.458 -2.512 9.375 1.00 90.06 331 ILE A O 1
ATOM 2651 N N . GLU A 1 332 ? 3.178 -3.606 7.890 1.00 85.00 332 GLU A N 1
ATOM 2652 C CA . GLU A 1 332 ? 3.761 -4.918 8.189 1.00 85.00 332 GLU A CA 1
ATOM 2653 C C . GLU A 1 332 ? 5.260 -4.974 7.906 1.00 85.00 332 GLU A C 1
ATOM 2655 O O . GLU A 1 332 ? 6.026 -5.417 8.767 1.00 85.00 332 GLU A O 1
ATOM 2660 N N . ALA A 1 333 ? 5.712 -4.429 6.775 1.00 85.62 333 ALA A N 1
ATOM 2661 C CA . ALA A 1 333 ? 7.139 -4.335 6.472 1.00 85.62 333 ALA A CA 1
ATOM 2662 C C . ALA A 1 333 ? 7.918 -3.587 7.574 1.00 85.62 333 ALA A C 1
ATOM 2664 O O . ALA A 1 333 ? 9.013 -4.013 7.957 1.00 85.62 333 ALA A O 1
ATOM 2665 N N . THR A 1 334 ? 7.346 -2.520 8.152 1.00 86.38 334 THR A N 1
ATOM 2666 C CA . THR A 1 334 ? 7.986 -1.784 9.261 1.00 86.38 334 THR A CA 1
ATOM 2667 C C . THR A 1 334 ? 8.018 -2.558 10.583 1.00 86.38 334 THR A C 1
ATOM 2669 O O . THR A 1 334 ? 8.881 -2.278 11.423 1.00 86.38 334 THR A O 1
ATOM 2672 N N . VAL A 1 335 ? 7.116 -3.527 10.782 1.00 77.00 335 VAL A N 1
ATOM 2673 C CA . VAL A 1 335 ? 7.055 -4.351 11.999 1.00 77.00 335 VAL A CA 1
ATOM 2674 C C . VAL A 1 335 ? 7.936 -5.604 11.884 1.00 77.00 335 VAL A C 1
ATOM 2676 O O . VAL A 1 335 ? 8.677 -5.909 12.821 1.00 77.00 335 VAL A O 1
ATOM 2679 N N . ILE A 1 336 ? 7.924 -6.302 10.740 1.00 68.25 336 ILE A N 1
ATOM 2680 C CA . ILE A 1 336 ? 8.641 -7.577 10.511 1.00 68.25 336 ILE A CA 1
ATOM 2681 C 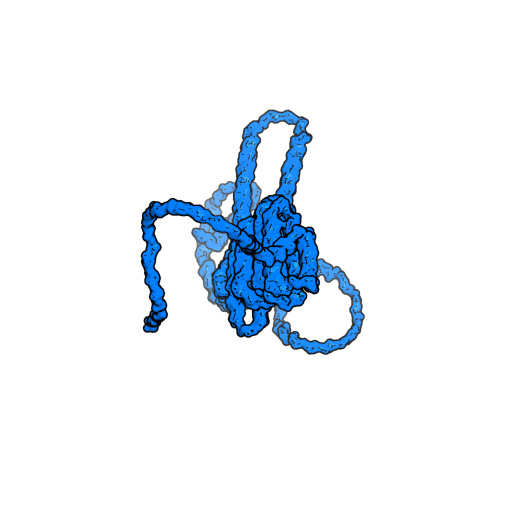C . ILE A 1 336 ? 10.160 -7.439 10.698 1.00 68.25 336 ILE A C 1
ATOM 2683 O O . ILE A 1 336 ? 10.810 -8.321 11.259 1.00 68.25 336 ILE A O 1
ATOM 2687 N N . GLN A 1 337 ? 10.764 -6.308 10.316 1.00 63.59 337 GLN A N 1
ATOM 2688 C CA . GLN A 1 337 ? 12.218 -6.132 10.452 1.00 63.59 337 GLN A CA 1
ATOM 2689 C C . GLN A 1 337 ? 12.715 -6.199 11.916 1.00 63.59 337 GLN A C 1
ATOM 2691 O O . GLN A 1 337 ? 13.915 -6.345 12.177 1.00 63.59 337 GLN A O 1
ATOM 2696 N N . GLN A 1 338 ? 11.809 -6.088 12.890 1.00 54.28 338 GLN A N 1
ATOM 2697 C CA . GLN A 1 338 ? 12.135 -6.141 14.311 1.00 54.28 338 GLN A CA 1
ATOM 2698 C C . GLN A 1 338 ? 12.155 -7.574 14.865 1.00 54.28 338 GLN A C 1
ATOM 2700 O O . GLN A 1 338 ? 12.989 -7.859 15.729 1.00 54.28 338 GLN A O 1
ATOM 2705 N N . SER A 1 339 ? 11.309 -8.483 14.360 1.00 51.03 339 SER A N 1
ATOM 2706 C CA . SER A 1 339 ? 11.226 -9.875 14.839 1.00 51.03 339 SER A CA 1
ATOM 2707 C C . SER A 1 339 ? 12.441 -10.711 14.424 1.00 51.03 339 SER A C 1
ATOM 2709 O O . SER A 1 339 ? 13.024 -11.408 15.256 1.00 51.03 339 SER A O 1
ATOM 2711 N N . ASP A 1 340 ? 12.914 -10.553 13.186 1.00 50.47 340 ASP A N 1
ATOM 2712 C CA . ASP A 1 340 ? 14.056 -11.306 12.633 1.00 50.47 340 ASP A CA 1
ATOM 2713 C C . ASP A 1 340 ? 15.409 -10.986 13.290 1.00 50.47 340 ASP A C 1
ATOM 2715 O O . ASP A 1 340 ? 16.381 -11.738 13.174 1.00 50.47 340 ASP A O 1
ATOM 2719 N N . LYS A 1 341 ? 15.518 -9.851 13.987 1.00 52.00 341 LYS A N 1
ATOM 2720 C CA . LYS A 1 341 ? 16.764 -9.451 14.659 1.00 52.00 341 LYS A CA 1
ATOM 2721 C C . LYS A 1 341 ? 16.865 -9.969 16.097 1.00 52.00 341 LYS A C 1
ATOM 2723 O O . LYS A 1 341 ? 17.969 -10.001 16.641 1.00 52.00 341 LYS A O 1
ATOM 2728 N N . GLN A 1 342 ? 15.765 -10.403 16.716 1.00 45.00 342 GLN A N 1
ATOM 2729 C CA . GLN A 1 342 ? 15.830 -11.058 18.028 1.00 45.00 342 GLN A CA 1
ATOM 2730 C C . GLN A 1 342 ? 16.390 -12.481 17.913 1.00 45.00 342 GLN A C 1
ATOM 2732 O O . GLN A 1 342 ? 17.229 -12.875 18.723 1.00 45.00 342 GLN A O 1
ATOM 2737 N N . THR A 1 343 ? 16.036 -13.209 16.851 1.00 38.22 343 THR A N 1
ATOM 2738 C CA . THR A 1 343 ? 16.573 -14.549 16.559 1.00 38.22 343 THR A CA 1
ATOM 2739 C C . THR A 1 343 ? 18.054 -14.507 16.163 1.00 38.22 343 THR A C 1
ATOM 2741 O O . THR A 1 343 ? 18.839 -15.336 16.630 1.00 38.22 343 THR A O 1
ATOM 2744 N N . SER A 1 344 ? 18.493 -13.499 15.396 1.00 43.09 344 SER A N 1
ATOM 2745 C CA . SER A 1 344 ? 19.907 -13.380 15.002 1.00 43.09 344 SER A CA 1
ATOM 2746 C C . SER A 1 344 ? 20.840 -13.038 16.174 1.00 43.09 344 SER A C 1
ATOM 2748 O O . SER A 1 344 ? 21.935 -13.600 16.264 1.00 43.09 344 SER A O 1
ATOM 2750 N N . LYS A 1 345 ? 20.404 -12.220 17.145 1.00 42.34 345 LYS A N 1
ATOM 2751 C CA . LYS A 1 345 ? 21.192 -11.916 18.360 1.00 42.34 345 LYS A CA 1
ATOM 2752 C C . LYS A 1 345 ? 21.474 -13.153 19.225 1.00 42.34 345 LYS A C 1
ATOM 2754 O O . LYS A 1 345 ? 22.577 -13.270 19.762 1.00 42.34 345 LYS A O 1
ATOM 2759 N N . LEU A 1 346 ? 20.538 -14.102 19.307 1.00 36.97 346 LEU A N 1
ATOM 2760 C CA . LEU A 1 346 ? 20.727 -15.374 20.022 1.00 36.97 346 LEU A CA 1
ATOM 2761 C C . LEU A 1 346 ? 21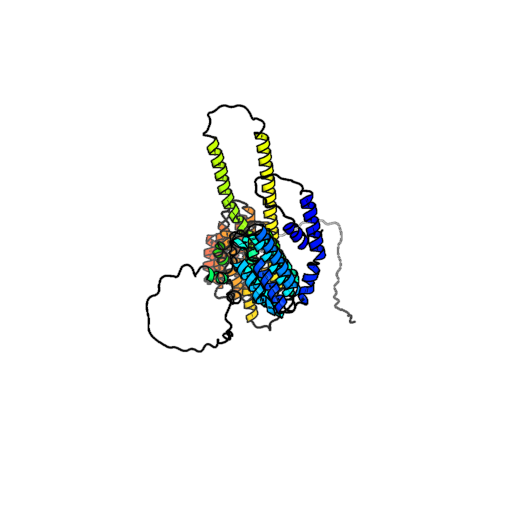.790 -16.261 19.345 1.00 36.97 346 LEU A C 1
ATOM 2763 O O . LEU A 1 346 ? 22.623 -16.864 20.023 1.00 36.97 346 LEU A O 1
ATOM 2767 N N . THR A 1 347 ? 21.840 -16.278 18.009 1.00 37.72 347 THR A N 1
ATOM 2768 C CA . THR A 1 347 ? 22.849 -17.057 17.263 1.00 37.72 347 THR A CA 1
ATOM 2769 C C . THR A 1 347 ? 24.254 -16.441 17.304 1.00 37.72 347 THR A C 1
ATOM 2771 O O . THR A 1 347 ? 25.246 -17.165 17.430 1.00 37.72 347 THR A O 1
ATOM 2774 N N . THR A 1 348 ? 24.372 -15.109 17.292 1.00 40.59 348 THR A N 1
ATOM 2775 C CA . THR A 1 348 ? 25.673 -14.419 17.355 1.00 40.59 348 THR A CA 1
ATOM 2776 C C . THR A 1 348 ? 26.297 -14.488 18.753 1.00 40.59 348 THR A C 1
ATOM 2778 O O . THR A 1 348 ? 27.514 -14.662 18.867 1.00 40.59 348 THR A O 1
ATOM 2781 N N . ASN A 1 349 ? 25.489 -14.448 19.821 1.00 39.72 349 ASN A N 1
ATOM 2782 C CA . ASN A 1 349 ? 25.980 -14.656 21.190 1.00 39.72 349 ASN A CA 1
ATOM 2783 C C . ASN A 1 349 ? 26.469 -16.092 21.425 1.00 39.72 349 ASN A C 1
ATOM 2785 O O . ASN A 1 349 ? 27.515 -16.281 22.050 1.00 39.72 349 ASN A O 1
ATOM 2789 N N . ASN A 1 350 ? 25.809 -17.097 20.843 1.00 40.22 350 ASN A N 1
ATOM 2790 C CA . ASN A 1 350 ? 26.304 -18.474 20.895 1.00 40.22 350 ASN A CA 1
ATOM 2791 C C . ASN A 1 350 ? 27.646 -18.633 20.157 1.00 40.22 350 ASN A C 1
ATOM 2793 O O . ASN A 1 350 ? 28.544 -19.306 20.659 1.00 40.22 350 ASN A O 1
ATOM 2797 N N . ASN A 1 351 ? 27.857 -17.931 19.037 1.00 41.88 351 ASN A N 1
ATOM 2798 C CA . ASN A 1 351 ? 29.143 -17.941 18.329 1.00 41.88 351 ASN A CA 1
ATOM 2799 C C . ASN A 1 351 ? 30.265 -17.158 19.045 1.00 41.88 351 ASN A C 1
ATOM 2801 O O . ASN A 1 351 ? 31.434 -17.545 18.935 1.00 41.88 351 ASN A O 1
ATOM 2805 N N . ARG A 1 352 ? 29.949 -16.099 19.809 1.00 46.88 352 ARG A N 1
ATOM 2806 C CA . ARG A 1 352 ? 30.918 -15.417 20.695 1.00 46.88 352 ARG A CA 1
ATOM 2807 C C . ARG A 1 352 ? 31.347 -16.327 21.855 1.00 46.88 352 ARG A C 1
ATOM 2809 O O . ARG A 1 352 ? 32.546 -16.438 22.116 1.00 46.88 352 ARG A O 1
ATOM 2816 N N . ASN A 1 353 ? 30.410 -17.072 22.444 1.00 41.50 353 ASN A N 1
ATOM 2817 C CA . ASN A 1 353 ? 30.702 -18.049 23.498 1.00 41.50 353 ASN A CA 1
ATOM 2818 C C . ASN A 1 353 ? 31.505 -19.258 22.978 1.00 41.50 353 ASN A C 1
ATOM 2820 O O . ASN A 1 353 ? 32.451 -19.691 23.633 1.00 41.50 353 ASN A O 1
ATOM 2824 N N . ILE A 1 354 ? 31.240 -19.749 21.760 1.00 48.78 354 ILE A N 1
ATOM 2825 C CA . ILE A 1 354 ? 32.018 -20.849 21.150 1.00 48.78 354 ILE A CA 1
ATOM 2826 C C . ILE A 1 354 ? 33.465 -20.423 20.828 1.00 48.78 354 ILE A C 1
ATOM 2828 O O . ILE A 1 354 ? 34.394 -21.222 20.988 1.00 48.78 354 ILE A O 1
ATOM 2832 N N . LYS A 1 355 ? 33.699 -19.161 20.430 1.00 42.28 355 LYS A N 1
ATOM 2833 C CA . LYS A 1 355 ? 35.061 -18.629 20.215 1.00 42.28 355 LYS A CA 1
ATOM 2834 C C . LYS A 1 355 ? 35.828 -18.386 21.521 1.00 42.28 355 LYS A C 1
ATOM 2836 O O . LYS A 1 355 ? 37.049 -18.532 21.516 1.00 42.28 355 LYS A O 1
ATOM 2841 N N . GLN A 1 356 ? 35.151 -18.068 22.627 1.00 46.31 356 GLN A N 1
ATOM 2842 C CA . GLN A 1 356 ? 35.792 -17.978 23.947 1.00 46.31 356 GLN A CA 1
ATOM 2843 C C . GLN A 1 356 ? 36.112 -19.362 24.532 1.00 46.31 356 GLN A C 1
ATOM 2845 O O . GLN A 1 356 ? 37.202 -19.548 25.069 1.00 46.31 356 GLN A O 1
ATOM 2850 N N . ILE A 1 357 ? 35.253 -20.368 24.333 1.00 43.84 357 ILE A N 1
ATOM 2851 C CA . ILE A 1 357 ? 35.486 -21.732 24.843 1.00 43.84 357 ILE A CA 1
ATOM 2852 C C . ILE A 1 357 ? 36.640 -22.441 24.103 1.00 43.84 357 ILE A C 1
ATOM 2854 O O . ILE A 1 357 ? 37.409 -23.173 24.726 1.00 43.84 357 ILE A O 1
ATOM 2858 N N . ARG A 1 358 ? 36.860 -22.170 22.806 1.00 42.19 358 ARG A N 1
ATOM 2859 C CA . ARG A 1 358 ? 38.019 -22.721 22.066 1.00 42.19 358 ARG A CA 1
ATOM 2860 C C . ARG A 1 358 ? 39.369 -22.078 22.409 1.00 42.19 358 ARG A C 1
ATOM 2862 O O . ARG A 1 358 ? 40.391 -22.620 22.009 1.00 42.19 358 ARG A O 1
ATOM 2869 N N . LYS A 1 359 ? 39.408 -20.961 23.149 1.00 42.62 359 LYS A N 1
ATOM 2870 C CA . LYS A 1 359 ? 40.670 -20.326 23.584 1.00 42.62 359 LYS A CA 1
ATOM 2871 C C . LYS A 1 359 ? 41.178 -20.809 24.948 1.00 42.62 359 LYS A C 1
ATOM 2873 O O . LYS A 1 359 ? 42.319 -20.519 25.285 1.00 42.62 359 LYS A O 1
ATOM 2878 N N . VAL A 1 360 ? 40.376 -21.564 25.707 1.00 46.03 360 VAL A N 1
ATOM 2879 C CA . VAL A 1 360 ? 40.745 -22.051 27.055 1.00 46.03 360 VAL A CA 1
ATOM 2880 C C . VAL A 1 360 ? 41.350 -23.470 27.033 1.00 46.03 360 VAL A C 1
ATOM 2882 O O . VAL A 1 360 ? 41.862 -23.937 28.041 1.00 46.03 360 VAL A O 1
ATOM 2885 N N . THR A 1 361 ? 41.389 -24.153 25.883 1.00 42.72 361 THR A N 1
ATOM 2886 C CA . THR A 1 361 ? 41.960 -25.516 25.750 1.00 42.72 361 THR A CA 1
ATOM 2887 C C . THR A 1 361 ? 43.261 -25.582 24.944 1.00 42.72 361 THR A C 1
ATOM 2889 O O . THR A 1 361 ? 43.606 -26.617 24.381 1.00 42.72 361 THR A O 1
ATOM 2892 N N . SER A 1 362 ? 44.039 -24.500 24.887 1.00 39.44 362 SER A N 1
ATOM 2893 C CA . SER A 1 362 ? 45.316 -24.495 24.151 1.00 39.44 362 SER A CA 1
ATOM 2894 C C . SER A 1 362 ? 46.406 -23.713 24.879 1.00 39.44 362 SER A C 1
ATOM 2896 O O . SER A 1 362 ? 46.979 -22.770 24.346 1.00 39.44 362 SER A O 1
ATOM 2898 N N . SER A 1 363 ? 46.703 -24.111 26.114 1.00 35.94 363 SER A N 1
ATOM 2899 C CA . SER A 1 363 ? 47.914 -23.696 26.823 1.00 35.94 363 SER A CA 1
ATOM 2900 C C . SER A 1 363 ? 48.988 -24.777 26.684 1.00 35.94 363 SER A C 1
ATOM 2902 O O . SER A 1 363 ? 49.018 -25.718 27.471 1.00 35.94 363 SER A O 1
ATOM 2904 N N . ASN A 1 364 ? 49.826 -24.653 25.650 1.00 40.59 364 ASN A N 1
ATOM 2905 C CA . ASN A 1 364 ? 51.244 -25.040 25.666 1.00 40.59 364 ASN A CA 1
ATOM 2906 C C . ASN A 1 364 ? 51.909 -24.652 24.337 1.00 40.59 364 ASN A C 1
ATOM 2908 O O . ASN A 1 364 ? 51.869 -25.414 23.378 1.00 40.59 364 ASN A O 1
ATOM 2912 N N . SER A 1 365 ? 52.520 -23.468 24.283 1.00 34.84 365 SER A N 1
ATOM 2913 C CA . SER A 1 365 ? 53.822 -23.242 23.639 1.00 34.84 365 SER A CA 1
ATOM 2914 C C . SER A 1 365 ? 54.229 -21.779 23.817 1.00 34.84 365 SER A C 1
ATOM 2916 O O . SER A 1 365 ? 53.406 -20.870 23.725 1.00 34.84 365 SER A O 1
ATOM 2918 N N . LEU A 1 366 ? 55.507 -21.584 24.111 1.00 43.78 366 LEU A N 1
ATOM 2919 C CA . LEU A 1 366 ? 56.181 -20.314 24.338 1.00 43.78 366 LEU A CA 1
ATOM 2920 C C . LEU A 1 366 ? 56.176 -19.449 23.067 1.00 43.78 366 LEU A C 1
ATOM 2922 O O . LEU A 1 366 ? 56.463 -19.957 21.988 1.00 43.78 366 LEU A O 1
ATOM 2926 N N . ASN A 1 367 ? 55.912 -18.147 23.206 1.00 36.88 367 ASN A N 1
ATOM 2927 C CA . ASN A 1 367 ? 56.823 -17.091 22.751 1.00 36.88 367 ASN A CA 1
ATOM 2928 C C . ASN A 1 367 ? 56.291 -15.701 23.120 1.00 36.88 367 ASN A C 1
ATOM 2930 O O . ASN A 1 367 ? 55.143 -15.342 22.867 1.00 36.88 367 ASN A O 1
ATOM 2934 N N . ASN A 1 368 ? 57.184 -14.949 23.753 1.00 45.44 368 ASN A N 1
ATOM 2935 C CA . ASN A 1 368 ? 57.112 -13.519 23.998 1.00 45.44 368 ASN A CA 1
ATOM 2936 C C . ASN A 1 368 ? 57.385 -12.815 22.660 1.00 45.44 368 ASN A C 1
ATOM 2938 O O . ASN A 1 368 ? 58.368 -13.193 22.034 1.00 45.44 368 ASN A O 1
ATOM 2942 N N . GLU A 1 369 ? 56.523 -11.873 22.254 1.00 43.59 369 GLU A N 1
ATOM 2943 C CA . GLU A 1 369 ? 56.717 -10.742 21.309 1.00 43.59 369 GLU A CA 1
ATOM 2944 C C . GLU A 1 369 ? 55.341 -10.389 20.696 1.00 43.59 369 GLU A C 1
ATOM 2946 O O . GLU A 1 369 ? 54.888 -11.057 19.774 1.00 43.59 369 GLU A O 1
ATOM 2951 N N . ASN A 1 370 ? 54.628 -9.417 21.296 1.00 43.16 370 ASN A N 1
ATOM 2952 C CA . ASN A 1 370 ? 53.619 -8.510 20.688 1.00 43.16 370 ASN A CA 1
ATOM 2953 C C . ASN A 1 370 ? 52.667 -7.932 21.755 1.00 43.16 370 ASN A C 1
ATOM 2955 O O . ASN A 1 370 ? 51.473 -8.227 21.794 1.00 43.16 370 ASN A O 1
ATOM 2959 N N . PHE A 1 371 ? 53.183 -7.051 22.619 1.00 42.38 371 PHE A N 1
ATOM 2960 C CA . PHE A 1 371 ? 52.363 -6.315 23.598 1.00 42.38 371 PHE A CA 1
ATOM 2961 C C . PHE A 1 371 ? 51.682 -5.046 23.033 1.00 42.38 371 PHE A C 1
ATOM 2963 O O . PHE A 1 371 ? 50.908 -4.417 23.746 1.00 42.38 371 PHE A O 1
ATOM 2970 N N . ASN A 1 372 ? 51.895 -4.689 21.754 1.00 44.59 372 ASN A N 1
ATOM 2971 C CA . ASN A 1 372 ? 51.351 -3.457 21.145 1.00 44.59 372 ASN A CA 1
ATOM 2972 C C . ASN A 1 372 ? 50.238 -3.657 20.089 1.00 44.59 372 ASN A C 1
ATOM 2974 O O . ASN A 1 372 ? 49.675 -2.673 19.611 1.00 44.59 372 ASN A O 1
ATOM 2978 N N . GLU A 1 373 ? 49.861 -4.893 19.736 1.00 42.97 373 GLU A N 1
ATOM 2979 C CA . GLU A 1 373 ? 48.754 -5.154 18.786 1.00 42.97 373 GLU A CA 1
ATOM 2980 C C . GLU A 1 373 ? 47.394 -5.408 19.462 1.00 42.97 373 GLU A C 1
ATOM 2982 O O . GLU A 1 373 ? 46.346 -5.254 18.831 1.00 42.97 373 GLU A O 1
ATOM 2987 N N . GLN A 1 374 ? 47.370 -5.761 20.753 1.00 44.06 374 GLN A N 1
ATOM 2988 C CA . GLN A 1 374 ? 46.118 -6.050 21.470 1.00 44.06 374 GLN A CA 1
ATOM 2989 C C . GLN A 1 374 ? 45.325 -4.785 21.832 1.00 44.06 374 GLN A C 1
ATOM 2991 O O . GLN A 1 374 ? 44.097 -4.800 21.770 1.00 44.06 374 GLN A O 1
ATOM 2996 N N . THR A 1 375 ? 46.000 -3.673 22.124 1.00 44.28 375 THR A N 1
ATOM 2997 C CA . THR A 1 375 ? 45.360 -2.384 22.435 1.00 44.28 375 THR A CA 1
ATOM 2998 C C . THR A 1 375 ? 44.752 -1.727 21.193 1.00 44.28 375 THR A C 1
ATOM 3000 O O . THR A 1 375 ? 43.631 -1.228 21.251 1.00 44.28 375 THR A O 1
ATOM 3003 N N . ASN A 1 376 ? 45.409 -1.816 20.031 1.00 42.19 376 ASN A N 1
ATOM 3004 C CA . ASN A 1 376 ? 44.872 -1.276 18.774 1.00 42.19 376 ASN A CA 1
ATOM 3005 C C . ASN A 1 376 ? 43.695 -2.090 18.208 1.00 42.19 376 ASN A C 1
ATOM 3007 O O . ASN A 1 376 ? 42.790 -1.508 17.607 1.00 42.19 376 ASN A O 1
ATOM 3011 N N . ASN A 1 377 ? 43.662 -3.410 18.423 1.00 44.31 377 ASN A N 1
ATOM 3012 C CA . ASN A 1 377 ? 42.532 -4.247 18.005 1.00 44.31 377 ASN A CA 1
ATOM 3013 C C . ASN A 1 377 ? 41.314 -4.111 18.931 1.00 44.31 377 ASN A C 1
ATOM 3015 O O . ASN A 1 377 ? 40.192 -4.132 18.429 1.00 44.31 377 ASN A O 1
ATOM 3019 N N . GLN A 1 378 ? 41.508 -3.887 20.238 1.00 47.66 378 GLN A N 1
ATOM 3020 C CA . GLN A 1 378 ? 40.406 -3.536 21.144 1.00 47.66 378 GLN A CA 1
ATOM 3021 C C . GLN A 1 378 ? 39.818 -2.160 20.807 1.00 47.66 378 GLN A C 1
ATOM 3023 O O . GLN A 1 378 ? 38.605 -2.040 20.712 1.00 47.66 378 GLN A O 1
ATOM 3028 N N . ILE A 1 379 ? 40.644 -1.149 20.514 1.00 48.75 379 ILE A N 1
ATOM 3029 C CA . ILE A 1 379 ? 40.157 0.193 20.140 1.00 48.75 379 ILE A CA 1
ATOM 3030 C C . ILE A 1 379 ? 39.461 0.191 18.765 1.00 48.75 379 ILE A C 1
ATOM 3032 O O . ILE A 1 379 ? 38.475 0.906 18.588 1.00 48.75 379 ILE A O 1
ATOM 3036 N N . LYS A 1 380 ? 39.917 -0.621 17.796 1.00 46.88 380 LYS A N 1
ATOM 3037 C CA . LYS A 1 380 ? 39.226 -0.801 16.502 1.00 46.88 380 LYS A CA 1
ATOM 3038 C C . LYS A 1 380 ? 37.905 -1.566 16.627 1.00 46.88 380 LYS A C 1
ATOM 3040 O O . LYS A 1 380 ? 36.961 -1.184 15.947 1.00 46.88 380 LYS A O 1
ATOM 3045 N N . GLN A 1 381 ? 37.824 -2.587 17.486 1.00 45.62 381 GLN A N 1
ATOM 3046 C CA . GLN A 1 381 ? 36.565 -3.292 17.769 1.00 45.62 381 GLN A CA 1
ATOM 3047 C C . GLN A 1 381 ? 35.575 -2.419 18.539 1.00 45.62 381 GLN A C 1
ATOM 3049 O O . GLN A 1 381 ? 34.412 -2.370 18.165 1.00 45.62 381 GLN A O 1
ATOM 3054 N N . SER A 1 382 ? 36.030 -1.668 19.547 1.00 45.59 382 SER A N 1
ATOM 3055 C CA . SER A 1 382 ? 35.175 -0.704 20.241 1.00 45.59 382 SER A CA 1
ATOM 3056 C C . SER A 1 382 ? 34.663 0.369 19.278 1.00 45.59 382 SER A C 1
ATOM 3058 O O . SER A 1 382 ? 33.472 0.636 19.275 1.00 45.59 382 SER A O 1
ATOM 3060 N N . ARG A 1 383 ? 35.519 0.947 18.417 1.00 48.22 383 ARG A N 1
ATOM 3061 C CA . ARG A 1 383 ? 35.082 1.936 17.413 1.00 48.22 383 ARG A CA 1
ATOM 3062 C C . ARG A 1 383 ? 34.083 1.367 16.400 1.00 48.22 383 ARG A C 1
ATOM 3064 O O . ARG A 1 383 ? 33.107 2.048 16.126 1.00 48.22 383 ARG A O 1
ATOM 3071 N N . SER A 1 384 ? 34.279 0.144 15.893 1.00 52.12 384 SER A N 1
ATOM 3072 C CA . SER A 1 384 ? 33.306 -0.461 14.968 1.00 52.12 384 SER A CA 1
ATOM 3073 C C . SER A 1 384 ? 31.983 -0.820 15.645 1.00 52.12 384 SER A C 1
ATOM 3075 O O . SER A 1 384 ? 30.941 -0.677 15.022 1.00 52.12 384 SER A O 1
ATOM 3077 N N . ASP A 1 385 ? 32.011 -1.260 16.910 1.00 51.94 385 ASP A N 1
ATOM 3078 C CA . ASP A 1 385 ? 30.794 -1.580 17.667 1.00 51.94 385 ASP A CA 1
ATOM 3079 C C . ASP A 1 385 ? 29.969 -0.309 17.976 1.00 51.94 385 ASP A C 1
ATOM 3081 O O . ASP A 1 385 ? 28.744 -0.355 17.895 1.00 51.94 385 ASP A O 1
ATOM 3085 N N . TYR A 1 386 ? 30.612 0.839 18.253 1.00 57.72 386 TYR A N 1
ATOM 3086 C CA . TYR A 1 386 ? 29.907 2.125 18.400 1.00 57.72 386 TYR A CA 1
ATOM 3087 C C . TYR A 1 386 ? 29.295 2.612 17.075 1.00 57.72 386 TYR A C 1
ATOM 3089 O O . TYR A 1 386 ? 28.137 3.028 17.061 1.00 57.72 386 TYR A O 1
ATOM 3097 N N . ASP A 1 387 ? 30.033 2.513 15.963 1.00 59.47 387 ASP A N 1
ATOM 3098 C CA . ASP A 1 387 ? 29.541 2.920 14.638 1.00 59.47 387 ASP A CA 1
ATOM 3099 C C . ASP A 1 387 ? 28.357 2.039 14.164 1.00 59.47 387 ASP A C 1
ATOM 3101 O O . ASP A 1 387 ? 27.408 2.538 13.548 1.00 59.47 387 ASP A O 1
ATOM 3105 N N . ASP A 1 388 ? 28.367 0.739 14.488 1.00 62.56 388 ASP A N 1
ATOM 3106 C CA . ASP A 1 388 ? 27.273 -0.195 14.183 1.00 62.56 388 ASP A CA 1
ATOM 3107 C C . ASP A 1 388 ? 26.031 0.041 15.066 1.00 62.56 388 ASP A C 1
ATOM 3109 O O . ASP A 1 388 ? 24.897 -0.038 14.572 1.00 62.56 388 ASP A O 1
ATOM 3113 N N . ASP A 1 389 ? 26.210 0.363 16.352 1.00 67.06 389 ASP A N 1
ATOM 3114 C CA . ASP A 1 389 ? 25.106 0.689 17.264 1.00 67.06 389 ASP A CA 1
ATOM 3115 C C . ASP A 1 389 ? 24.417 2.011 16.877 1.00 67.06 389 ASP A C 1
ATOM 3117 O O . ASP A 1 389 ? 23.179 2.075 16.849 1.00 67.06 389 ASP A O 1
ATOM 3121 N N . ASP A 1 390 ? 25.183 3.032 16.481 1.00 71.25 390 ASP A N 1
ATOM 3122 C CA . ASP A 1 390 ? 24.652 4.308 15.984 1.00 71.25 390 ASP A CA 1
ATOM 3123 C C . ASP A 1 390 ? 23.891 4.129 14.659 1.00 71.25 390 ASP A C 1
ATOM 3125 O O . ASP A 1 390 ? 22.777 4.648 14.488 1.00 71.25 390 ASP A O 1
ATOM 3129 N N . MET A 1 391 ? 24.420 3.319 13.732 1.00 73.62 391 MET A N 1
ATOM 3130 C CA . MET A 1 391 ? 23.721 2.975 12.489 1.00 73.62 391 MET A CA 1
ATOM 3131 C C . MET A 1 391 ? 22.416 2.218 12.770 1.00 73.62 391 MET A C 1
ATOM 3133 O O . MET A 1 391 ? 21.373 2.504 12.172 1.00 73.62 391 MET A O 1
ATOM 3137 N N . GLN A 1 392 ? 22.438 1.269 13.705 1.00 73.12 392 GLN A N 1
ATOM 3138 C CA . GLN A 1 392 ? 21.268 0.480 14.078 1.00 73.12 392 GLN A CA 1
ATOM 3139 C C . GLN A 1 392 ? 20.202 1.328 14.787 1.00 73.12 392 GLN A C 1
ATOM 3141 O O . GLN A 1 392 ? 19.002 1.089 14.595 1.00 73.12 392 GLN A O 1
ATOM 3146 N N . GLN A 1 393 ? 20.602 2.335 15.563 1.00 78.38 393 GLN A N 1
ATOM 3147 C CA . GLN A 1 393 ? 19.680 3.294 16.161 1.00 78.38 393 GLN A CA 1
ATOM 3148 C C . GLN A 1 393 ? 19.065 4.223 15.105 1.00 78.38 393 GLN A C 1
ATOM 3150 O O . GLN A 1 393 ? 17.848 4.426 15.117 1.00 78.38 393 GLN A O 1
ATOM 3155 N N . SER A 1 394 ? 19.859 4.698 14.141 1.00 83.56 394 SER A N 1
ATOM 3156 C CA . SER A 1 394 ? 19.369 5.467 12.987 1.00 83.56 394 SER A CA 1
ATOM 3157 C C . SER A 1 394 ? 18.348 4.675 12.160 1.00 83.56 394 SER A C 1
ATOM 3159 O O . SER A 1 394 ? 17.294 5.203 11.806 1.00 83.56 394 SER A O 1
ATOM 3161 N N . ILE A 1 395 ? 18.604 3.382 11.916 1.00 82.38 395 ILE A N 1
ATOM 3162 C CA . ILE A 1 395 ? 17.650 2.481 11.252 1.00 82.38 395 ILE A CA 1
ATOM 3163 C C . ILE A 1 395 ? 16.326 2.454 12.027 1.00 82.38 395 ILE A C 1
ATOM 3165 O O . ILE A 1 395 ? 15.274 2.734 11.459 1.00 82.38 395 ILE A O 1
ATOM 3169 N N . LYS A 1 396 ? 16.352 2.159 13.334 1.00 82.50 396 LYS A N 1
ATOM 3170 C CA . LYS A 1 396 ? 15.127 2.083 14.153 1.00 82.50 396 LYS A CA 1
ATOM 3171 C C . LYS A 1 396 ? 14.328 3.386 14.147 1.00 82.50 396 LYS A C 1
ATOM 3173 O O . LYS A 1 396 ? 13.098 3.332 14.100 1.00 82.50 396 LYS A O 1
ATOM 3178 N N . GLN A 1 397 ? 15.013 4.526 14.213 1.00 86.75 397 GLN A N 1
ATOM 3179 C CA . GLN A 1 397 ? 14.384 5.845 14.163 1.00 86.75 397 GLN A CA 1
ATOM 3180 C C . GLN A 1 397 ? 13.698 6.094 12.821 1.00 86.75 397 GLN A C 1
ATOM 3182 O O . GLN A 1 397 ? 12.561 6.556 12.812 1.00 86.75 397 GLN A O 1
ATOM 3187 N N . GLU A 1 398 ? 14.324 5.724 11.705 1.00 88.38 398 GLU A N 1
ATOM 3188 C CA . GLU A 1 398 ? 13.710 5.906 10.390 1.00 88.38 398 GLU A CA 1
ATOM 3189 C C . GLU A 1 398 ? 12.471 5.019 10.208 1.00 88.38 398 GLU A C 1
ATOM 3191 O O . GLU A 1 398 ? 11.414 5.498 9.798 1.00 88.38 398 GLU A O 1
ATOM 3196 N N . TYR A 1 399 ? 12.536 3.745 10.610 1.00 90.19 399 TYR A N 1
ATOM 3197 C CA . TYR A 1 399 ? 11.346 2.890 10.606 1.00 90.19 399 TYR A CA 1
ATOM 3198 C C . TYR A 1 399 ? 10.255 3.436 11.527 1.00 90.19 399 TYR A C 1
ATOM 3200 O O . TYR A 1 399 ? 9.068 3.224 11.268 1.00 90.19 399 TYR A O 1
ATOM 3208 N N . GLN A 1 400 ? 10.624 4.087 12.637 1.00 91.75 400 GLN A N 1
ATOM 3209 C CA . GLN A 1 400 ? 9.662 4.740 13.525 1.00 91.75 400 GLN A CA 1
ATOM 3210 C C . GLN A 1 400 ? 8.990 5.922 12.827 1.00 91.75 400 GLN A C 1
ATOM 3212 O O . GLN A 1 400 ? 7.766 6.010 12.880 1.00 91.75 400 GLN A O 1
ATOM 3217 N N . SER A 1 401 ? 9.747 6.789 12.148 1.00 93.25 401 SER A N 1
ATOM 3218 C CA . SER A 1 401 ? 9.163 7.886 11.369 1.00 93.25 401 SER A CA 1
ATOM 3219 C C . SER A 1 401 ? 8.287 7.380 10.226 1.00 93.25 401 SER A C 1
ATOM 3221 O O . SER A 1 401 ? 7.199 7.909 10.038 1.00 93.25 401 SER A O 1
ATOM 3223 N N . LEU A 1 402 ? 8.699 6.314 9.534 1.00 93.94 402 LEU A N 1
ATOM 3224 C CA . LEU A 1 402 ? 7.908 5.655 8.491 1.00 93.94 402 LEU A CA 1
ATOM 3225 C C . LEU A 1 402 ? 6.563 5.158 9.030 1.00 93.94 402 LEU A C 1
ATOM 3227 O O . LEU A 1 402 ? 5.524 5.439 8.446 1.00 93.94 402 LEU A O 1
ATOM 3231 N N . ALA A 1 403 ? 6.563 4.453 10.163 1.00 94.06 403 ALA A N 1
ATOM 3232 C CA . ALA A 1 403 ? 5.331 3.940 10.763 1.00 94.06 403 ALA A CA 1
ATOM 3233 C C . ALA A 1 403 ? 4.379 5.065 11.202 1.00 94.06 403 ALA A C 1
ATOM 3235 O O . ALA A 1 403 ? 3.168 4.945 11.028 1.00 94.06 403 ALA A O 1
ATOM 3236 N N . LEU A 1 404 ? 4.916 6.167 11.738 1.00 95.44 404 LEU A N 1
ATOM 3237 C CA . LEU A 1 404 ? 4.125 7.350 12.090 1.00 95.44 404 LEU A CA 1
ATOM 3238 C C . LEU A 1 404 ? 3.573 8.058 10.845 1.00 95.44 404 LEU A C 1
ATOM 3240 O O . LEU A 1 404 ? 2.405 8.422 10.826 1.00 95.44 404 LEU A O 1
ATOM 3244 N N . GLN A 1 405 ? 4.366 8.174 9.780 1.00 96.38 405 GLN A N 1
ATOM 3245 C CA . GLN A 1 405 ? 3.902 8.732 8.513 1.00 96.38 405 GLN A CA 1
ATOM 3246 C C . GLN A 1 405 ? 2.773 7.883 7.913 1.00 96.38 405 GLN A C 1
ATOM 3248 O O . GLN A 1 405 ? 1.748 8.421 7.512 1.00 96.38 405 GLN A O 1
ATOM 3253 N N . LEU A 1 406 ? 2.922 6.555 7.877 1.00 96.06 406 LEU A N 1
ATOM 3254 C CA . LEU A 1 406 ? 1.881 5.646 7.386 1.00 96.06 406 LEU A CA 1
ATOM 3255 C C . LEU A 1 406 ? 0.593 5.762 8.211 1.00 96.06 406 LEU A C 1
ATOM 3257 O O . LEU A 1 406 ? -0.499 5.758 7.648 1.00 96.06 406 LEU A O 1
ATOM 3261 N N . LEU A 1 407 ? 0.718 5.923 9.529 1.00 96.06 407 LEU A N 1
ATOM 3262 C CA . LEU A 1 407 ? -0.404 6.172 10.429 1.00 96.06 407 LEU A CA 1
ATOM 3263 C C . LEU A 1 407 ? -1.133 7.489 10.108 1.00 96.06 407 LEU A C 1
ATOM 3265 O O . LEU A 1 407 ? -2.364 7.505 10.062 1.00 96.06 407 LEU A O 1
ATOM 3269 N N . ASP A 1 408 ? -0.395 8.565 9.826 1.00 95.94 408 ASP A N 1
ATOM 3270 C CA . ASP A 1 408 ? -0.968 9.851 9.409 1.00 95.94 408 ASP A CA 1
ATOM 3271 C C . ASP A 1 408 ? -1.689 9.738 8.051 1.00 95.94 408 ASP A C 1
ATOM 3273 O O . ASP A 1 408 ? -2.780 10.292 7.867 1.00 95.94 408 ASP A O 1
ATOM 3277 N N . LEU A 1 409 ? -1.137 8.963 7.108 1.00 95.94 409 LEU A N 1
ATOM 3278 C CA . LEU A 1 409 ? -1.784 8.676 5.821 1.00 95.94 409 LEU A CA 1
ATOM 3279 C C . LEU A 1 409 ? -3.080 7.872 6.004 1.00 95.94 409 LEU A C 1
ATOM 3281 O O . LEU A 1 409 ? -4.096 8.216 5.398 1.00 95.94 409 LEU A O 1
ATOM 3285 N N . MET A 1 410 ? -3.088 6.855 6.878 1.00 94.50 410 MET A N 1
ATOM 3286 C CA . MET A 1 410 ? -4.308 6.104 7.213 1.00 94.50 410 MET A CA 1
ATOM 3287 C C . MET A 1 410 ? -5.388 7.015 7.794 1.00 94.50 410 MET A C 1
ATOM 3289 O O . MET A 1 410 ? -6.551 6.931 7.397 1.00 94.50 410 MET A O 1
ATOM 3293 N N . HIS A 1 411 ? -5.013 7.905 8.714 1.00 93.62 411 HIS A N 1
ATOM 3294 C CA . HIS A 1 411 ? -5.954 8.865 9.279 1.00 93.62 411 HIS A CA 1
ATOM 3295 C C . HIS A 1 411 ? -6.488 9.831 8.213 1.00 93.62 411 HIS A C 1
ATOM 3297 O O . HIS A 1 411 ? -7.686 10.099 8.169 1.00 93.62 411 HIS A O 1
ATOM 3303 N N . THR A 1 412 ? -5.632 10.299 7.304 1.00 93.38 412 THR A N 1
ATOM 3304 C CA . THR A 1 412 ? -6.042 11.168 6.191 1.00 93.38 412 THR A CA 1
ATOM 3305 C C . THR A 1 412 ? -7.076 10.484 5.294 1.00 93.38 412 THR A C 1
ATOM 3307 O O . THR A 1 412 ? -8.104 11.085 4.975 1.00 93.38 412 THR A O 1
ATOM 3310 N N . LEU A 1 413 ? -6.857 9.213 4.938 1.00 91.88 413 LEU A N 1
ATOM 3311 C CA . LEU A 1 413 ? -7.829 8.423 4.175 1.00 91.88 413 LEU A CA 1
ATOM 3312 C C . LEU A 1 413 ? -9.136 8.221 4.947 1.00 91.88 413 LEU A C 1
ATOM 3314 O O . LEU A 1 413 ? -10.206 8.347 4.358 1.00 91.88 413 LEU A O 1
ATOM 3318 N N . HIS A 1 414 ? -9.067 7.977 6.259 1.00 90.62 414 HIS A N 1
ATOM 3319 C CA . HIS A 1 414 ? -10.254 7.836 7.107 1.00 90.62 414 HIS A CA 1
ATOM 3320 C C . HIS A 1 414 ? -11.139 9.085 7.053 1.00 90.62 414 HIS A C 1
ATOM 3322 O O . HIS A 1 414 ? -12.346 8.980 6.848 1.00 90.62 414 HIS A O 1
ATOM 3328 N N . MET A 1 415 ? -10.529 10.266 7.195 1.00 88.75 415 MET A N 1
ATOM 3329 C CA . MET A 1 415 ? -11.232 11.554 7.183 1.00 88.75 415 MET A CA 1
ATOM 3330 C C . MET A 1 415 ? -11.794 11.925 5.804 1.00 88.75 415 MET A C 1
ATOM 3332 O O . MET A 1 415 ? -12.743 12.699 5.713 1.00 88.75 415 MET A O 1
ATOM 3336 N N . ARG A 1 416 ? -11.218 11.393 4.720 1.00 87.19 416 ARG A N 1
ATOM 3337 C CA . ARG A 1 416 ? -11.670 11.651 3.342 1.00 87.19 416 ARG A CA 1
ATOM 3338 C C . ARG A 1 416 ? -12.637 10.595 2.809 1.00 87.19 416 ARG A C 1
ATOM 3340 O O . ARG A 1 416 ? -13.321 10.862 1.824 1.00 87.19 416 ARG A O 1
ATOM 3347 N N . ALA A 1 417 ? -12.737 9.430 3.453 1.00 86.12 417 ALA A N 1
ATOM 3348 C CA . ALA A 1 417 ? -13.531 8.295 2.979 1.00 86.12 417 ALA A CA 1
ATOM 3349 C C . ALA A 1 417 ? -14.982 8.691 2.658 1.00 86.12 417 ALA A C 1
ATOM 3351 O O . ALA A 1 417 ? -15.466 8.438 1.557 1.00 86.12 417 ALA A O 1
ATOM 3352 N N . ALA A 1 418 ? -15.651 9.399 3.574 1.00 81.25 418 ALA A N 1
ATOM 3353 C CA . ALA A 1 418 ? -17.029 9.838 3.366 1.00 81.25 418 ALA A CA 1
ATOM 3354 C C . ALA A 1 418 ? -17.169 10.833 2.199 1.00 81.25 418 ALA A C 1
ATOM 3356 O O . ALA A 1 418 ? -18.182 10.826 1.511 1.00 81.25 418 ALA A O 1
ATOM 3357 N N . GLN A 1 419 ? -16.171 11.688 1.951 1.00 82.19 419 GLN A N 1
ATOM 3358 C CA . GLN A 1 419 ? -16.200 12.663 0.852 1.00 82.19 419 GLN A CA 1
ATOM 3359 C C . GLN A 1 419 ? -16.031 11.988 -0.513 1.00 82.19 419 GLN A C 1
ATOM 3361 O O . GLN A 1 419 ? -16.732 12.343 -1.457 1.00 82.19 419 GLN A O 1
ATOM 3366 N N . ILE A 1 420 ? -15.146 10.994 -0.598 1.00 81.19 420 ILE A N 1
ATOM 3367 C CA . ILE A 1 420 ? -14.856 10.253 -1.834 1.00 81.19 420 ILE A CA 1
ATOM 3368 C C . ILE A 1 420 ? -16.075 9.427 -2.269 1.00 81.19 420 ILE A C 1
ATOM 3370 O O . ILE A 1 420 ? -16.404 9.392 -3.450 1.00 81.19 420 ILE A O 1
ATOM 3374 N N . TYR A 1 421 ? -16.801 8.837 -1.316 1.00 75.00 421 TYR A N 1
ATOM 3375 C CA . TYR A 1 421 ? -17.975 8.000 -1.593 1.00 75.00 421 TYR A CA 1
ATOM 3376 C C . TYR A 1 421 ? -19.315 8.766 -1.629 1.00 75.00 421 TYR A C 1
ATOM 3378 O O . TYR A 1 421 ? -20.328 8.204 -2.041 1.00 75.00 421 TYR A O 1
ATOM 3386 N N . LYS A 1 422 ? -19.347 10.057 -1.257 1.00 66.00 422 LYS A N 1
ATOM 3387 C CA . LYS A 1 422 ? -20.552 10.921 -1.306 1.00 66.00 422 LYS A CA 1
ATOM 3388 C C . LYS A 1 422 ? -21.000 11.311 -2.719 1.00 66.00 422 LYS A C 1
ATOM 3390 O O . LYS A 1 422 ? -22.088 11.855 -2.868 1.00 66.00 422 LYS A O 1
ATOM 3395 N N . GLN A 1 423 ? -20.194 11.061 -3.750 1.00 55.19 423 GLN A N 1
ATOM 3396 C CA . GLN A 1 423 ? -20.520 11.408 -5.143 1.00 55.19 423 GLN A CA 1
ATOM 3397 C C . GLN A 1 423 ? -21.547 10.459 -5.800 1.00 55.19 423 GLN A C 1
ATOM 3399 O O . GLN A 1 423 ? -21.826 10.581 -6.989 1.00 55.19 423 GLN A O 1
ATOM 3404 N N . ILE A 1 424 ? -22.132 9.534 -5.034 1.00 52.59 424 ILE A N 1
ATOM 3405 C CA . ILE A 1 424 ? -23.098 8.529 -5.490 1.00 52.59 424 ILE A CA 1
ATOM 3406 C C . ILE A 1 424 ? -24.485 8.889 -4.916 1.00 52.59 424 ILE A C 1
ATOM 3408 O O . ILE A 1 424 ? -24.563 9.282 -3.748 1.00 52.59 424 ILE A O 1
ATOM 3412 N N . PRO A 1 425 ? -25.589 8.792 -5.688 1.00 48.91 425 PRO A N 1
ATOM 3413 C CA . PRO A 1 425 ? -26.936 9.007 -5.158 1.00 48.91 425 PRO A CA 1
ATOM 3414 C C . PRO A 1 425 ? -27.205 8.084 -3.958 1.00 48.91 425 PRO A C 1
ATOM 3416 O O . PRO A 1 425 ? -26.905 6.895 -3.993 1.00 48.91 425 PRO A O 1
ATOM 3419 N N . ILE A 1 426 ? -27.711 8.679 -2.876 1.00 49.12 426 ILE A N 1
ATOM 3420 C CA . ILE A 1 426 ? -27.774 8.124 -1.517 1.00 49.12 426 ILE A CA 1
ATOM 3421 C C . ILE A 1 426 ? -28.754 6.941 -1.452 1.00 49.12 426 ILE A C 1
ATOM 3423 O O . ILE A 1 426 ? -29.936 7.138 -1.186 1.00 49.12 426 ILE A O 1
ATOM 3427 N N . ASP A 1 427 ? -28.247 5.722 -1.628 1.00 52.88 427 ASP A N 1
ATOM 3428 C CA . ASP A 1 427 ? -28.920 4.480 -1.233 1.00 52.88 427 ASP A CA 1
ATOM 3429 C C . ASP A 1 427 ? -28.216 3.862 -0.009 1.00 52.88 427 ASP A C 1
ATOM 3431 O O . ASP A 1 427 ? -26.996 3.955 0.152 1.00 52.88 427 ASP A O 1
ATOM 3435 N N . GLN A 1 428 ? -28.978 3.193 0.869 1.00 53.19 428 GLN A N 1
ATOM 3436 C CA . GLN A 1 428 ? -28.489 2.524 2.096 1.00 53.19 428 GLN A CA 1
ATOM 3437 C C . GLN A 1 428 ? -27.359 1.500 1.848 1.00 53.19 428 GLN A C 1
ATOM 3439 O O . GLN A 1 428 ? -26.626 1.137 2.767 1.00 53.19 428 GLN A O 1
ATOM 3444 N N . THR A 1 429 ? -27.174 1.065 0.601 1.00 56.28 429 THR A N 1
ATOM 3445 C CA . THR A 1 429 ? -26.092 0.182 0.145 1.00 56.28 429 THR A CA 1
ATOM 3446 C C . THR A 1 429 ? -24.697 0.808 0.282 1.00 56.28 429 THR A C 1
ATOM 3448 O O . THR A 1 429 ? -23.719 0.078 0.458 1.00 56.28 429 THR A O 1
ATOM 3451 N N . ILE A 1 430 ? -24.588 2.141 0.271 1.00 60.19 430 ILE A N 1
ATOM 3452 C CA . ILE A 1 430 ? -23.305 2.862 0.329 1.00 60.19 430 ILE A CA 1
ATOM 3453 C C . ILE A 1 430 ? -22.711 2.855 1.743 1.00 60.19 430 ILE A C 1
ATOM 3455 O O . ILE A 1 430 ? -21.494 2.747 1.873 1.00 60.19 430 ILE A O 1
ATOM 3459 N N . SER A 1 431 ? -23.536 2.914 2.800 1.00 61.75 431 SER A N 1
ATOM 3460 C CA . SER A 1 431 ? -23.038 2.875 4.191 1.00 61.75 431 SER A CA 1
ATOM 3461 C C . SER A 1 431 ? -22.311 1.561 4.473 1.00 61.75 431 SER A C 1
ATOM 3463 O O . SER A 1 431 ? -21.152 1.574 4.885 1.00 61.75 431 SER A O 1
ATOM 3465 N N . ASN A 1 432 ? -22.940 0.440 4.100 1.00 69.12 432 ASN A N 1
ATOM 3466 C CA . ASN A 1 432 ? -22.338 -0.885 4.234 1.00 69.12 432 ASN A CA 1
ATOM 3467 C C . ASN A 1 432 ? -21.029 -0.980 3.433 1.00 69.12 432 ASN A C 1
ATOM 3469 O O . ASN A 1 432 ? -20.015 -1.452 3.944 1.00 69.12 432 ASN A O 1
ATOM 3473 N N . ALA A 1 433 ? -21.013 -0.495 2.186 1.00 71.81 433 ALA A N 1
ATOM 3474 C CA . ALA A 1 433 ? -19.799 -0.496 1.371 1.00 71.81 433 ALA A CA 1
ATOM 3475 C C . ALA A 1 433 ? -18.674 0.343 2.005 1.00 71.81 433 ALA A C 1
ATOM 3477 O O . ALA A 1 433 ? -17.527 -0.098 2.023 1.00 71.81 433 ALA A O 1
ATOM 3478 N N . LEU A 1 434 ? -18.995 1.509 2.574 1.00 82.12 434 LEU A N 1
ATOM 3479 C CA . LEU A 1 434 ? -18.037 2.404 3.223 1.00 82.12 434 LEU A CA 1
ATOM 3480 C C . LEU A 1 434 ? -17.423 1.772 4.479 1.00 82.12 434 LEU A C 1
ATOM 3482 O O . LEU A 1 434 ? -16.212 1.874 4.691 1.00 82.12 434 LEU A O 1
ATOM 3486 N N . TRP A 1 435 ? -18.217 1.066 5.288 1.00 86.12 435 TRP A N 1
ATOM 3487 C CA . TRP A 1 435 ? -17.686 0.326 6.430 1.00 86.12 435 TRP A CA 1
ATOM 3488 C C . TRP A 1 435 ? -16.712 -0.774 5.988 1.00 86.12 435 TRP A C 1
ATOM 3490 O O . TRP A 1 435 ? -15.557 -0.776 6.421 1.00 86.12 435 TRP A O 1
ATOM 3500 N N . TYR A 1 436 ? -17.140 -1.677 5.100 1.00 83.12 436 TYR A N 1
ATOM 3501 C CA . TYR A 1 436 ? -16.347 -2.861 4.748 1.00 83.12 436 TYR A CA 1
ATOM 3502 C C . TYR A 1 436 ? -15.139 -2.557 3.854 1.00 83.12 436 TYR A C 1
ATOM 3504 O O . TYR A 1 436 ? -14.104 -3.202 4.014 1.00 83.12 436 TYR A O 1
ATOM 3512 N N . LYS A 1 437 ? -15.239 -1.584 2.941 1.00 80.38 437 LYS A N 1
ATOM 3513 C CA . LYS A 1 437 ? -14.157 -1.240 2.000 1.00 80.38 437 LYS A CA 1
ATOM 3514 C C . LYS A 1 437 ? -13.206 -0.171 2.534 1.00 80.38 437 LYS A C 1
ATOM 3516 O O . LYS A 1 437 ? -12.044 -0.141 2.140 1.00 80.38 437 LYS A O 1
ATOM 3521 N N . CYS A 1 438 ? -13.675 0.703 3.430 1.00 85.81 438 CYS A N 1
ATOM 3522 C CA . CYS A 1 438 ? -12.922 1.891 3.835 1.00 85.81 438 CYS A CA 1
ATOM 3523 C C . CYS A 1 438 ? -12.606 1.894 5.330 1.00 85.81 438 CYS A C 1
ATOM 3525 O O . CYS A 1 438 ? -11.451 1.728 5.726 1.00 85.81 438 CYS A O 1
ATOM 3527 N N . TRP A 1 439 ? -13.617 2.090 6.176 1.00 89.56 439 TRP A N 1
ATOM 3528 C CA . TRP A 1 439 ? -13.393 2.365 7.595 1.00 89.56 439 TRP A CA 1
ATOM 3529 C C . TRP A 1 439 ? -12.858 1.157 8.360 1.00 89.56 439 TRP A C 1
ATOM 3531 O O . TRP A 1 439 ? -11.861 1.294 9.069 1.00 89.56 439 TRP A O 1
ATOM 3541 N N . CYS A 1 440 ? -13.445 -0.030 8.190 1.00 89.31 440 CYS A N 1
ATOM 3542 C CA . CYS A 1 440 ? -12.995 -1.229 8.895 1.00 89.31 440 CYS A CA 1
ATOM 3543 C C . CYS A 1 440 ? -11.535 -1.586 8.547 1.00 89.31 440 CYS A C 1
ATOM 3545 O O . CYS A 1 440 ? -10.726 -1.710 9.475 1.00 89.31 440 CYS A O 1
ATOM 3547 N N . PRO A 1 441 ? -11.126 -1.647 7.262 1.00 89.25 441 PRO A N 1
ATOM 3548 C CA . PRO A 1 441 ? -9.733 -1.889 6.901 1.00 89.25 441 PRO A CA 1
ATOM 3549 C C . PRO A 1 441 ? -8.739 -0.860 7.453 1.00 89.25 441 PRO A C 1
ATOM 3551 O O . PRO A 1 441 ? -7.633 -1.225 7.864 1.00 89.25 441 PRO A O 1
ATOM 3554 N N . ILE A 1 442 ? -9.119 0.421 7.486 1.00 91.25 442 ILE A N 1
ATOM 3555 C CA . ILE A 1 442 ? -8.271 1.479 8.044 1.00 91.25 442 ILE A CA 1
ATOM 3556 C C . ILE A 1 442 ? -8.108 1.298 9.553 1.00 91.25 442 ILE A C 1
ATOM 3558 O O . ILE A 1 442 ? -6.984 1.312 10.058 1.00 91.25 442 ILE A O 1
ATOM 3562 N N . LEU A 1 443 ? -9.213 1.088 10.272 1.00 92.19 443 LEU A N 1
ATOM 3563 C CA . LEU A 1 443 ? -9.184 0.863 11.714 1.00 92.19 443 LEU A CA 1
ATOM 3564 C C . LEU A 1 443 ? -8.328 -0.358 12.059 1.00 92.19 443 LEU A C 1
ATOM 3566 O O . LEU A 1 443 ? -7.501 -0.274 12.963 1.00 92.19 443 LEU A O 1
ATOM 3570 N N . GLN A 1 444 ? -8.432 -1.447 11.293 1.00 90.44 444 GLN A N 1
ATOM 3571 C CA . GLN A 1 444 ? -7.570 -2.619 11.456 1.00 90.44 444 GLN A CA 1
ATOM 3572 C C . GLN A 1 444 ? -6.080 -2.272 11.307 1.00 90.44 444 GLN A C 1
ATOM 3574 O O . GLN A 1 444 ? -5.281 -2.651 12.166 1.00 90.44 444 GLN A O 1
ATOM 3579 N N . GLY A 1 445 ? -5.688 -1.504 10.286 1.00 88.50 445 GLY A N 1
ATOM 3580 C CA . GLY A 1 445 ? -4.292 -1.073 10.132 1.00 88.50 445 GLY A CA 1
ATOM 3581 C C . GLY A 1 445 ? -3.800 -0.179 11.278 1.00 88.50 445 GLY A C 1
ATOM 3582 O O . GLY A 1 445 ? -2.682 -0.356 11.761 1.00 88.50 445 GLY A O 1
ATOM 3583 N N . ILE A 1 446 ? -4.654 0.704 11.807 1.00 92.38 446 ILE A N 1
ATOM 3584 C CA . ILE A 1 446 ? -4.329 1.499 13.003 1.00 92.38 446 ILE A CA 1
ATOM 3585 C C . ILE A 1 446 ? -4.161 0.583 14.226 1.00 92.38 446 ILE A C 1
ATOM 3587 O O . ILE A 1 446 ? -3.175 0.704 14.956 1.00 92.38 446 ILE A O 1
ATOM 3591 N N . THR A 1 447 ? -5.071 -0.376 14.442 1.00 90.56 447 THR A N 1
ATOM 3592 C CA . THR A 1 447 ? -4.958 -1.327 15.564 1.00 90.56 447 THR A CA 1
ATOM 3593 C C . THR A 1 447 ? -3.711 -2.197 15.476 1.00 90.56 447 THR A C 1
ATOM 3595 O O . THR A 1 447 ? -3.103 -2.502 16.502 1.00 90.56 447 THR A O 1
ATOM 3598 N N . ARG A 1 448 ? -3.252 -2.530 14.266 1.00 88.19 448 ARG A N 1
ATOM 3599 C CA . ARG A 1 448 ? -2.004 -3.268 14.063 1.00 88.19 448 ARG A CA 1
ATOM 3600 C C . ARG A 1 448 ? -0.789 -2.519 14.619 1.00 88.19 448 ARG A C 1
ATOM 3602 O O . ARG A 1 448 ? 0.091 -3.151 15.212 1.00 88.19 448 ARG A O 1
ATOM 3609 N N . LEU A 1 449 ? -0.771 -1.190 14.483 1.00 89.62 449 LEU A N 1
ATOM 3610 C CA . LEU A 1 449 ? 0.253 -0.301 15.046 1.00 89.62 449 LEU A CA 1
ATOM 3611 C C . LEU A 1 449 ? 0.099 -0.085 16.561 1.00 89.62 449 LEU A C 1
ATOM 3613 O O . LEU A 1 449 ? 1.088 0.181 17.245 1.00 89.62 449 LEU A O 1
ATOM 3617 N N . CYS A 1 450 ? -1.098 -0.263 17.130 1.00 90.12 450 CYS A N 1
ATOM 3618 C CA . CYS A 1 450 ? -1.274 -0.293 18.588 1.00 90.12 450 CYS A CA 1
ATOM 3619 C C . CYS A 1 450 ? -0.533 -1.472 19.247 1.00 90.12 450 CYS A C 1
ATOM 3621 O O . CYS A 1 450 ? -0.219 -1.398 20.433 1.00 90.12 450 CYS A O 1
ATOM 3623 N N . CYS A 1 451 ? -0.205 -2.525 18.492 1.00 86.69 451 CYS A N 1
ATOM 3624 C CA . CYS A 1 451 ? 0.592 -3.672 18.943 1.00 86.69 451 CYS A CA 1
ATOM 3625 C C . CYS A 1 451 ? 2.082 -3.591 18.545 1.00 86.69 451 CYS A C 1
ATOM 3627 O O . CYS A 1 451 ? 2.794 -4.588 18.637 1.00 86.69 451 CYS A O 1
ATOM 3629 N N . ASP A 1 452 ? 2.567 -2.439 18.071 1.00 85.69 452 ASP A N 1
ATOM 3630 C CA . ASP A 1 452 ? 3.968 -2.252 17.666 1.00 85.69 452 ASP A CA 1
ATOM 3631 C C . ASP A 1 452 ? 4.941 -2.347 18.861 1.00 85.69 452 ASP A C 1
ATOM 3633 O O . ASP A 1 452 ? 4.588 -1.996 19.986 1.00 85.69 452 ASP A O 1
ATOM 3637 N N . SER A 1 453 ? 6.196 -2.765 18.662 1.00 81.75 453 SER A N 1
ATOM 3638 C CA . SER A 1 453 ? 7.171 -2.835 19.768 1.00 81.75 453 SER A CA 1
ATOM 3639 C C . SER A 1 453 ? 7.584 -1.450 20.301 1.00 81.75 453 SER A C 1
ATOM 3641 O O . SER A 1 453 ? 7.948 -1.303 21.474 1.00 81.75 453 SER A O 1
ATOM 3643 N N . ARG A 1 454 ? 7.466 -0.399 19.482 1.00 85.50 454 ARG A N 1
ATOM 3644 C CA . ARG A 1 454 ? 7.892 0.972 19.793 1.00 85.50 454 ARG A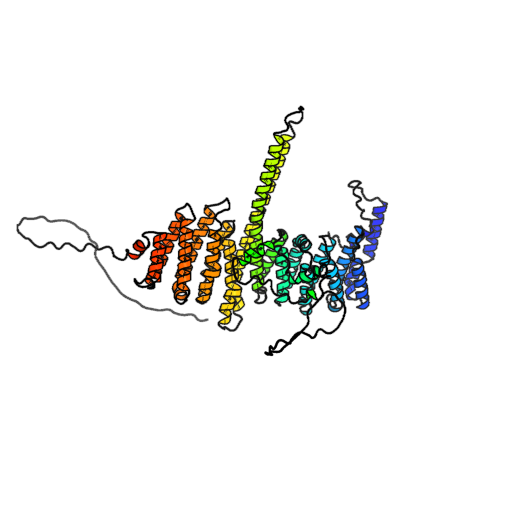 CA 1
ATOM 3645 C C . ARG A 1 454 ? 6.783 1.737 20.511 1.00 85.50 454 ARG A C 1
ATOM 3647 O O . ARG A 1 454 ? 5.715 1.991 19.954 1.00 85.50 454 ARG A O 1
ATOM 3654 N N . ARG A 1 455 ? 7.066 2.209 21.731 1.00 86.50 455 ARG A N 1
ATOM 3655 C CA . ARG A 1 455 ? 6.101 2.960 22.563 1.00 86.50 455 ARG A CA 1
ATOM 3656 C C . ARG A 1 455 ? 5.534 4.203 21.864 1.00 86.50 455 ARG A C 1
ATOM 3658 O O . ARG A 1 455 ? 4.339 4.459 21.974 1.00 86.50 455 ARG A O 1
ATOM 3665 N N . ALA A 1 456 ? 6.366 4.958 21.142 1.00 89.12 456 ALA A N 1
ATOM 3666 C CA . ALA A 1 456 ? 5.937 6.170 20.439 1.00 89.12 456 ALA A CA 1
ATOM 3667 C C . ALA A 1 456 ? 4.894 5.880 19.343 1.00 89.12 456 ALA A C 1
ATOM 3669 O O . ALA A 1 456 ? 3.910 6.612 19.222 1.00 89.12 456 ALA A O 1
ATOM 3670 N N . VAL A 1 457 ? 5.076 4.781 18.599 1.00 91.44 457 VAL A N 1
ATOM 3671 C CA . VAL A 1 457 ? 4.136 4.329 17.562 1.00 91.44 457 VAL A CA 1
ATOM 3672 C C . VAL A 1 457 ? 2.830 3.874 18.203 1.00 91.44 457 VAL A C 1
ATOM 3674 O O . VAL A 1 457 ? 1.778 4.381 17.827 1.00 91.44 457 VAL A O 1
ATOM 3677 N N . ARG A 1 458 ? 2.889 3.022 19.239 1.00 91.31 458 ARG A N 1
ATOM 3678 C CA . ARG A 1 458 ? 1.685 2.563 19.956 1.00 91.31 458 ARG A CA 1
ATOM 3679 C C . ARG A 1 458 ? 0.854 3.713 20.518 1.00 91.31 458 ARG A C 1
ATOM 3681 O O . ARG A 1 458 ? -0.358 3.746 20.325 1.00 91.31 458 ARG A O 1
ATOM 3688 N N . SER A 1 459 ? 1.504 4.658 21.204 1.00 91.44 459 SER A N 1
ATOM 3689 C CA . SER A 1 459 ? 0.825 5.798 21.832 1.00 91.44 459 SER A CA 1
ATOM 3690 C C . SER A 1 459 ? 0.136 6.690 20.794 1.00 91.44 459 SER A C 1
ATOM 3692 O O . SER A 1 459 ? -1.017 7.086 20.982 1.00 91.44 459 SER A O 1
ATOM 3694 N N . SER A 1 460 ? 0.805 6.942 19.665 1.00 94.31 460 SER A N 1
ATOM 3695 C CA . SER A 1 460 ? 0.242 7.722 18.557 1.00 94.31 460 SER A CA 1
ATOM 3696 C C . SER A 1 460 ? -0.910 6.981 17.876 1.00 94.31 460 SER A C 1
ATOM 3698 O O . SER A 1 460 ? -1.980 7.560 17.694 1.00 94.31 460 SER A O 1
ATOM 3700 N N . ALA A 1 461 ? -0.732 5.690 17.571 1.00 94.94 461 ALA A N 1
ATOM 3701 C CA . ALA A 1 461 ? -1.746 4.845 16.937 1.00 94.94 461 ALA A CA 1
ATOM 3702 C C . ALA A 1 461 ? -3.023 4.782 17.768 1.00 94.94 461 ALA A C 1
ATOM 3704 O O . ALA A 1 461 ? 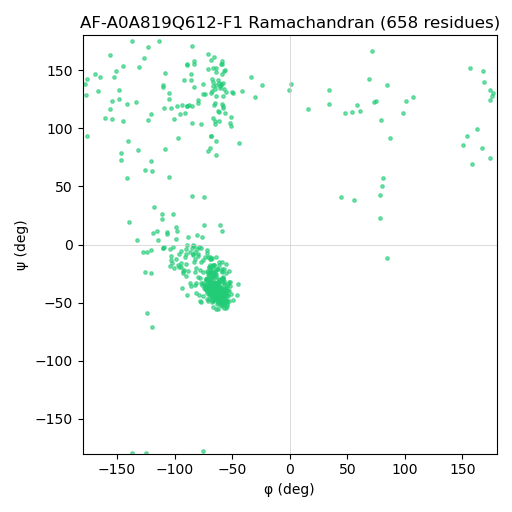-4.117 4.950 17.242 1.00 94.94 461 ALA A O 1
ATOM 3705 N N . LEU A 1 462 ? -2.887 4.646 19.085 1.00 93.31 462 LEU A N 1
ATOM 3706 C CA . LEU A 1 462 ? -4.017 4.669 19.999 1.00 93.31 462 LEU A CA 1
ATOM 3707 C C . LEU A 1 462 ? -4.733 6.029 20.025 1.00 93.31 462 LEU A C 1
ATOM 3709 O O . LEU A 1 462 ? -5.962 6.080 20.060 1.00 93.31 462 LEU A O 1
ATOM 3713 N N . GLY A 1 463 ? -3.978 7.131 19.991 1.00 94.12 463 GLY A N 1
ATOM 3714 C CA . GLY A 1 463 ? -4.550 8.473 19.878 1.00 94.12 463 GLY A CA 1
ATOM 3715 C C . GLY A 1 463 ? -5.370 8.644 18.596 1.00 94.12 463 GLY A C 1
ATOM 3716 O O . GLY A 1 463 ? -6.472 9.188 18.643 1.00 94.12 463 GLY A O 1
ATOM 3717 N N . TYR A 1 464 ? -4.872 8.140 17.466 1.00 94.38 464 TYR A N 1
ATOM 3718 C CA . TYR A 1 464 ? -5.614 8.137 16.205 1.00 94.38 464 TYR A CA 1
ATOM 3719 C C . TYR A 1 464 ? -6.803 7.183 16.218 1.00 94.38 464 TYR A C 1
ATOM 3721 O O . TYR A 1 464 ? -7.874 7.586 15.785 1.00 94.38 464 TYR A O 1
ATOM 3729 N N . LEU A 1 465 ? -6.670 5.977 16.773 1.00 94.31 465 LEU A N 1
ATOM 3730 C CA . LEU A 1 465 ? -7.774 5.024 16.906 1.00 94.31 465 LEU A CA 1
ATOM 3731 C C . LEU A 1 465 ? -8.939 5.645 17.677 1.00 94.31 465 LEU A C 1
ATOM 3733 O O . LEU A 1 465 ? -10.079 5.589 17.227 1.00 94.31 465 LEU A O 1
ATOM 3737 N N . GLN A 1 466 ? -8.645 6.295 18.806 1.00 92.50 466 GLN A N 1
ATOM 3738 C CA . GLN A 1 466 ? -9.649 6.989 19.602 1.00 92.50 466 GLN A CA 1
ATOM 3739 C C . GLN A 1 466 ? -10.323 8.116 18.808 1.00 92.50 466 GLN A C 1
ATOM 3741 O O . GLN A 1 466 ? -11.541 8.247 18.864 1.00 92.50 466 GLN A O 1
ATOM 3746 N N . ARG A 1 467 ? -9.558 8.926 18.065 1.00 90.25 467 ARG A N 1
ATOM 3747 C CA . ARG A 1 467 ? -10.128 10.001 17.236 1.00 90.25 467 ARG A CA 1
ATOM 3748 C C . ARG A 1 467 ? -10.981 9.459 16.096 1.00 90.25 467 ARG A C 1
ATOM 3750 O O . ARG A 1 467 ? -12.055 9.997 15.868 1.00 90.25 467 ARG A O 1
ATOM 3757 N N . CYS A 1 468 ? -10.514 8.416 15.412 1.00 90.44 468 CYS A N 1
ATOM 3758 C CA . CYS A 1 468 ? -11.230 7.788 14.313 1.00 90.44 468 CYS A CA 1
ATOM 3759 C C . CYS A 1 468 ? -12.534 7.179 14.816 1.00 90.44 468 CYS A C 1
ATOM 3761 O O . CYS A 1 468 ? -13.576 7.582 14.342 1.00 90.44 468 CYS A O 1
ATOM 3763 N N . VAL A 1 469 ? -12.519 6.294 15.817 1.00 87.25 469 VAL A N 1
ATOM 3764 C CA . VAL A 1 469 ? -13.746 5.597 16.250 1.00 87.25 469 VAL A CA 1
ATOM 3765 C C . VAL A 1 469 ? -14.766 6.536 16.904 1.00 87.25 469 VAL A C 1
ATOM 3767 O O . VAL A 1 469 ? -15.967 6.331 16.766 1.00 87.25 469 VAL A O 1
ATOM 3770 N N . LEU A 1 470 ? -14.311 7.584 17.597 1.00 84.12 470 LEU A N 1
ATOM 3771 C CA . LEU A 1 470 ? -15.199 8.550 18.256 1.00 84.12 470 LEU A CA 1
ATOM 3772 C C . LEU A 1 470 ? -15.611 9.720 17.348 1.00 84.12 470 LEU A C 1
ATOM 3774 O O . LEU A 1 470 ? -16.221 10.678 17.833 1.00 84.12 470 LEU A O 1
ATOM 3778 N N . LEU A 1 471 ? -15.258 9.683 16.061 1.00 80.31 471 LEU A N 1
ATOM 3779 C CA . LEU A 1 471 ? -15.588 10.747 15.123 1.00 80.31 471 LEU A CA 1
ATOM 3780 C C . LEU A 1 471 ? -17.113 10.800 14.903 1.00 80.31 471 LEU A C 1
ATOM 3782 O O . LEU A 1 471 ? -17.722 9.752 14.685 1.00 80.31 471 LEU A O 1
ATOM 3786 N N . PRO A 1 472 ? -17.747 11.989 14.885 1.00 70.69 472 PRO A N 1
ATOM 3787 C CA . PRO A 1 472 ? -19.198 12.096 14.704 1.00 70.69 472 PRO A CA 1
ATOM 3788 C C . PRO A 1 472 ? -19.719 11.475 13.400 1.00 70.69 472 PRO A C 1
ATOM 3790 O O . PRO A 1 472 ? -20.852 11.010 13.353 1.00 70.69 472 PRO A O 1
ATOM 3793 N N . GLU A 1 473 ? -18.901 11.423 12.343 1.00 68.56 473 GLU A N 1
ATOM 3794 C CA . GLU A 1 473 ? -19.303 10.826 11.059 1.00 68.56 473 GLU A CA 1
ATOM 3795 C C . GLU A 1 473 ? -19.552 9.310 11.146 1.00 68.56 473 GLU A C 1
ATOM 3797 O O . GLU A 1 473 ? -20.336 8.780 10.364 1.00 68.56 473 GLU A O 1
ATOM 3802 N N . LEU A 1 474 ? -18.959 8.617 12.126 1.00 74.44 474 LEU A N 1
ATOM 3803 C CA . LEU A 1 474 ? -19.222 7.195 12.374 1.00 74.44 474 LEU A CA 1
ATOM 3804 C C . LEU A 1 474 ? -20.517 6.954 13.154 1.00 74.44 474 LEU A C 1
ATOM 3806 O O . LEU A 1 474 ? -20.965 5.818 13.252 1.00 74.44 474 LEU A O 1
ATOM 3810 N N . HIS A 1 475 ? -21.189 7.989 13.669 1.00 72.62 475 HIS A N 1
ATOM 3811 C CA . HIS A 1 475 ? -22.518 7.818 14.281 1.00 72.62 475 HIS A CA 1
ATOM 3812 C C . HIS A 1 475 ? -23.598 7.442 13.261 1.00 72.62 475 HIS A C 1
ATOM 3814 O O . HIS A 1 475 ? -24.681 7.029 13.662 1.00 72.62 475 HIS A O 1
ATOM 3820 N N . ILE A 1 476 ? -23.290 7.538 11.963 1.00 74.06 476 ILE A N 1
ATOM 3821 C CA . ILE A 1 476 ? -24.135 7.060 10.860 1.00 74.06 476 ILE A CA 1
ATOM 3822 C C . ILE A 1 476 ? -24.182 5.520 10.813 1.00 74.06 476 ILE A C 1
ATOM 3824 O O . ILE A 1 476 ? -25.113 4.964 10.235 1.00 74.06 476 ILE A O 1
ATOM 3828 N N . LEU A 1 477 ? -23.218 4.830 11.437 1.00 81.69 477 LEU A N 1
ATOM 3829 C CA . LEU A 1 477 ? -23.156 3.370 11.432 1.00 81.69 477 LEU A CA 1
ATOM 3830 C C . LEU A 1 477 ? -24.405 2.729 12.052 1.00 81.69 477 LEU A C 1
ATOM 3832 O O . LEU A 1 477 ? -24.883 3.116 13.124 1.00 81.69 477 LEU A O 1
ATOM 3836 N N . SER A 1 478 ? -24.881 1.684 11.388 1.00 85.12 478 SER A N 1
ATOM 3837 C CA . SER A 1 478 ? -25.937 0.796 11.851 1.00 85.12 478 SER A CA 1
ATOM 3838 C C . SER A 1 478 ? -25.505 -0.013 13.085 1.00 85.12 478 SER A C 1
ATOM 3840 O O . SER A 1 478 ? -24.309 -0.189 13.338 1.00 85.12 478 SER A O 1
ATOM 3842 N N . PRO A 1 479 ? -26.458 -0.573 13.855 1.00 86.19 479 PRO A N 1
ATOM 3843 C CA . PRO A 1 479 ? -26.137 -1.443 14.986 1.00 86.19 479 PRO A CA 1
ATOM 3844 C C . PRO A 1 479 ? -25.202 -2.609 14.617 1.00 86.19 479 PRO A C 1
ATOM 3846 O O . PRO A 1 479 ? -24.273 -2.902 15.363 1.00 86.19 479 PRO A O 1
ATOM 3849 N N . ILE A 1 480 ? -25.394 -3.225 13.444 1.00 87.69 480 ILE A N 1
ATOM 3850 C CA . ILE A 1 480 ? -24.586 -4.362 12.965 1.00 87.69 480 ILE A CA 1
ATOM 3851 C C . ILE A 1 480 ? -23.148 -3.923 12.649 1.00 87.69 480 ILE A C 1
ATOM 3853 O O . ILE A 1 480 ? -22.190 -4.637 12.945 1.00 87.69 480 ILE A O 1
ATOM 3857 N N . GLU A 1 481 ? -22.967 -2.733 12.074 1.00 88.06 481 GLU A N 1
ATOM 3858 C CA . GLU A 1 481 ? -21.631 -2.182 11.829 1.00 88.06 481 GLU A CA 1
ATOM 3859 C C . GLU A 1 481 ? -20.926 -1.838 13.151 1.00 88.06 481 GLU A C 1
ATOM 3861 O O . GLU A 1 481 ? -19.734 -2.111 13.292 1.00 88.06 481 GLU A O 1
ATOM 3866 N N . TRP A 1 482 ? -21.652 -1.338 14.160 1.00 90.69 482 TRP A N 1
ATOM 3867 C CA . TRP A 1 482 ? -21.102 -1.160 15.509 1.00 90.69 482 TRP A CA 1
ATOM 3868 C C . TRP A 1 482 ? -20.692 -2.483 16.154 1.00 90.69 482 TRP A C 1
ATOM 3870 O O . TRP A 1 482 ? -19.603 -2.554 16.718 1.00 90.69 482 TRP A O 1
ATOM 3880 N N . GLU A 1 483 ? -21.491 -3.546 16.035 1.00 90.06 483 GLU A N 1
ATOM 3881 C CA . GLU A 1 483 ? -21.073 -4.899 16.434 1.00 90.06 483 GLU A CA 1
ATOM 3882 C C . GLU A 1 483 ? -19.785 -5.317 15.709 1.00 90.06 483 GLU A C 1
ATOM 3884 O O . GLU A 1 483 ? -18.842 -5.801 16.340 1.00 90.06 483 GLU A O 1
ATOM 3889 N N . SER A 1 484 ? -19.679 -5.029 14.410 1.00 89.00 484 SER A N 1
ATOM 3890 C CA . SER A 1 484 ? -18.463 -5.289 13.639 1.00 89.00 484 SER A CA 1
ATOM 3891 C C . SER A 1 484 ? -17.245 -4.499 14.139 1.00 89.00 484 SER A C 1
ATOM 3893 O O . SER A 1 484 ? -16.128 -4.999 13.991 1.00 89.00 484 SER A O 1
ATOM 3895 N N . VAL A 1 485 ? -17.400 -3.306 14.728 1.00 91.31 485 VAL A N 1
ATOM 3896 C CA . VAL A 1 485 ? -16.287 -2.580 15.379 1.00 91.31 485 VAL A CA 1
ATOM 3897 C C . VAL A 1 485 ? -15.731 -3.408 16.543 1.00 91.31 485 VAL A C 1
ATOM 3899 O O . VAL A 1 485 ? -14.512 -3.530 16.690 1.00 91.31 485 VAL A O 1
ATOM 3902 N N . PHE A 1 486 ? -16.592 -4.026 17.354 1.00 92.00 486 PHE A N 1
ATOM 3903 C CA . PHE A 1 486 ? -16.142 -4.896 18.442 1.00 92.00 486 PHE A CA 1
ATOM 3904 C C . PHE A 1 486 ? -15.458 -6.151 17.899 1.00 92.00 486 PHE A C 1
ATOM 3906 O O . PHE A 1 486 ? -14.297 -6.403 18.228 1.00 92.00 486 PHE A O 1
ATOM 3913 N N . ASP A 1 487 ? -16.134 -6.879 17.013 1.00 89.69 487 ASP A N 1
ATOM 3914 C CA . ASP A 1 487 ? -15.683 -8.189 16.539 1.00 89.69 487 ASP A CA 1
ATOM 3915 C C . ASP A 1 487 ? -14.438 -8.124 15.643 1.00 89.69 487 ASP A C 1
ATOM 3917 O O . ASP A 1 487 ? -13.575 -8.999 15.725 1.00 89.69 487 ASP A O 1
ATOM 3921 N N . LYS A 1 488 ? -14.310 -7.098 14.791 1.00 87.00 488 LYS A N 1
ATOM 3922 C CA . LYS A 1 488 ? -13.230 -7.009 13.789 1.00 87.00 488 LYS A CA 1
ATOM 3923 C C . LYS A 1 488 ? -12.086 -6.070 14.167 1.00 87.00 488 LYS A C 1
ATOM 3925 O O . LYS A 1 488 ? -11.039 -6.141 13.523 1.00 87.00 488 LYS A O 1
ATOM 3930 N N . VAL A 1 489 ? -12.266 -5.189 15.156 1.00 90.50 489 VAL A N 1
ATOM 3931 C CA . VAL A 1 489 ? -11.275 -4.155 15.515 1.00 90.50 489 VAL A CA 1
ATOM 3932 C C . VAL A 1 489 ? -10.874 -4.251 16.988 1.00 90.50 489 VAL A C 1
ATOM 3934 O O . VAL A 1 489 ? -9.699 -4.465 17.285 1.00 90.50 489 VAL A O 1
ATOM 3937 N N . LEU A 1 490 ? -11.820 -4.126 17.925 1.00 92.62 490 LEU A N 1
ATOM 3938 C CA . LEU A 1 490 ? -11.493 -4.009 19.354 1.00 92.62 490 LEU A CA 1
ATOM 3939 C C . LEU A 1 490 ? -11.120 -5.346 20.005 1.00 92.62 490 LEU A C 1
ATOM 3941 O O . LEU A 1 490 ? -10.096 -5.417 20.685 1.00 92.62 490 LEU A O 1
ATOM 3945 N N . PHE A 1 491 ? -11.908 -6.407 19.807 1.00 92.62 491 PHE A N 1
ATOM 3946 C CA . PHE A 1 491 ? -11.616 -7.721 20.390 1.00 92.62 491 PHE A CA 1
ATOM 3947 C C . PHE A 1 491 ? -10.315 -8.334 19.855 1.00 92.62 491 PHE A C 1
ATOM 3949 O O . PHE A 1 491 ? -9.524 -8.797 20.681 1.00 92.62 491 PHE A O 1
ATOM 3956 N N . PRO A 1 492 ? -10.011 -8.287 18.541 1.00 90.8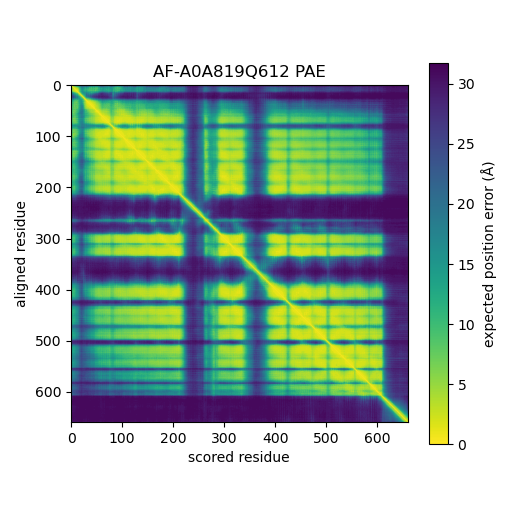8 492 PRO A N 1
ATOM 3957 C CA . PRO A 1 492 ? -8.720 -8.752 18.041 1.00 90.88 492 PRO A CA 1
ATOM 3958 C C . PRO A 1 492 ? -7.540 -7.945 18.595 1.00 90.88 492 PRO A C 1
ATOM 3960 O O . PRO A 1 492 ? -6.530 -8.527 18.989 1.00 90.88 492 PRO A O 1
ATOM 3963 N N . LEU A 1 493 ? -7.678 -6.617 18.709 1.00 90.31 493 LEU A N 1
ATOM 3964 C CA . LEU A 1 493 ? -6.661 -5.761 19.326 1.00 90.31 493 LEU A CA 1
ATOM 3965 C C . LEU A 1 493 ? -6.394 -6.163 20.782 1.00 90.31 493 LEU A C 1
ATOM 3967 O O . LEU A 1 493 ? -5.239 -6.329 21.180 1.00 90.31 493 LEU A O 1
ATOM 3971 N N . LEU A 1 494 ? -7.456 -6.323 21.576 1.00 90.19 494 LEU A N 1
ATOM 3972 C CA . LEU A 1 494 ? -7.349 -6.753 22.968 1.00 90.19 494 LEU A CA 1
ATOM 3973 C C . LEU A 1 494 ? -6.654 -8.114 23.042 1.00 90.19 494 LEU A C 1
ATOM 3975 O O . LEU A 1 494 ? -5.642 -8.257 23.722 1.00 90.19 494 LEU A O 1
ATOM 3979 N N . LEU A 1 495 ? -7.124 -9.090 22.264 1.00 89.81 495 LEU A N 1
ATOM 3980 C CA . LEU A 1 495 ? -6.525 -10.421 22.201 1.00 89.81 495 LEU A CA 1
ATOM 3981 C C . LEU A 1 495 ? -5.033 -10.367 21.859 1.00 89.81 495 LEU A C 1
ATOM 3983 O O . LEU A 1 495 ? -4.225 -11.017 22.521 1.00 89.81 495 LEU A O 1
ATOM 3987 N N . LYS A 1 496 ? -4.626 -9.526 20.909 1.00 85.00 496 LYS A N 1
ATOM 3988 C CA . LYS A 1 496 ? -3.213 -9.406 20.547 1.00 85.00 496 LYS A CA 1
ATOM 3989 C C . LYS A 1 496 ? -2.351 -8.800 21.652 1.00 85.00 496 LYS A C 1
ATOM 3991 O O . LYS A 1 496 ? -1.224 -9.244 21.889 1.00 85.00 496 LYS A O 1
ATOM 3996 N N . LEU A 1 497 ? -2.873 -7.802 22.357 1.00 85.44 497 LEU A N 1
ATOM 3997 C CA . LEU A 1 497 ? -2.198 -7.197 23.508 1.00 85.44 497 LEU A CA 1
ATOM 3998 C C . LEU A 1 497 ? -2.102 -8.163 24.703 1.00 85.44 497 LEU A C 1
ATOM 4000 O O . LEU A 1 497 ? -1.156 -8.044 25.494 1.00 85.44 497 LEU A O 1
ATOM 4004 N N . LEU A 1 498 ? -3.026 -9.128 24.807 1.00 83.75 498 LEU A N 1
ATOM 4005 C CA . LEU A 1 498 ? -2.933 -10.260 25.735 1.00 83.75 498 LEU A CA 1
ATOM 4006 C C . LEU A 1 498 ? -1.802 -11.223 25.341 1.00 83.75 498 LEU A C 1
ATOM 4008 O O . LEU A 1 498 ? -1.068 -11.671 26.207 1.00 83.75 498 LEU A O 1
ATOM 4012 N N . GLU A 1 499 ? -1.602 -11.527 24.055 1.00 79.25 499 GLU A N 1
ATOM 4013 C CA . GLU A 1 499 ? -0.535 -12.448 23.612 1.00 79.25 499 GLU A CA 1
ATOM 4014 C C . GLU A 1 499 ? 0.888 -11.887 23.779 1.00 79.25 499 GLU A C 1
ATOM 4016 O O . GLU A 1 499 ? 1.854 -12.642 23.877 1.00 79.25 499 GLU A O 1
ATOM 4021 N N . THR A 1 500 ? 1.044 -10.561 23.811 1.00 66.94 500 THR A N 1
ATOM 4022 C CA . THR A 1 500 ? 2.351 -9.868 23.742 1.00 66.94 500 THR A CA 1
ATOM 4023 C C . THR A 1 500 ? 3.172 -9.959 25.051 1.00 66.94 500 THR A C 1
ATOM 4025 O O . THR A 1 500 ? 4.119 -9.211 25.261 1.00 66.94 500 THR A O 1
ATOM 4028 N N . ILE A 1 501 ? 2.839 -10.884 25.956 1.00 55.88 501 ILE A N 1
ATOM 4029 C CA . ILE A 1 501 ? 3.402 -10.984 27.317 1.00 55.88 501 ILE A CA 1
ATOM 4030 C C . ILE A 1 501 ? 4.884 -11.433 27.347 1.00 55.88 501 ILE A C 1
ATOM 4032 O O . ILE A 1 501 ? 5.570 -11.159 28.324 1.00 55.88 501 ILE A O 1
ATOM 4036 N N . ASN A 1 502 ? 5.427 -12.059 26.292 1.00 49.72 502 ASN A N 1
ATOM 4037 C CA . ASN A 1 502 ? 6.654 -12.873 26.410 1.00 49.72 502 ASN A CA 1
ATOM 4038 C C . ASN A 1 502 ? 7.895 -12.424 25.615 1.00 49.72 502 ASN A C 1
ATOM 4040 O O . ASN A 1 502 ? 8.707 -13.261 25.222 1.00 49.72 502 ASN A O 1
ATOM 4044 N N . ILE A 1 503 ? 8.107 -11.126 25.393 1.00 48.41 503 ILE A N 1
ATOM 4045 C CA . ILE A 1 503 ? 9.357 -10.658 24.773 1.00 48.41 503 ILE A CA 1
ATOM 4046 C C . ILE A 1 503 ? 10.033 -9.649 25.699 1.00 48.41 503 ILE A C 1
ATOM 4048 O O . ILE A 1 503 ? 9.563 -8.530 25.860 1.00 48.41 503 ILE A O 1
ATOM 4052 N N . ASN A 1 504 ? 11.127 -10.098 26.318 1.00 49.91 504 ASN A N 1
ATOM 4053 C CA . ASN A 1 504 ? 12.019 -9.369 27.221 1.00 49.91 504 ASN A CA 1
ATOM 4054 C C . ASN A 1 504 ? 12.376 -7.950 26.715 1.00 49.91 504 ASN A C 1
ATOM 4056 O O . ASN A 1 504 ? 13.366 -7.805 26.005 1.00 49.91 504 ASN A O 1
ATOM 4060 N N . ASP A 1 505 ? 11.557 -6.940 27.032 1.00 44.66 505 ASP A N 1
ATOM 4061 C CA . ASP A 1 505 ? 11.906 -5.558 27.429 1.00 44.66 505 ASP A CA 1
ATOM 4062 C C . ASP A 1 505 ? 10.651 -4.645 27.430 1.00 44.66 505 ASP A C 1
ATOM 4064 O O . ASP A 1 505 ? 9.834 -4.686 26.514 1.00 44.66 505 ASP A O 1
ATOM 4068 N N . HIS A 1 506 ? 10.546 -3.756 28.431 1.00 53.69 506 HIS A N 1
ATOM 4069 C CA . HIS A 1 506 ? 9.552 -2.665 28.600 1.00 53.69 506 HIS A CA 1
ATOM 4070 C C . HIS A 1 506 ? 8.147 -2.997 29.159 1.00 53.69 506 HIS A C 1
ATOM 4072 O O . HIS A 1 506 ? 7.127 -2.600 28.588 1.00 53.69 506 HIS A O 1
ATOM 4078 N N . ILE A 1 507 ? 8.106 -3.584 30.360 1.00 54.56 507 ILE A N 1
ATOM 4079 C CA . ILE A 1 507 ? 6.895 -3.857 31.171 1.00 54.56 507 ILE A CA 1
ATOM 4080 C C . ILE A 1 507 ? 5.926 -2.649 31.239 1.00 54.56 507 ILE A C 1
ATOM 4082 O O . ILE A 1 507 ? 4.735 -2.800 30.989 1.00 54.56 507 ILE A O 1
ATOM 4086 N N . TYR A 1 508 ? 6.425 -1.421 31.430 1.00 61.31 508 TYR A N 1
ATOM 4087 C CA . TYR A 1 508 ? 5.558 -0.238 31.588 1.00 61.31 508 TYR A CA 1
ATOM 4088 C C . TYR A 1 508 ? 4.862 0.245 30.308 1.00 61.31 508 TYR A C 1
ATOM 4090 O O . TYR A 1 508 ? 3.779 0.825 30.353 1.00 61.31 508 TYR A O 1
ATOM 4098 N N . GLY A 1 509 ? 5.480 0.054 29.140 1.00 69.94 509 GLY A N 1
ATOM 4099 C CA . GLY A 1 509 ? 4.966 0.645 27.905 1.00 69.94 509 GLY A CA 1
ATOM 4100 C C . GLY A 1 509 ? 3.773 -0.112 27.322 1.00 69.94 509 GLY A C 1
ATOM 4101 O O . GLY A 1 509 ? 2.977 0.481 26.589 1.00 69.94 509 GLY A O 1
ATOM 4102 N N . ILE A 1 510 ? 3.690 -1.422 27.555 1.00 80.19 510 ILE A N 1
ATOM 4103 C CA . ILE A 1 510 ? 2.578 -2.251 27.076 1.00 80.19 510 ILE A CA 1
ATOM 4104 C C . ILE A 1 510 ? 1.407 -2.202 28.059 1.00 80.19 510 ILE A C 1
ATOM 4106 O O . ILE A 1 510 ? 0.268 -2.113 27.612 1.00 80.19 510 ILE A O 1
ATOM 4110 N N . GLU A 1 511 ? 1.679 -2.136 29.367 1.00 81.69 511 GLU A N 1
ATOM 4111 C CA . GLU A 1 511 ? 0.670 -1.957 30.417 1.00 81.69 511 GLU A CA 1
ATOM 4112 C C . GLU A 1 511 ? -0.129 -0.658 30.216 1.00 81.69 511 GLU A C 1
ATOM 4114 O O . GLU A 1 511 ? -1.357 -0.693 30.164 1.00 81.69 511 GLU A O 1
ATOM 4119 N N . GLU A 1 512 ? 0.543 0.474 29.969 1.00 84.19 512 GLU A N 1
ATOM 4120 C CA . GLU A 1 512 ? -0.125 1.743 29.629 1.00 84.19 512 GLU A CA 1
ATOM 4121 C C . GLU A 1 512 ? -1.043 1.588 28.401 1.00 84.19 512 GLU A C 1
ATOM 4123 O O . GLU A 1 512 ? -2.168 2.091 28.372 1.00 84.19 512 GLU A O 1
ATOM 4128 N N . THR A 1 513 ? -0.579 0.849 27.387 1.00 88.50 513 THR A N 1
ATOM 4129 C CA . THR A 1 513 ? -1.358 0.594 26.167 1.00 88.50 513 THR A CA 1
ATOM 4130 C C . THR A 1 513 ? -2.593 -0.258 26.486 1.00 88.50 513 THR A C 1
ATOM 4132 O O . THR A 1 513 ? -3.690 0.067 26.034 1.00 88.50 513 THR A O 1
ATOM 4135 N N . ARG A 1 514 ? -2.446 -1.302 27.313 1.00 88.62 514 ARG A N 1
ATOM 4136 C CA . ARG A 1 514 ? -3.535 -2.178 27.780 1.00 88.62 514 ARG A CA 1
ATOM 4137 C C . ARG A 1 514 ? -4.606 -1.398 28.539 1.00 88.62 514 ARG A C 1
ATOM 4139 O O . ARG A 1 514 ? -5.782 -1.518 28.200 1.00 88.62 514 ARG A O 1
ATOM 4146 N N . VAL A 1 515 ? -4.200 -0.561 29.498 1.00 89.12 515 VAL A N 1
ATOM 4147 C CA . VAL A 1 515 ? -5.108 0.303 30.272 1.00 89.12 515 VAL A CA 1
ATOM 4148 C C . VAL A 1 515 ? -5.932 1.171 29.331 1.00 89.12 515 VAL A C 1
ATOM 4150 O O . VAL A 1 515 ? -7.162 1.123 29.354 1.00 89.12 515 VAL A O 1
ATOM 4153 N N . ARG A 1 516 ? -5.279 1.918 28.439 1.00 91.19 516 ARG A N 1
ATOM 4154 C CA . ARG A 1 516 ? -5.992 2.862 27.577 1.00 91.19 516 ARG A CA 1
ATOM 4155 C C . ARG A 1 516 ? -6.890 2.175 26.539 1.00 91.19 516 ARG A C 1
ATOM 4157 O O . ARG A 1 516 ? -7.959 2.701 26.244 1.00 91.19 516 ARG A O 1
ATOM 4164 N N . VAL A 1 517 ? -6.507 1.009 26.006 1.00 92.31 517 VAL A N 1
ATOM 4165 C CA . VAL A 1 517 ? -7.376 0.224 25.103 1.00 92.31 517 VAL A CA 1
ATOM 4166 C C . VAL A 1 517 ? -8.587 -0.335 25.854 1.00 92.31 517 VAL A C 1
ATOM 4168 O O . VAL A 1 517 ? -9.696 -0.274 25.329 1.00 92.31 517 VAL A O 1
ATOM 4171 N N . SER A 1 518 ? -8.415 -0.807 27.095 1.00 91.06 518 SER A N 1
ATOM 4172 C CA . SER A 1 518 ? -9.540 -1.267 27.925 1.00 91.06 518 SER A CA 1
ATOM 4173 C C . SER A 1 518 ? -10.533 -0.136 28.226 1.00 91.06 518 SER A C 1
ATOM 4175 O O . SER A 1 518 ? -11.739 -0.314 28.075 1.00 91.06 518 SER A O 1
ATOM 4177 N N . GLN A 1 519 ? -10.041 1.067 28.539 1.00 91.62 519 GLN A N 1
ATOM 4178 C CA . GLN A 1 519 ? -10.877 2.253 28.740 1.00 91.62 519 GLN A CA 1
ATOM 4179 C C . GLN A 1 519 ? -11.587 2.678 27.449 1.00 91.62 519 GLN A C 1
ATOM 4181 O O . GLN A 1 519 ? -12.752 3.075 27.487 1.00 91.62 519 GLN A O 1
ATOM 4186 N N . LEU A 1 520 ? -10.908 2.580 26.300 1.00 93.00 520 LEU A N 1
ATOM 4187 C CA . LEU A 1 520 ? -11.498 2.869 24.994 1.00 93.00 520 LEU A CA 1
ATOM 4188 C C . LEU A 1 520 ? -12.645 1.899 24.670 1.00 93.00 520 LEU A C 1
ATOM 4190 O O . LEU A 1 520 ? -13.705 2.362 24.256 1.00 93.00 520 LEU A O 1
ATOM 4194 N N . LEU A 1 521 ? -12.469 0.595 24.919 1.00 94.06 521 LEU A N 1
ATOM 4195 C CA . LEU A 1 521 ? -13.528 -0.413 24.779 1.00 94.06 521 LEU A CA 1
ATOM 4196 C C . LEU A 1 521 ? -14.762 -0.032 25.606 1.00 94.06 521 LEU A C 1
ATOM 4198 O O . LEU A 1 521 ? -15.859 0.056 25.059 1.00 94.06 521 LEU A O 1
ATOM 4202 N N . CYS A 1 522 ? -14.573 0.235 26.903 1.00 92.06 522 CYS A N 1
ATOM 4203 C CA . CYS A 1 522 ? -15.659 0.613 27.811 1.00 92.06 522 CYS A CA 1
ATOM 4204 C C . CYS A 1 522 ? -16.375 1.878 27.333 1.00 92.06 522 CYS A C 1
ATOM 4206 O O . CYS A 1 522 ? -17.601 1.945 27.321 1.00 92.06 522 CYS A O 1
ATOM 4208 N N . ARG A 1 523 ? -15.610 2.882 26.898 1.00 91.69 523 ARG A N 1
ATOM 4209 C CA . ARG A 1 523 ? -16.159 4.147 26.411 1.00 91.69 523 ARG A CA 1
ATOM 4210 C C . ARG A 1 523 ? -17.000 3.966 25.147 1.00 91.69 523 ARG A C 1
ATOM 4212 O O . ARG A 1 523 ? -18.094 4.518 25.088 1.00 91.69 523 ARG A O 1
ATOM 4219 N N . ILE A 1 524 ? -16.508 3.214 24.160 1.00 91.31 524 ILE A N 1
ATOM 4220 C CA . ILE A 1 524 ? -17.237 2.953 22.906 1.00 91.31 524 ILE A CA 1
ATOM 4221 C C . ILE A 1 524 ? -18.509 2.151 23.196 1.00 91.31 524 ILE A C 1
ATOM 4223 O O . ILE A 1 524 ? -19.576 2.505 22.699 1.00 91.31 524 ILE A O 1
ATOM 4227 N N . PHE A 1 525 ? -18.415 1.123 24.046 1.00 92.25 525 PHE A N 1
ATOM 4228 C CA . PHE A 1 525 ? -19.569 0.328 24.472 1.00 92.25 525 PHE A CA 1
ATOM 4229 C C . PHE A 1 525 ? -20.656 1.196 25.104 1.00 92.25 525 PHE A C 1
ATOM 4231 O O . PHE A 1 525 ? -21.813 1.107 24.706 1.00 92.25 525 PHE A O 1
ATOM 4238 N N . LEU A 1 526 ? -20.289 2.083 26.032 1.00 90.62 526 LEU A N 1
ATOM 4239 C CA . LEU A 1 526 ? -21.256 2.956 26.696 1.00 90.62 526 LEU A CA 1
ATOM 4240 C C . LEU A 1 526 ? -21.848 4.012 25.767 1.00 90.62 526 LEU A C 1
ATOM 4242 O O . LEU A 1 526 ? -23.044 4.281 25.837 1.00 90.62 526 LEU A O 1
ATOM 4246 N N . GLN A 1 527 ? -21.041 4.589 24.878 1.00 89.56 527 GLN A N 1
ATOM 4247 C CA . GLN A 1 527 ? -21.517 5.591 23.926 1.00 89.56 527 GLN A CA 1
ATOM 4248 C C . GLN A 1 527 ? -22.535 5.017 22.929 1.00 89.56 527 GLN A C 1
ATOM 4250 O O . GLN A 1 527 ? -23.460 5.723 22.529 1.00 89.56 527 GLN A O 1
ATOM 4255 N N . HIS A 1 528 ? -22.387 3.744 22.557 1.00 88.38 528 HIS A N 1
ATOM 4256 C CA . HIS A 1 528 ? -23.245 3.064 21.586 1.00 88.38 528 HIS A CA 1
ATOM 4257 C C . HIS A 1 528 ? -24.126 1.978 22.217 1.00 88.38 528 HIS A C 1
ATOM 4259 O O . HIS A 1 528 ? -24.639 1.114 21.508 1.00 88.38 528 HIS A O 1
ATOM 4265 N N . LEU A 1 529 ? -24.367 2.051 23.531 1.00 89.44 529 LEU A N 1
ATOM 4266 C CA . LEU A 1 529 ? -25.165 1.065 24.261 1.00 89.44 529 LEU A CA 1
ATOM 4267 C C . LEU A 1 529 ? -26.578 0.935 23.678 1.00 89.44 529 LEU A C 1
ATOM 4269 O O . LEU A 1 529 ? -27.018 -0.171 23.388 1.00 89.44 529 LEU A O 1
ATOM 4273 N N . THR A 1 530 ? -27.272 2.053 23.440 1.00 87.88 530 THR A N 1
ATOM 4274 C CA . THR A 1 530 ? -28.658 2.034 22.945 1.00 87.88 530 THR A CA 1
ATOM 4275 C C . THR A 1 530 ? -28.799 1.345 21.578 1.00 87.88 530 THR A C 1
ATOM 4277 O O . THR A 1 530 ? -29.641 0.455 21.473 1.00 87.88 530 THR A O 1
ATOM 4280 N N . PRO A 1 531 ? -27.985 1.659 20.544 1.00 87.19 531 PRO A N 1
ATOM 4281 C CA . PRO A 1 531 ? -27.961 0.871 19.309 1.00 87.19 531 PRO A CA 1
ATOM 4282 C C . PRO A 1 531 ? -27.653 -0.613 19.535 1.00 87.19 531 PRO A C 1
ATOM 4284 O O . PRO A 1 531 ? -28.339 -1.467 18.979 1.00 87.19 531 PRO A O 1
ATOM 4287 N N . LEU A 1 532 ? -26.660 -0.938 20.368 1.00 89.38 532 LEU A N 1
ATOM 4288 C CA . LEU A 1 532 ? -26.241 -2.323 20.606 1.00 89.38 532 LEU A CA 1
ATOM 4289 C C . LEU A 1 532 ? -27.327 -3.158 21.295 1.00 89.38 532 LEU A C 1
ATOM 4291 O O . LEU A 1 532 ? -27.449 -4.343 21.004 1.00 89.38 532 LEU A O 1
ATOM 4295 N N . LEU A 1 533 ? -28.150 -2.551 22.155 1.00 89.38 533 LEU A N 1
ATOM 4296 C CA . LEU A 1 533 ? -29.279 -3.221 22.810 1.00 89.38 533 LEU A CA 1
ATOM 4297 C C . LEU A 1 533 ? -30.350 -3.717 21.838 1.00 89.38 533 LEU A C 1
ATOM 4299 O O . LEU A 1 533 ? -31.113 -4.618 22.179 1.00 89.38 533 LEU A O 1
ATOM 4303 N N . THR A 1 534 ? -30.408 -3.157 20.629 1.00 89.56 534 THR A N 1
ATOM 4304 C CA . THR A 1 534 ? -31.346 -3.612 19.593 1.00 89.56 534 THR A CA 1
ATOM 4305 C C . THR A 1 534 ? -30.917 -4.926 18.934 1.00 89.56 534 THR A C 1
ATOM 4307 O O . THR A 1 534 ? -31.722 -5.556 18.247 1.00 89.56 534 THR A O 1
ATOM 4310 N N . LEU A 1 535 ? -29.667 -5.359 19.136 1.00 90.62 535 LEU A N 1
ATOM 4311 C CA . LEU A 1 535 ? -29.115 -6.548 18.499 1.00 90.62 535 LEU A CA 1
ATOM 4312 C C . LEU A 1 535 ? -29.440 -7.831 19.279 1.00 90.62 535 LEU A C 1
ATOM 4314 O O . LEU A 1 535 ? -29.298 -7.868 20.503 1.00 90.62 535 LEU A O 1
ATOM 4318 N N . PRO A 1 536 ? -29.739 -8.946 18.585 1.00 88.56 536 PRO A N 1
ATOM 4319 C CA . PRO A 1 536 ? -29.919 -10.248 19.231 1.00 88.56 536 PRO A CA 1
ATOM 4320 C C . PRO A 1 536 ? -28.614 -10.792 19.838 1.00 88.56 536 PRO A C 1
ATOM 4322 O O . PRO A 1 536 ? -28.635 -11.647 20.721 1.00 88.56 536 PRO A O 1
ATOM 4325 N N . THR A 1 537 ? -27.465 -10.302 19.373 1.00 90.94 537 THR A N 1
ATOM 4326 C CA . THR A 1 537 ? -26.120 -10.697 19.803 1.00 90.94 537 THR A CA 1
ATOM 4327 C C . THR A 1 537 ? -25.596 -9.884 20.987 1.00 90.94 537 THR A C 1
ATOM 4329 O O . THR A 1 537 ? -24.511 -10.185 21.486 1.00 90.94 537 THR A O 1
ATOM 4332 N N . PHE A 1 538 ? -26.360 -8.916 21.508 1.00 91.88 538 PHE A N 1
ATOM 4333 C CA . PHE A 1 538 ? -25.937 -8.049 22.613 1.00 91.88 538 PHE A CA 1
ATOM 4334 C C . PHE A 1 538 ? -25.355 -8.823 23.806 1.00 91.88 538 PHE A C 1
ATOM 4336 O O . PHE A 1 538 ? -24.266 -8.511 24.290 1.00 91.88 538 PHE A O 1
ATOM 4343 N N . THR A 1 539 ? -26.038 -9.885 24.249 1.00 89.75 539 THR A N 1
ATOM 4344 C CA . THR A 1 539 ? -25.570 -10.728 25.360 1.00 89.75 539 THR A CA 1
ATOM 4345 C C . THR A 1 539 ? -24.194 -11.326 25.079 1.00 89.75 539 THR A C 1
ATOM 4347 O O . THR A 1 539 ? -23.350 -11.359 25.970 1.00 89.75 539 THR A O 1
ATOM 4350 N N . LYS A 1 540 ? -23.925 -11.756 23.841 1.00 91.25 540 LYS A N 1
ATOM 4351 C CA . LYS A 1 540 ? -22.618 -12.293 23.445 1.00 91.25 540 LYS A CA 1
ATOM 4352 C C . LYS A 1 540 ? -21.534 -11.216 23.531 1.00 91.25 540 LYS A C 1
ATOM 4354 O O . LYS A 1 540 ? -20.467 -11.490 24.080 1.00 91.25 540 LYS A O 1
ATOM 4359 N N . ILE A 1 541 ? -21.810 -10.005 23.041 1.00 92.75 541 ILE A N 1
ATOM 4360 C CA . ILE A 1 541 ? -20.875 -8.868 23.097 1.00 92.75 541 ILE A CA 1
ATOM 4361 C C . ILE A 1 541 ? -20.539 -8.542 24.557 1.00 92.75 541 ILE A C 1
ATOM 4363 O O . ILE A 1 541 ? -19.365 -8.485 24.921 1.00 92.75 541 ILE A O 1
ATOM 4367 N N . TRP A 1 542 ? -21.555 -8.411 25.415 1.00 93.94 542 TRP A N 1
ATOM 4368 C CA . TRP A 1 542 ? -21.372 -8.117 26.838 1.00 93.94 542 TRP A CA 1
ATOM 4369 C C . TRP A 1 542 ? -20.557 -9.191 27.568 1.00 93.94 542 TRP A C 1
ATOM 4371 O O . TRP A 1 542 ? -19.598 -8.872 28.271 1.00 93.94 542 TRP A O 1
ATOM 4381 N N . LEU A 1 543 ? -20.883 -10.471 27.371 1.00 91.69 543 LEU A N 1
ATOM 4382 C CA . LEU A 1 543 ? -20.129 -11.566 27.987 1.00 91.69 543 LEU A CA 1
ATOM 4383 C C . LEU A 1 543 ? -18.681 -11.616 27.487 1.00 91.69 543 LEU A C 1
ATOM 4385 O O . LEU A 1 543 ? -17.776 -11.870 28.277 1.00 91.69 543 LEU A O 1
ATOM 4389 N N . THR A 1 544 ? -18.447 -11.300 26.212 1.00 93.31 544 THR A N 1
ATOM 4390 C CA . THR A 1 544 ? -17.093 -11.205 25.651 1.00 93.31 544 THR A CA 1
ATOM 4391 C C . THR A 1 544 ? -16.312 -10.053 26.291 1.00 93.31 544 THR A C 1
ATOM 4393 O O . THR A 1 544 ? -15.146 -10.227 26.645 1.00 93.31 544 THR A O 1
ATOM 4396 N N . ILE A 1 545 ? -16.946 -8.895 26.520 1.00 93.50 545 ILE A N 1
ATOM 4397 C CA . ILE A 1 545 ? -16.343 -7.777 27.265 1.00 93.50 545 ILE A CA 1
ATOM 4398 C C . ILE A 1 545 ? -15.971 -8.225 28.684 1.00 93.50 545 ILE A C 1
ATOM 4400 O O . ILE A 1 545 ? -14.840 -7.988 29.105 1.00 93.50 545 ILE A O 1
ATOM 4404 N N . LEU A 1 546 ? -16.867 -8.912 29.403 1.00 91.56 546 LEU A N 1
ATOM 4405 C CA . LEU A 1 546 ? -16.572 -9.442 30.741 1.00 91.56 546 LEU A CA 1
ATOM 4406 C C . LEU A 1 546 ? -15.409 -10.442 30.735 1.00 91.56 546 LEU A C 1
ATOM 4408 O O . LEU A 1 546 ? -14.550 -10.369 31.612 1.00 91.56 546 LEU A O 1
ATOM 4412 N N . ASP A 1 547 ? -15.337 -11.331 29.741 1.00 91.69 547 ASP A N 1
ATOM 4413 C CA . ASP A 1 547 ? -14.222 -12.272 29.584 1.00 91.69 547 ASP A CA 1
ATOM 4414 C C . ASP A 1 547 ? -12.887 -11.540 29.369 1.00 91.69 547 ASP A C 1
ATOM 4416 O O . ASP A 1 547 ? -11.855 -11.955 29.904 1.00 91.69 547 ASP A O 1
ATOM 4420 N N . PHE A 1 548 ? -12.883 -10.439 28.610 1.00 90.94 548 PHE A N 1
ATOM 4421 C CA . PHE A 1 548 ? -11.700 -9.588 28.481 1.00 90.94 548 PHE A CA 1
ATOM 4422 C C . PHE A 1 548 ? -11.366 -8.876 29.795 1.00 90.94 548 PHE A C 1
ATOM 4424 O O . PHE A 1 548 ? -10.203 -8.898 30.187 1.00 90.94 548 PHE A O 1
ATOM 4431 N N . MET A 1 549 ? -12.339 -8.306 30.512 1.00 89.81 549 MET A N 1
ATOM 4432 C CA . MET A 1 549 ? -12.092 -7.665 31.816 1.00 89.81 549 MET A CA 1
ATOM 4433 C C . MET A 1 549 ? -11.477 -8.645 32.822 1.00 89.81 549 MET A C 1
ATOM 4435 O O . MET A 1 549 ? -10.505 -8.304 33.497 1.00 89.81 549 MET A O 1
ATOM 4439 N N . ASP A 1 550 ? -11.975 -9.882 32.864 1.00 89.31 550 ASP A N 1
ATOM 4440 C CA . ASP A 1 550 ? -11.419 -10.943 33.704 1.00 89.31 550 ASP A CA 1
ATOM 4441 C C . ASP A 1 550 ? -9.966 -11.276 33.312 1.00 89.31 550 ASP A C 1
ATOM 4443 O O . ASP A 1 550 ? -9.063 -11.267 34.152 1.00 89.31 550 ASP A O 1
ATOM 4447 N N . LYS A 1 551 ? -9.696 -11.493 32.016 1.00 88.69 551 LYS A N 1
ATOM 4448 C CA . LYS A 1 551 ? -8.335 -11.772 31.520 1.00 88.69 551 LYS A CA 1
ATOM 4449 C C . LYS A 1 551 ? -7.365 -10.627 31.822 1.00 88.69 551 LYS A C 1
ATOM 4451 O O . LYS A 1 551 ? -6.281 -10.877 32.339 1.00 88.69 551 LYS A O 1
ATOM 4456 N N . TYR A 1 552 ? -7.749 -9.381 31.545 1.00 86.06 552 TYR A N 1
ATOM 4457 C CA . TYR A 1 552 ? -6.912 -8.202 31.793 1.00 86.06 552 TYR A CA 1
ATOM 4458 C C . TYR A 1 552 ? -6.662 -7.966 33.288 1.00 86.06 552 TYR A C 1
ATOM 4460 O O . TYR A 1 552 ? -5.563 -7.560 33.655 1.00 86.06 552 TYR A O 1
ATOM 4468 N N . SER A 1 553 ? -7.621 -8.292 34.162 1.00 83.94 553 SER A N 1
ATOM 4469 C CA . SER A 1 553 ? -7.426 -8.225 35.617 1.00 83.94 553 SER A CA 1
ATOM 4470 C C . SER A 1 553 ? -6.396 -9.234 36.147 1.00 83.94 553 SER A C 1
ATOM 4472 O O . SER A 1 553 ? -5.952 -9.083 37.286 1.00 83.94 553 SER A O 1
ATOM 4474 N N . LYS A 1 554 ? -6.050 -10.276 35.379 1.00 83.12 554 LYS A N 1
ATOM 4475 C CA . LYS A 1 554 ? -5.179 -11.386 35.809 1.00 83.12 554 LYS A CA 1
ATOM 4476 C C . LYS A 1 554 ? -3.745 -11.309 35.269 1.00 83.12 554 LYS A C 1
ATOM 4478 O O . LYS A 1 554 ? -2.918 -12.118 35.677 1.00 83.12 554 LYS A O 1
ATOM 4483 N N . ILE A 1 555 ? -3.458 -10.405 34.330 1.00 72.50 555 ILE A N 1
ATOM 4484 C CA . ILE A 1 555 ? -2.262 -10.494 33.476 1.00 72.50 555 ILE A CA 1
ATOM 4485 C C . ILE A 1 555 ? -1.001 -9.840 34.027 1.00 72.50 555 ILE A C 1
ATOM 4487 O O . ILE A 1 555 ? 0.080 -10.272 33.639 1.00 72.50 555 ILE A O 1
ATOM 4491 N N . ASP A 1 556 ? -1.098 -8.879 34.945 1.00 60.38 556 ASP A N 1
ATOM 4492 C CA . ASP A 1 556 ? 0.079 -8.137 35.406 1.00 60.38 556 ASP A CA 1
ATOM 4493 C C . ASP A 1 556 ? 0.188 -8.051 36.939 1.00 60.38 556 ASP A C 1
ATOM 4495 O O . ASP A 1 556 ? -0.794 -8.115 37.677 1.00 60.38 556 ASP A O 1
ATOM 4499 N N . GLN A 1 557 ? 1.439 -7.925 37.393 1.00 56.66 557 GLN A N 1
ATOM 4500 C CA . GLN A 1 557 ? 1.887 -7.876 38.793 1.00 56.66 557 GLN A CA 1
ATOM 4501 C C . GLN A 1 557 ? 1.629 -6.512 39.469 1.00 56.66 557 GLN A C 1
ATOM 4503 O O . GLN A 1 557 ? 1.932 -6.343 40.649 1.00 56.66 557 GLN A O 1
ATOM 4508 N N . THR A 1 558 ? 1.108 -5.533 38.725 1.00 61.59 558 THR A N 1
ATOM 4509 C CA . THR A 1 558 ? 0.884 -4.141 39.132 1.00 61.59 558 THR A CA 1
ATOM 4510 C C . THR A 1 558 ? -0.607 -3.836 39.286 1.00 61.59 558 THR A C 1
ATOM 4512 O O . THR A 1 558 ? -1.429 -4.164 38.432 1.00 61.59 558 THR A O 1
ATOM 4515 N N . ASP A 1 559 ? -0.967 -3.138 40.366 1.00 75.12 559 ASP A N 1
ATOM 4516 C CA . ASP A 1 559 ? -2.368 -2.836 40.698 1.00 75.12 559 ASP A CA 1
ATOM 4517 C C . ASP A 1 559 ? -3.050 -1.846 39.729 1.00 75.12 559 ASP A C 1
ATOM 4519 O O . ASP A 1 559 ? -4.273 -1.720 39.747 1.00 75.12 559 ASP A O 1
ATOM 4523 N N . MET A 1 560 ? -2.309 -1.160 38.847 1.00 81.31 560 MET A N 1
ATOM 4524 C CA . MET A 1 560 ? -2.868 -0.100 37.992 1.00 81.31 560 MET A CA 1
ATOM 4525 C C . MET A 1 560 ? -3.882 -0.612 36.964 1.00 81.31 560 MET A C 1
ATOM 4527 O O . MET A 1 560 ? -4.964 -0.037 36.822 1.00 81.31 560 MET A O 1
ATOM 4531 N N . LEU A 1 561 ? -3.551 -1.684 36.234 1.00 82.31 561 LEU A N 1
ATOM 4532 C CA . LEU A 1 561 ? -4.456 -2.246 35.228 1.00 82.31 561 LEU A CA 1
ATOM 4533 C C . LEU A 1 561 ? -5.703 -2.838 35.885 1.00 82.31 561 LEU A C 1
ATOM 4535 O O . LEU A 1 561 ? -6.819 -2.588 35.428 1.00 82.31 561 LEU A O 1
ATOM 4539 N N . ARG A 1 562 ? -5.513 -3.568 36.987 1.00 84.56 562 ARG A N 1
ATOM 4540 C CA . ARG A 1 562 ? -6.602 -4.156 37.766 1.00 84.56 562 ARG A CA 1
ATOM 4541 C C . ARG A 1 562 ? -7.557 -3.087 38.300 1.00 84.56 562 ARG A C 1
ATOM 4543 O O . ARG A 1 562 ? -8.768 -3.255 38.168 1.00 84.56 562 ARG A O 1
ATOM 4550 N N . GLU A 1 563 ? -7.032 -1.988 38.835 1.00 86.94 563 GLU A N 1
ATOM 4551 C CA . GLU A 1 563 ? -7.843 -0.877 39.342 1.00 86.94 563 GLU A CA 1
ATOM 4552 C C . GLU A 1 563 ? -8.590 -0.152 38.216 1.00 86.94 563 GLU A C 1
ATOM 4554 O O . GLU A 1 563 ? -9.795 0.075 38.312 1.00 86.94 563 GLU A O 1
ATOM 4559 N N . SER A 1 564 ? -7.923 0.128 37.091 1.00 87.56 564 SER A N 1
ATOM 4560 C CA . SER A 1 564 ? -8.583 0.744 35.932 1.00 87.56 564 SER A CA 1
ATOM 4561 C C . SER A 1 564 ? -9.709 -0.129 35.372 1.00 87.56 564 SER A C 1
ATOM 4563 O O . SER A 1 564 ? -10.747 0.394 34.957 1.00 87.56 564 SER A O 1
ATOM 4565 N N . VAL A 1 565 ? -9.512 -1.450 35.325 1.00 88.06 565 VAL A N 1
ATOM 4566 C CA . VAL A 1 565 ? -10.535 -2.410 34.890 1.00 88.06 565 VAL A CA 1
ATOM 4567 C C . VAL A 1 565 ? -11.704 -2.424 35.877 1.00 88.06 565 VAL A C 1
ATOM 4569 O O . VAL A 1 565 ? -12.854 -2.344 35.442 1.00 88.06 565 VAL A O 1
ATOM 4572 N N . ARG A 1 566 ? -11.430 -2.458 37.190 1.00 87.94 566 ARG A N 1
ATOM 4573 C CA . ARG A 1 566 ? -12.456 -2.409 38.245 1.00 87.94 566 ARG A CA 1
ATOM 4574 C C . ARG A 1 566 ? -13.325 -1.156 38.126 1.00 87.94 566 ARG A C 1
ATOM 4576 O O . ARG A 1 566 ? -14.550 -1.266 38.102 1.00 87.94 566 ARG A O 1
ATOM 4583 N N . GLU A 1 567 ? -12.703 0.012 38.010 1.00 88.62 567 GLU A N 1
ATOM 4584 C CA . GLU A 1 567 ? -13.410 1.293 37.928 1.00 88.62 567 GLU A CA 1
ATOM 4585 C C . GLU A 1 567 ? -14.198 1.430 36.616 1.00 88.62 567 GLU A C 1
ATOM 4587 O O . GLU A 1 567 ? -15.348 1.872 36.604 1.00 88.62 567 GLU A O 1
ATOM 4592 N N . SER A 1 568 ? -13.634 0.979 35.492 1.00 90.69 568 SER A N 1
ATOM 4593 C CA . SER A 1 568 ? -14.356 0.978 34.212 1.00 90.69 568 SER A CA 1
ATOM 4594 C C . SER A 1 568 ? -15.582 0.061 34.256 1.00 90.69 568 SER A C 1
ATOM 4596 O O . SER A 1 568 ? -16.648 0.427 33.760 1.00 90.69 568 SER A O 1
ATOM 4598 N N . LEU A 1 569 ? -15.458 -1.107 34.893 1.00 89.06 569 LEU A N 1
ATOM 4599 C CA . LEU A 1 569 ? -16.558 -2.051 35.072 1.00 89.06 569 LEU A CA 1
ATOM 4600 C C . LEU A 1 569 ? -17.654 -1.490 35.984 1.00 89.06 569 LEU A C 1
ATOM 4602 O O . LEU A 1 569 ? -18.829 -1.605 35.645 1.00 89.06 569 LEU A O 1
ATOM 4606 N N . LYS A 1 570 ? -17.288 -0.828 37.089 1.00 89.00 570 LYS A N 1
ATOM 4607 C CA . LYS A 1 570 ? -18.235 -0.125 37.970 1.00 89.00 570 LYS A CA 1
ATOM 4608 C C . LYS A 1 570 ? -19.079 0.883 37.191 1.00 89.00 570 LYS A C 1
ATOM 4610 O O . LYS A 1 570 ? -20.305 0.856 37.281 1.00 89.00 570 LYS A O 1
ATOM 4615 N N . ASN A 1 571 ? -18.428 1.712 36.376 1.00 89.06 571 ASN A N 1
ATOM 4616 C CA . ASN A 1 571 ? -19.105 2.700 35.539 1.00 89.06 571 ASN A CA 1
ATOM 4617 C C . ASN A 1 571 ? -20.018 2.047 34.491 1.00 89.06 571 ASN A C 1
ATOM 4619 O O . ASN A 1 571 ? -21.146 2.500 34.302 1.00 89.06 571 ASN A O 1
ATOM 4623 N N . MET A 1 572 ? -19.581 0.953 33.855 1.00 90.44 572 MET A N 1
ATOM 4624 C CA . MET A 1 572 ? -20.428 0.234 32.899 1.00 90.44 572 MET A CA 1
ATOM 4625 C C . MET A 1 572 ? -21.681 -0.354 33.550 1.00 90.44 572 MET A C 1
ATOM 4627 O O . MET A 1 572 ? -22.777 -0.184 33.023 1.00 90.44 572 MET A O 1
ATOM 4631 N N . LEU A 1 573 ? -21.534 -1.001 34.708 1.00 88.38 573 LEU A N 1
ATOM 4632 C CA . LEU A 1 573 ? -22.651 -1.609 35.434 1.00 88.38 573 LEU A CA 1
ATOM 4633 C C . LEU A 1 573 ? -23.665 -0.570 35.902 1.00 88.38 573 LEU A C 1
ATOM 4635 O O . LEU A 1 573 ? -24.868 -0.801 35.790 1.00 88.38 573 LEU A O 1
ATOM 4639 N N . LEU A 1 574 ? -23.184 0.579 36.380 1.00 87.25 574 LEU A N 1
ATOM 4640 C CA . LEU A 1 574 ? -24.040 1.684 36.796 1.00 87.25 574 LEU A CA 1
ATOM 4641 C C . LEU A 1 574 ? -24.903 2.180 35.628 1.00 87.25 574 LEU A C 1
ATOM 4643 O O . LEU A 1 574 ? -26.119 2.287 35.768 1.00 87.25 574 LEU A O 1
ATOM 4647 N N . VAL A 1 575 ? -24.290 2.441 34.471 1.00 86.19 575 VAL A N 1
ATOM 4648 C CA . VAL A 1 575 ? -25.003 2.926 33.277 1.00 86.19 575 VAL A CA 1
ATOM 4649 C C . VAL A 1 575 ? -25.950 1.861 32.718 1.00 86.19 575 VAL A C 1
ATOM 4651 O O . VAL A 1 575 ? -27.081 2.162 32.354 1.00 86.19 575 VAL A O 1
ATOM 4654 N N . MET A 1 576 ? -25.541 0.595 32.689 1.00 85.88 576 MET A N 1
ATOM 4655 C CA . MET A 1 576 ? -26.422 -0.491 32.249 1.00 85.88 576 MET A CA 1
ATOM 4656 C C . MET A 1 576 ? -27.639 -0.663 33.174 1.00 85.88 576 MET A C 1
ATOM 4658 O O . MET A 1 576 ? -28.745 -0.951 32.709 1.00 85.88 576 MET A O 1
ATOM 4662 N N . ASN A 1 577 ? -27.473 -0.426 34.475 1.00 84.62 577 ASN A N 1
ATOM 4663 C CA . ASN A 1 577 ? -28.583 -0.437 35.421 1.00 84.62 577 ASN A CA 1
ATOM 4664 C C . ASN A 1 577 ? -29.553 0.727 35.196 1.00 84.62 577 ASN A C 1
ATOM 4666 O O . ASN A 1 577 ? -30.762 0.519 35.218 1.00 84.62 577 ASN A O 1
ATOM 4670 N N . THR A 1 578 ? -29.054 1.938 34.920 1.00 83.69 578 THR A N 1
ATOM 4671 C CA . THR A 1 578 ? -29.937 3.078 34.608 1.00 83.69 578 T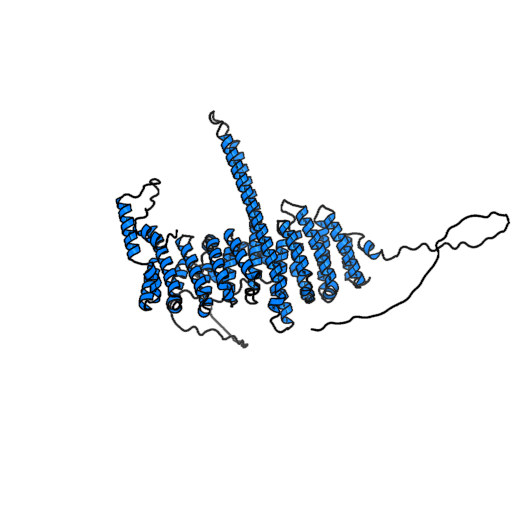HR A CA 1
ATOM 4672 C C . THR A 1 578 ? -30.706 2.882 33.302 1.00 83.69 578 THR A C 1
ATOM 4674 O O . THR A 1 578 ? -31.795 3.433 33.160 1.00 83.69 578 THR A O 1
ATOM 4677 N N . THR A 1 579 ? -30.200 2.057 32.378 1.00 82.62 579 THR A N 1
ATOM 4678 C CA . THR A 1 579 ? -30.940 1.634 31.176 1.00 82.62 579 THR A CA 1
ATOM 4679 C C . THR A 1 579 ? -31.978 0.529 31.418 1.00 82.62 579 THR A C 1
ATOM 4681 O O . THR A 1 579 ? -32.675 0.152 30.481 1.00 82.62 579 THR A O 1
ATOM 4684 N N . GLY A 1 580 ? -32.112 0.016 32.648 1.00 78.81 580 GLY A N 1
ATOM 4685 C CA . GLY A 1 580 ? -33.105 -1.008 33.001 1.00 78.81 580 GLY A CA 1
ATOM 4686 C C . GLY A 1 580 ? -32.736 -2.433 32.571 1.00 78.81 580 GLY A C 1
ATOM 4687 O O . GLY A 1 580 ? -33.614 -3.271 32.395 1.00 78.81 580 GLY A O 1
ATOM 4688 N N . LEU A 1 581 ? -31.444 -2.726 32.368 1.00 77.75 581 LEU A N 1
ATOM 4689 C CA . LEU A 1 581 ? -30.979 -4.061 31.952 1.00 77.75 581 LEU A CA 1
ATOM 4690 C C . LEU A 1 581 ? -30.826 -5.053 33.109 1.00 77.75 581 LEU A C 1
ATOM 4692 O O . LEU A 1 581 ? -30.625 -6.242 32.870 1.00 77.75 581 LEU A O 1
ATOM 4696 N N . PHE A 1 582 ? -30.864 -4.572 34.353 1.00 74.75 582 PHE A N 1
ATOM 4697 C CA . PHE A 1 582 ? -30.606 -5.376 35.542 1.00 74.75 582 PHE A CA 1
ATOM 4698 C C . PHE A 1 582 ? -31.809 -5.381 36.485 1.00 74.75 582 PHE A C 1
ATOM 4700 O O . PHE A 1 582 ? -31.766 -4.809 37.568 1.00 74.75 582 PHE A O 1
ATOM 4707 N N . ASP A 1 583 ? -32.873 -6.074 36.079 1.00 71.25 583 ASP A N 1
ATOM 4708 C CA . ASP A 1 583 ? -33.939 -6.472 37.003 1.00 71.25 583 ASP A CA 1
ATOM 4709 C C . ASP A 1 583 ? -33.618 -7.836 37.635 1.00 71.25 583 ASP A C 1
ATOM 4711 O O . ASP A 1 583 ? -32.945 -8.677 37.022 1.00 71.25 583 ASP A O 1
ATOM 4715 N N . ASP A 1 584 ? -34.159 -8.090 38.831 1.00 60.12 584 ASP A N 1
ATOM 4716 C CA . ASP A 1 584 ? -33.878 -9.283 39.651 1.00 60.12 584 ASP A CA 1
ATOM 4717 C C . ASP A 1 584 ? -34.207 -10.632 38.971 1.00 60.12 584 ASP A C 1
ATOM 4719 O O . ASP A 1 584 ? -33.717 -11.673 39.403 1.00 60.12 584 ASP A O 1
ATOM 4723 N N . ASN A 1 585 ? -34.979 -10.627 37.876 1.00 62.09 585 ASN A N 1
ATOM 4724 C CA . ASN A 1 585 ? -35.416 -11.831 37.156 1.00 62.09 585 ASN A CA 1
ATOM 4725 C C . ASN A 1 585 ? -34.852 -11.976 35.732 1.00 62.09 585 ASN A C 1
ATOM 4727 O O . ASN A 1 585 ? -35.231 -12.913 35.024 1.00 62.09 585 ASN A O 1
ATOM 4731 N N . GLN A 1 586 ? -33.967 -11.084 35.278 1.00 76.75 586 GLN A N 1
ATOM 4732 C CA . GLN A 1 586 ? -33.381 -11.225 33.944 1.00 76.75 586 GLN A CA 1
ATOM 4733 C C . GLN A 1 586 ? -32.190 -12.205 33.961 1.00 76.75 586 GLN A C 1
ATOM 4735 O O . GLN A 1 586 ? -31.318 -12.110 34.830 1.00 76.75 586 GLN A O 1
ATOM 4740 N N . PRO A 1 587 ? -32.086 -13.128 32.981 1.00 81.12 587 PRO A N 1
ATOM 4741 C CA . PRO A 1 587 ? -30.986 -14.096 32.919 1.00 81.12 587 PRO A CA 1
ATOM 4742 C C . PRO A 1 587 ? -29.622 -13.406 32.782 1.00 81.12 587 PRO A C 1
ATOM 4744 O O . PRO A 1 587 ? -28.619 -13.896 33.300 1.00 81.12 587 PRO A O 1
ATOM 4747 N N . LEU A 1 588 ? -29.590 -12.235 32.136 1.00 84.00 588 LEU A N 1
ATOM 4748 C CA . LEU A 1 588 ? -28.391 -11.415 32.001 1.00 84.00 588 LEU A CA 1
ATOM 4749 C C . LEU A 1 588 ? -27.867 -10.935 33.362 1.00 84.00 588 LEU A C 1
ATOM 4751 O O . LEU A 1 588 ? -26.656 -10.970 33.578 1.00 84.00 588 LEU A O 1
ATOM 4755 N N . THR A 1 589 ? -28.752 -10.544 34.285 1.00 83.00 589 THR A N 1
ATOM 4756 C CA . THR A 1 589 ? -28.403 -10.091 35.642 1.00 83.00 589 THR A CA 1
ATOM 4757 C C . THR A 1 589 ? -27.700 -11.192 36.423 1.00 83.00 589 THR A C 1
ATOM 4759 O O . THR A 1 589 ? -26.630 -10.962 36.983 1.00 83.00 589 THR A O 1
ATOM 4762 N N . VAL A 1 590 ? -28.263 -12.405 36.411 1.00 82.50 590 VAL A N 1
ATOM 4763 C CA . VAL A 1 590 ? -27.716 -13.559 37.142 1.00 82.50 590 VAL A CA 1
ATOM 4764 C C . VAL A 1 590 ? -26.334 -13.931 36.604 1.00 82.50 590 VAL A C 1
ATOM 4766 O O . VAL A 1 590 ? -25.370 -13.978 37.365 1.00 82.50 590 VAL A O 1
ATOM 4769 N N . ILE A 1 591 ? -26.207 -14.094 35.282 1.00 86.44 591 ILE A N 1
ATOM 4770 C CA . ILE A 1 591 ? -24.931 -14.463 34.648 1.00 86.44 591 ILE A CA 1
ATOM 4771 C C . ILE A 1 591 ? -23.871 -13.379 34.888 1.00 86.44 591 ILE A C 1
ATOM 4773 O O . ILE A 1 591 ? -22.717 -13.690 35.183 1.00 86.44 591 ILE A O 1
ATOM 4777 N N . THR A 1 592 ? -24.251 -12.103 34.781 1.00 86.56 592 THR A N 1
ATOM 4778 C CA . THR A 1 592 ? -23.334 -10.975 34.997 1.00 86.56 592 THR A CA 1
ATOM 4779 C C . THR A 1 592 ? -22.851 -10.933 36.446 1.00 86.56 592 THR A C 1
ATOM 4781 O O . THR A 1 592 ? -21.648 -10.818 36.684 1.00 86.56 592 THR A O 1
ATOM 4784 N N . LYS A 1 593 ? -23.760 -11.098 37.415 1.00 84.75 593 LYS A N 1
ATOM 4785 C CA . LYS A 1 593 ? -23.441 -11.135 38.847 1.00 84.75 593 LYS A CA 1
ATOM 4786 C C . LYS A 1 593 ? -22.474 -12.269 39.190 1.00 84.75 593 LYS A C 1
ATOM 4788 O O . LYS A 1 593 ? -21.462 -12.016 39.846 1.00 84.75 593 LYS A O 1
ATOM 4793 N N . ASP A 1 594 ? -22.740 -13.478 38.699 1.00 84.50 594 ASP A N 1
ATOM 4794 C CA . ASP A 1 594 ? -21.888 -14.650 38.933 1.00 84.50 594 ASP A CA 1
ATOM 4795 C C . ASP A 1 594 ? -20.490 -14.460 38.332 1.00 84.50 594 ASP A C 1
ATOM 4797 O O . ASP A 1 594 ? -19.477 -14.739 38.978 1.00 84.50 594 ASP A O 1
ATOM 4801 N N . ARG A 1 595 ? -20.409 -13.926 37.106 1.00 84.94 595 ARG A N 1
ATOM 4802 C CA . ARG A 1 595 ? -19.127 -13.647 36.447 1.00 84.94 595 ARG A CA 1
ATOM 4803 C C . ARG A 1 595 ? -18.310 -12.607 37.207 1.00 84.94 595 ARG A C 1
ATOM 4805 O O . ARG A 1 595 ? -17.128 -12.845 37.426 1.00 84.94 595 ARG A O 1
ATOM 4812 N N . ILE A 1 596 ? -18.915 -11.504 37.646 1.00 86.56 596 ILE A N 1
ATOM 4813 C CA . ILE A 1 596 ? -18.216 -10.443 38.395 1.00 86.56 596 ILE A CA 1
ATOM 4814 C C . ILE A 1 596 ? -17.713 -10.956 39.739 1.00 86.56 596 ILE A C 1
ATOM 4816 O O . ILE A 1 596 ? -16.576 -10.669 40.115 1.00 86.56 596 ILE A O 1
ATOM 4820 N N . HIS A 1 597 ? -18.525 -11.745 40.447 1.00 83.31 597 HIS A N 1
ATOM 4821 C CA . HIS A 1 597 ? -18.138 -12.313 41.736 1.00 83.31 597 HIS A CA 1
ATOM 4822 C C . HIS A 1 597 ? -16.854 -13.157 41.637 1.00 83.31 597 HIS A C 1
ATOM 4824 O O . HIS A 1 597 ? -16.057 -13.174 42.575 1.00 83.31 597 HIS A O 1
ATOM 4830 N N . ASN A 1 598 ? -16.611 -13.804 40.492 1.00 82.50 598 ASN A N 1
ATOM 4831 C CA . ASN A 1 598 ? -15.424 -14.635 40.284 1.00 82.50 598 ASN A CA 1
ATOM 4832 C C . ASN A 1 598 ? -14.103 -13.850 40.212 1.00 82.50 598 ASN A C 1
ATOM 4834 O O . ASN A 1 598 ? -13.072 -14.421 40.565 1.00 82.50 598 ASN A O 1
ATOM 4838 N N . PHE A 1 599 ? -14.094 -12.585 39.768 1.00 82.75 599 PHE A N 1
ATOM 4839 C CA . PHE A 1 599 ? -12.846 -11.808 39.627 1.00 82.75 599 PHE A CA 1
ATOM 4840 C C . PHE A 1 599 ? -12.784 -10.518 40.465 1.00 82.75 599 PHE A C 1
ATOM 4842 O O . PHE A 1 599 ? -11.692 -10.113 40.871 1.00 82.75 599 PHE A O 1
ATOM 4849 N N . PHE A 1 600 ? -13.923 -9.929 40.842 1.00 84.19 600 PHE A N 1
ATOM 4850 C CA . PHE A 1 600 ? -14.017 -8.850 41.835 1.00 84.19 600 PHE A CA 1
ATOM 4851 C C . PHE A 1 600 ? -15.115 -9.143 42.875 1.00 84.19 600 PHE A C 1
ATOM 4853 O O . PHE A 1 600 ? -16.227 -8.608 42.778 1.00 84.19 600 PHE A O 1
ATOM 4860 N N . PRO A 1 601 ? -14.827 -9.967 43.903 1.00 81.19 601 PRO A N 1
ATOM 4861 C CA . PRO A 1 601 ? -15.798 -10.253 44.955 1.00 81.19 601 PRO A CA 1
ATOM 4862 C C . PRO A 1 601 ? -16.203 -8.962 45.684 1.00 81.19 601 PRO A C 1
ATOM 4864 O O . PRO A 1 601 ? -15.361 -8.128 46.019 1.00 81.19 601 PRO A O 1
ATOM 4867 N N . GLY A 1 602 ? -17.508 -8.785 45.904 1.00 77.88 602 GLY A N 1
ATOM 4868 C CA . GLY A 1 602 ? -18.084 -7.607 46.566 1.00 77.88 602 GLY A CA 1
ATOM 4869 C C . GLY A 1 602 ? -18.341 -6.388 45.668 1.00 77.88 602 GLY A C 1
ATOM 4870 O O . GLY A 1 602 ? -19.076 -5.500 46.091 1.00 77.88 602 GLY A O 1
ATOM 4871 N N . LEU A 1 603 ? -17.838 -6.345 44.423 1.00 83.25 603 LEU A N 1
ATOM 4872 C CA . LEU A 1 603 ? -18.048 -5.197 43.521 1.00 83.25 603 LEU A CA 1
ATOM 4873 C C . LEU A 1 603 ? -19.529 -4.983 43.180 1.00 83.25 603 LEU A C 1
ATOM 4875 O O . LEU A 1 603 ? -20.003 -3.853 43.173 1.00 83.25 603 LEU A O 1
ATOM 4879 N N . TRP A 1 604 ? -20.274 -6.067 42.940 1.00 82.38 604 TRP A N 1
ATOM 4880 C CA . TRP A 1 604 ? -21.717 -6.000 42.677 1.00 82.38 604 TRP A CA 1
ATOM 4881 C C . TRP A 1 604 ? -22.471 -5.326 43.829 1.00 82.38 604 TRP A C 1
ATOM 4883 O O . TRP A 1 604 ? -23.320 -4.464 43.623 1.00 82.38 604 TRP A O 1
ATOM 4893 N N . GLU A 1 605 ? -22.135 -5.701 45.063 1.00 81.94 605 GLU A N 1
ATOM 4894 C CA . GLU A 1 605 ? -22.753 -5.118 46.248 1.00 81.94 605 GLU A CA 1
ATOM 4895 C C . GLU A 1 605 ? -22.339 -3.659 46.439 1.00 81.94 605 GLU A C 1
ATOM 4897 O O . GLU A 1 605 ? -23.180 -2.840 46.787 1.00 81.94 605 GLU A O 1
ATOM 4902 N N . GLU A 1 606 ? -21.079 -3.318 46.169 1.00 82.06 606 GLU A N 1
ATOM 4903 C CA . GLU A 1 606 ? -20.582 -1.940 46.217 1.00 82.06 606 GLU A CA 1
ATOM 4904 C C . GLU A 1 606 ? -21.320 -1.026 45.224 1.00 82.06 606 GLU A C 1
ATOM 4906 O O . GLU A 1 606 ? -21.707 0.083 45.585 1.00 82.06 606 GLU A O 1
ATOM 4911 N N . VAL A 1 607 ? -21.554 -1.486 43.991 1.00 80.94 607 VAL A N 1
ATOM 4912 C CA . VAL A 1 607 ? -22.221 -0.692 42.942 1.00 80.94 607 VAL A CA 1
ATOM 4913 C C . VAL A 1 607 ? -23.691 -0.437 43.290 1.00 80.94 607 VAL A C 1
ATOM 4915 O O . VAL A 1 607 ? -24.167 0.688 43.153 1.00 80.94 607 VAL A O 1
ATOM 4918 N N . PHE A 1 608 ? -24.409 -1.459 43.765 1.00 77.81 608 PHE A N 1
ATOM 4919 C CA . PHE A 1 608 ? -25.866 -1.395 43.934 1.00 77.81 608 PHE A CA 1
ATOM 4920 C C . PHE A 1 608 ? -26.340 -1.085 45.365 1.00 77.81 608 PHE A C 1
ATOM 4922 O O . PHE A 1 608 ? -27.505 -0.737 45.546 1.00 77.81 608 PHE A O 1
ATOM 4929 N N . LYS A 1 609 ? -25.473 -1.135 46.391 1.00 67.50 609 LYS A N 1
ATOM 4930 C CA . LYS A 1 609 ? -25.835 -0.741 47.773 1.00 67.50 609 LYS A CA 1
ATOM 4931 C C . LYS A 1 609 ? -25.679 0.763 48.067 1.00 67.50 609 LYS A C 1
ATOM 4933 O O . LYS A 1 609 ? -26.144 1.204 49.114 1.00 67.50 609 LYS A O 1
ATOM 4938 N N . ILE A 1 610 ? -25.135 1.588 47.161 1.00 50.66 610 ILE A N 1
ATOM 4939 C CA . ILE A 1 610 ? -25.044 3.064 47.334 1.00 50.66 610 ILE A CA 1
ATOM 4940 C C . ILE A 1 610 ? -26.348 3.769 46.883 1.00 50.66 610 ILE A C 1
ATOM 4942 O O . ILE A 1 610 ? -26.333 4.803 46.231 1.00 50.66 610 ILE A O 1
ATOM 4946 N N . SER A 1 611 ? -27.519 3.216 47.220 1.00 41.25 611 SER A N 1
ATOM 4947 C CA . SER A 1 611 ? -28.829 3.862 46.974 1.00 41.25 611 SER A CA 1
ATOM 4948 C C . SER A 1 611 ? -29.599 4.236 48.245 1.00 41.25 611 SER A C 1
ATOM 4950 O O . SER A 1 611 ? -30.753 4.646 48.167 1.00 41.25 611 SER A O 1
ATOM 4952 N N . THR A 1 612 ? -28.973 4.193 49.422 1.00 33.84 612 THR A N 1
ATOM 4953 C CA . THR A 1 612 ? -29.488 4.929 50.588 1.00 33.84 612 THR A CA 1
ATOM 4954 C C . THR A 1 612 ? -28.785 6.284 50.682 1.00 33.84 612 THR A C 1
ATOM 4956 O O . THR A 1 612 ? -27.583 6.297 50.960 1.00 33.84 612 THR A O 1
ATOM 4959 N N . PRO A 1 613 ? -29.476 7.426 50.467 1.00 38.22 613 PRO A N 1
ATOM 4960 C CA . PRO A 1 613 ? -28.904 8.726 50.802 1.00 38.22 613 PRO A CA 1
ATOM 4961 C C . PRO A 1 613 ? -28.519 8.739 52.291 1.00 38.22 613 PRO A C 1
ATOM 4963 O O . PRO A 1 613 ? -29.174 8.056 53.089 1.00 38.22 613 PRO A O 1
ATOM 4966 N N . PRO A 1 614 ? -27.475 9.489 52.693 1.00 37.34 614 PRO A N 1
ATOM 4967 C CA . PRO A 1 614 ? -27.128 9.601 54.099 1.00 37.34 614 PRO A CA 1
ATOM 4968 C C . PRO A 1 614 ? -28.344 10.160 54.832 1.00 37.34 614 PRO A C 1
ATOM 4970 O O . PRO A 1 614 ? -28.840 11.235 54.490 1.00 37.34 614 PRO A O 1
ATOM 4973 N N . GLN A 1 615 ? -28.854 9.405 55.806 1.00 36.28 615 GLN A N 1
ATOM 4974 C CA . GLN A 1 615 ? -29.892 9.898 56.695 1.00 36.28 615 GLN A CA 1
ATOM 4975 C C . GLN A 1 615 ? -29.382 11.179 57.355 1.00 36.28 615 GLN A C 1
ATOM 4977 O O . GLN A 1 615 ? -28.430 11.162 58.134 1.00 36.28 615 GLN A O 1
ATOM 4982 N N . VAL A 1 616 ? -30.023 12.296 57.021 1.00 37.78 616 VAL A N 1
ATOM 4983 C CA . VAL A 1 616 ? -29.974 13.505 57.836 1.00 37.78 616 VAL A CA 1
ATOM 4984 C C . VAL A 1 616 ? -30.508 13.104 59.217 1.00 37.78 616 VAL A C 1
ATOM 4986 O O . VAL A 1 616 ? -31.588 12.508 59.269 1.00 37.78 616 VAL A O 1
ATOM 4989 N N . PRO A 1 617 ? -29.808 13.380 60.333 1.00 38.78 617 PRO A N 1
ATOM 4990 C CA . PRO A 1 617 ? -30.354 13.100 61.652 1.00 38.78 617 PRO A CA 1
ATOM 4991 C C . PRO A 1 617 ? -31.577 13.999 61.858 1.00 38.78 617 PRO A C 1
ATOM 4993 O O . PRO A 1 617 ? -31.452 15.212 62.019 1.00 38.78 617 PRO A O 1
ATOM 4996 N N . SER A 1 618 ? -32.773 13.419 61.799 1.00 30.09 618 SER A N 1
ATOM 4997 C CA . SER A 1 618 ? -34.004 14.079 62.228 1.00 30.09 618 SER A CA 1
ATOM 4998 C C . SER A 1 618 ? -33.983 14.280 63.752 1.00 30.09 618 SER A C 1
ATOM 5000 O O . SER A 1 618 ? -33.482 13.412 64.471 1.00 30.09 618 SER A O 1
ATOM 5002 N N . PRO A 1 619 ? -34.497 15.417 64.253 1.00 38.91 619 PRO A N 1
ATOM 5003 C CA . PRO A 1 619 ? -34.263 15.874 65.614 1.00 38.91 619 PRO A CA 1
ATOM 5004 C C . PRO A 1 619 ? -35.079 15.073 66.629 1.00 38.91 619 PRO A C 1
ATOM 5006 O O . PRO A 1 619 ? -36.263 14.794 66.433 1.00 38.91 619 PRO A O 1
ATOM 5009 N N . THR A 1 620 ? -34.435 14.745 67.743 1.00 29.77 620 THR A N 1
ATOM 5010 C CA . THR A 1 620 ? -35.046 14.191 68.948 1.00 29.77 620 THR A CA 1
ATOM 5011 C C . THR A 1 620 ? -36.059 15.193 69.503 1.00 29.77 620 THR A C 1
ATOM 5013 O O . THR A 1 620 ? -35.695 16.282 69.943 1.00 29.77 620 THR A O 1
ATOM 5016 N N . VAL A 1 621 ? -37.342 14.836 69.474 1.00 33.00 621 VAL A N 1
ATOM 5017 C CA . VAL A 1 621 ? -38.389 15.529 70.229 1.00 33.00 621 VAL A CA 1
ATOM 5018 C C . VAL A 1 621 ? -38.392 14.925 71.627 1.00 33.00 621 VAL A C 1
ATOM 5020 O O . VAL A 1 621 ? -38.865 13.807 71.812 1.00 33.00 621 VAL A O 1
ATOM 5023 N N . GLU A 1 622 ? -37.852 15.654 72.601 1.00 30.41 622 GLU A N 1
ATOM 5024 C CA . GLU A 1 622 ? -38.006 15.332 74.018 1.00 30.41 622 GLU A CA 1
ATOM 5025 C C . GLU A 1 622 ? -39.013 16.291 74.659 1.00 30.41 622 GLU A C 1
ATOM 5027 O O . GLU A 1 622 ? -38.951 17.515 74.539 1.00 30.41 622 GLU A O 1
ATOM 5032 N N . SER A 1 623 ? -40.008 15.677 75.280 1.00 30.12 623 SER A N 1
ATOM 5033 C CA . SER A 1 623 ? -41.206 16.259 75.864 1.00 30.12 623 SER A CA 1
ATOM 5034 C C . SER A 1 623 ? -40.956 16.975 77.199 1.00 30.12 623 SER A C 1
ATOM 5036 O O . SER A 1 623 ? -40.405 16.400 78.128 1.00 30.12 623 SER A O 1
ATOM 5038 N N . VAL A 1 624 ? -41.452 18.216 77.262 1.00 30.81 624 VAL A N 1
ATOM 5039 C CA . VAL A 1 624 ? -42.015 18.985 78.396 1.00 30.81 624 VAL A CA 1
ATOM 5040 C C . VAL A 1 624 ? -41.750 18.473 79.821 1.00 30.81 624 VAL A C 1
ATOM 5042 O O . VAL A 1 624 ? -42.379 17.504 80.232 1.00 30.81 624 VAL A O 1
ATOM 5045 N N . VAL A 1 625 ? -41.037 19.279 80.628 1.00 31.45 625 VAL A N 1
ATOM 5046 C CA . VAL A 1 625 ? -41.389 19.607 82.031 1.00 31.45 625 VAL A CA 1
ATOM 5047 C C . VAL A 1 625 ? -40.907 21.035 82.362 1.00 31.45 625 VAL A C 1
ATOM 5049 O O . VAL A 1 625 ? -39.733 21.352 82.202 1.00 31.45 625 VAL A O 1
ATOM 5052 N N . LEU A 1 626 ? -41.817 21.896 82.835 1.00 29.05 626 LEU A N 1
ATOM 5053 C CA . LEU A 1 626 ? -41.539 23.174 83.519 1.00 29.05 626 LEU A CA 1
ATOM 5054 C C . LEU A 1 626 ? -41.320 22.904 85.021 1.00 29.05 626 LEU A C 1
ATOM 5056 O O . LEU A 1 626 ? -42.018 22.050 85.572 1.00 29.05 626 LEU A O 1
ATOM 5060 N N . PRO A 1 627 ? -40.446 23.661 85.716 1.00 32.59 627 PRO A N 1
ATOM 5061 C CA . PRO A 1 627 ? -41.003 24.761 86.511 1.00 32.59 627 PRO A CA 1
ATOM 5062 C C . PRO A 1 627 ? -40.150 26.046 86.614 1.00 32.59 627 PRO A C 1
ATOM 5064 O O . PRO A 1 627 ? -38.927 26.059 86.534 1.00 32.59 627 PRO A O 1
ATOM 5067 N N . THR A 1 628 ? -40.899 27.126 86.839 1.00 24.91 628 THR A N 1
ATOM 5068 C CA . THR A 1 628 ? -40.605 28.447 87.432 1.00 24.91 628 THR A CA 1
ATOM 5069 C C . THR A 1 628 ? -39.420 28.552 88.405 1.00 24.91 628 THR A C 1
ATOM 5071 O O . THR A 1 628 ? -39.365 27.756 89.334 1.00 24.91 628 THR A O 1
ATOM 5074 N N . THR A 1 629 ? -38.601 29.618 88.303 1.00 28.44 629 THR A N 1
ATOM 5075 C CA . THR A 1 629 ? -38.650 30.842 89.158 1.00 28.44 629 THR A CA 1
ATOM 5076 C C . THR A 1 629 ? -37.508 31.840 88.856 1.00 28.44 629 THR A C 1
ATOM 5078 O O . THR A 1 629 ? -36.345 31.463 88.877 1.00 28.44 629 THR A O 1
ATOM 5081 N N . SER A 1 630 ? -37.897 33.103 88.610 1.00 26.48 630 SER A N 1
ATOM 5082 C CA . SER A 1 630 ? -37.300 34.409 88.996 1.00 26.48 630 SER A CA 1
ATOM 5083 C C . SER A 1 630 ? -35.778 34.636 89.109 1.00 26.48 630 SER A C 1
ATOM 5085 O O . SER A 1 630 ? -35.118 33.985 89.912 1.00 26.48 630 SER A O 1
ATOM 5087 N N . GLY A 1 631 ? -35.303 35.743 88.509 1.00 27.06 631 GLY A N 1
ATOM 5088 C CA . GLY A 1 631 ? -34.198 36.542 89.072 1.00 27.06 631 GLY A CA 1
ATOM 5089 C C . GLY A 1 631 ? -33.291 37.291 88.085 1.00 27.06 631 GLY A C 1
ATOM 5090 O O . GLY A 1 631 ? -32.232 36.788 87.747 1.00 27.06 631 GLY A O 1
ATOM 5091 N N . ASP A 1 632 ? -33.710 38.499 87.701 1.00 27.73 632 ASP A N 1
ATOM 5092 C CA . ASP A 1 632 ? -32.923 39.742 87.569 1.00 27.73 632 ASP A CA 1
ATOM 5093 C C . ASP A 1 632 ? -31.679 39.911 86.652 1.00 27.73 632 ASP A C 1
ATOM 5095 O O . ASP A 1 632 ? -30.595 39.378 86.861 1.00 27.73 632 ASP A O 1
ATOM 5099 N N . SER A 1 633 ? -31.861 40.877 85.733 1.00 27.30 633 SER A N 1
ATOM 5100 C CA . SER A 1 633 ? -31.001 42.037 85.403 1.00 27.30 633 SER A CA 1
ATOM 5101 C C . SER A 1 633 ? -29.561 41.844 84.892 1.00 27.30 633 SER A C 1
ATOM 5103 O O . SER A 1 633 ? -28.660 41.511 85.654 1.00 27.30 633 SER A O 1
ATOM 5105 N N . ASN A 1 634 ? -29.303 42.256 83.639 1.00 30.11 634 ASN A N 1
ATOM 5106 C CA . ASN A 1 634 ? -28.552 43.490 83.315 1.00 30.11 634 ASN A CA 1
ATOM 5107 C C . ASN A 1 634 ? -28.268 43.638 81.799 1.00 30.11 634 ASN A C 1
ATOM 5109 O O . ASN A 1 634 ? -27.657 42.785 81.165 1.00 30.11 634 ASN A O 1
ATOM 5113 N N . THR A 1 635 ? -28.700 44.771 81.242 1.00 29.77 635 THR A N 1
ATOM 5114 C CA . THR A 1 635 ? -28.238 45.455 80.008 1.00 29.77 635 THR A CA 1
ATOM 5115 C C . THR A 1 635 ? -26.891 46.178 80.230 1.00 29.77 635 THR A C 1
ATOM 5117 O O . THR A 1 635 ? -26.480 46.266 81.388 1.00 29.77 635 THR A O 1
ATOM 5120 N N . PRO A 1 636 ? -26.298 46.915 79.256 1.00 44.50 636 PRO A N 1
ATOM 5121 C CA . PRO A 1 636 ? -26.271 46.832 77.776 1.00 44.50 636 PRO A CA 1
ATOM 5122 C C . PRO A 1 636 ? -24.794 46.778 77.252 1.00 44.50 636 PRO A C 1
ATOM 5124 O O . PRO A 1 636 ? -23.861 46.791 78.049 1.00 44.50 636 PRO A O 1
ATOM 5127 N N . SER A 1 637 ? -24.462 46.716 75.950 1.00 29.23 637 SER A N 1
ATOM 5128 C CA . SER A 1 637 ? -24.184 47.897 75.089 1.00 29.23 637 SER A CA 1
ATOM 5129 C C . SER A 1 637 ? -23.537 47.495 73.742 1.00 29.23 637 SER A C 1
ATOM 5131 O O . SER A 1 637 ? -22.707 46.590 73.722 1.00 29.23 637 SER A O 1
ATOM 5133 N N . ASN A 1 638 ? -23.832 48.305 72.711 1.00 30.33 638 ASN A N 1
ATOM 5134 C CA . ASN A 1 638 ? -23.060 48.660 71.496 1.00 30.33 638 ASN A CA 1
ATOM 5135 C C . ASN A 1 638 ? -23.027 47.672 70.306 1.00 30.33 638 ASN A C 1
ATOM 5137 O O . ASN A 1 638 ? -22.508 46.570 70.409 1.00 30.33 638 ASN A O 1
ATOM 5141 N N . GLU A 1 639 ? -23.737 47.983 69.203 1.00 30.33 639 GLU A N 1
ATOM 5142 C CA . GLU A 1 639 ? -23.308 48.812 68.035 1.00 30.33 639 GLU A CA 1
ATOM 5143 C C . GLU A 1 639 ? -22.299 48.039 67.149 1.00 30.33 639 GLU A C 1
ATOM 5145 O O . GLU A 1 639 ? -21.271 47.604 67.639 1.00 30.33 639 GLU A O 1
ATOM 5150 N N . SER A 1 640 ? -22.474 47.782 65.845 1.00 30.56 640 SER A N 1
ATOM 5151 C CA . SER A 1 640 ? -22.985 48.624 64.756 1.00 30.56 640 SER A CA 1
ATOM 5152 C C . SER A 1 640 ? -23.313 47.794 63.494 1.00 30.56 640 SER A C 1
ATOM 5154 O O . SER A 1 640 ? -22.497 47.003 63.032 1.00 30.56 640 SER A O 1
ATOM 5156 N N . THR A 1 641 ? -24.501 48.043 62.941 1.00 30.61 641 THR A N 1
ATOM 5157 C CA . THR A 1 641 ? -24.814 48.348 61.527 1.00 30.61 641 THR A CA 1
ATOM 5158 C C . THR A 1 641 ? -24.251 47.499 60.371 1.00 30.61 641 THR A C 1
ATOM 5160 O O . THR A 1 641 ? -23.108 47.637 59.946 1.00 30.61 641 THR A O 1
ATOM 5163 N N . THR A 1 642 ? -25.150 46.795 59.676 1.00 28.88 642 THR A N 1
ATOM 5164 C CA . THR A 1 642 ? -25.233 46.821 58.200 1.00 28.88 642 THR A CA 1
ATOM 5165 C C . THR A 1 642 ? -26.648 46.437 57.788 1.00 28.88 642 THR A C 1
ATOM 5167 O O . THR A 1 642 ? -27.122 45.344 58.082 1.00 28.88 642 THR A O 1
ATOM 5170 N N . SER A 1 643 ? -27.356 47.359 57.144 1.00 29.23 643 SER A N 1
ATOM 5171 C CA . SER A 1 643 ? -28.703 47.117 56.650 1.00 29.23 643 SER A CA 1
ATOM 5172 C C . SER A 1 643 ? -28.989 48.002 55.445 1.00 29.23 643 SER A C 1
ATOM 5174 O O . SER A 1 643 ? -28.653 49.186 55.479 1.00 29.23 643 SER A O 1
ATOM 5176 N N . LEU A 1 644 ? -29.751 47.417 54.514 1.00 31.19 644 LEU A N 1
ATOM 5177 C CA . LEU A 1 644 ? -30.613 48.045 53.503 1.00 31.19 644 LEU A CA 1
ATOM 5178 C C . LEU A 1 644 ? -29.881 48.465 52.206 1.00 31.19 644 LEU A C 1
ATOM 5180 O O . LEU A 1 644 ? -28.803 49.032 52.258 1.00 31.19 644 LEU A O 1
ATOM 5184 N N . VAL A 1 645 ? -30.406 48.255 50.997 1.00 30.91 645 VAL A N 1
ATOM 5185 C CA . VAL A 1 645 ? -31.711 47.734 50.567 1.00 30.91 645 VAL A CA 1
ATOM 5186 C C . VAL A 1 645 ? -31.641 47.354 49.082 1.00 30.91 645 VAL A C 1
ATOM 5188 O O . VAL A 1 645 ? -30.953 47.993 48.291 1.00 30.91 645 VAL A O 1
ATOM 5191 N N . SER A 1 646 ? -32.356 46.279 48.772 1.00 29.47 646 SER A N 1
ATOM 5192 C CA . SER A 1 646 ? -33.194 45.986 47.603 1.00 29.47 646 SER A CA 1
ATOM 5193 C C . SER A 1 646 ? -33.305 47.042 46.486 1.00 29.47 646 SER A C 1
ATOM 5195 O O . SER A 1 646 ? -33.608 48.200 46.748 1.00 29.47 646 SER A O 1
ATOM 5197 N N . ASN A 1 647 ? -33.269 46.609 45.221 1.00 29.78 647 ASN A N 1
ATOM 5198 C CA . ASN A 1 647 ? -34.512 46.464 44.449 1.00 29.78 647 ASN A CA 1
ATOM 5199 C C . ASN A 1 647 ? -34.300 45.869 43.049 1.00 29.78 647 ASN A C 1
ATOM 5201 O O . ASN A 1 647 ? -33.332 46.147 42.346 1.00 29.78 647 ASN A O 1
ATOM 5205 N N . GLU A 1 648 ? -35.281 45.046 42.696 1.00 30.16 648 GLU A N 1
ATOM 5206 C CA . GLU A 1 648 ? -35.612 44.461 41.400 1.00 30.16 648 GLU A CA 1
ATOM 5207 C C . GLU A 1 648 ? -35.817 45.531 40.313 1.00 30.16 648 GLU A C 1
ATOM 5209 O O . GLU A 1 648 ? -36.323 46.607 40.618 1.00 30.16 648 GLU A O 1
ATOM 5214 N N . THR A 1 649 ? -35.525 45.237 39.038 1.00 30.33 649 THR A N 1
ATOM 5215 C CA . THR A 1 649 ? -36.539 44.924 37.994 1.00 30.33 649 THR A CA 1
ATOM 5216 C C . THR A 1 649 ? -35.924 44.770 36.586 1.00 30.33 649 THR A C 1
ATOM 5218 O O . THR A 1 649 ? -35.124 45.579 36.132 1.00 30.33 649 THR A O 1
ATOM 5221 N N . THR A 1 650 ? -36.344 43.686 35.919 1.00 31.83 650 THR A N 1
ATOM 5222 C CA . THR A 1 650 ? -36.545 43.436 34.469 1.00 31.83 650 THR A CA 1
ATOM 5223 C C . THR A 1 650 ? -36.270 44.547 33.451 1.00 31.83 650 THR A C 1
ATOM 5225 O O . THR A 1 650 ? -36.931 45.574 33.548 1.00 31.83 650 THR A O 1
ATOM 5228 N N . ILE A 1 651 ? -35.536 44.236 32.360 1.00 31.78 651 ILE A N 1
ATOM 5229 C CA . ILE A 1 651 ? -35.783 44.749 30.987 1.00 31.78 651 ILE A CA 1
ATOM 5230 C C . ILE A 1 651 ? -35.366 43.702 29.920 1.00 31.78 651 ILE A C 1
ATOM 5232 O O . ILE A 1 651 ? -34.284 43.125 29.993 1.00 31.78 651 ILE A O 1
ATOM 5236 N N . ASN A 1 652 ? -36.258 43.491 28.943 1.00 31.38 652 ASN A N 1
ATOM 5237 C CA . ASN A 1 652 ? -36.121 42.729 27.691 1.00 31.38 652 ASN A CA 1
ATOM 5238 C C . ASN A 1 652 ? -35.586 43.607 26.532 1.00 31.38 652 ASN A C 1
ATOM 5240 O O . ASN A 1 652 ? -35.908 44.791 26.489 1.00 31.38 652 ASN A O 1
ATOM 5244 N N . GLU A 1 653 ? -34.960 42.942 25.539 1.00 31.11 653 GLU A N 1
ATOM 5245 C CA . GLU A 1 653 ? -34.829 43.305 24.096 1.00 31.11 653 GLU A CA 1
ATOM 5246 C C . GLU A 1 653 ? -33.916 44.484 23.658 1.00 31.11 653 GLU A C 1
ATOM 5248 O O . GLU A 1 653 ? -33.589 45.337 24.479 1.00 31.11 653 GLU A O 1
ATOM 5253 N N . PRO A 1 654 ? -33.573 44.653 22.347 1.00 48.00 654 PRO A N 1
ATOM 5254 C CA . PRO A 1 654 ? -33.450 43.711 21.205 1.00 48.00 654 PRO A CA 1
ATOM 5255 C C . PRO A 1 654 ? -32.185 43.940 20.305 1.00 48.00 654 PRO A C 1
ATOM 5257 O O . PRO A 1 654 ? -31.383 44.846 20.525 1.00 48.00 654 PRO A O 1
ATOM 5260 N N . LEU A 1 655 ? -32.035 43.123 19.244 1.00 41.06 655 LEU A N 1
ATOM 5261 C CA . LEU A 1 655 ? -31.094 43.282 18.107 1.00 41.06 655 LEU A CA 1
ATOM 5262 C C . LEU A 1 655 ? -31.413 44.479 17.178 1.00 41.06 655 LEU A C 1
ATOM 5264 O O . LEU A 1 655 ? -32.580 44.842 17.025 1.00 41.06 655 LEU A O 1
ATOM 5268 N N . PRO A 1 656 ? -30.406 44.958 16.413 1.00 47.47 656 PRO A N 1
ATOM 5269 C CA . PRO A 1 656 ? -30.629 45.430 15.036 1.00 47.47 656 PRO A CA 1
ATOM 5270 C C . PRO A 1 656 ? -29.551 44.966 14.001 1.00 47.47 656 PRO A C 1
ATOM 5272 O O . PRO A 1 656 ? -28.595 44.286 14.377 1.00 47.47 656 PRO A O 1
ATOM 5275 N N . PRO A 1 657 ? -29.731 45.271 12.689 1.00 53.47 657 PRO A N 1
ATOM 5276 C CA . PRO A 1 657 ? -29.311 44.428 11.557 1.00 53.47 657 PRO A CA 1
ATOM 5277 C C . PRO A 1 657 ? -28.184 45.020 10.684 1.00 53.47 657 PRO A C 1
ATOM 5279 O O . PRO A 1 657 ? -27.871 46.203 10.795 1.00 53.47 657 PRO A O 1
ATOM 5282 N N . THR A 1 658 ? -27.699 44.247 9.701 1.00 43.12 658 THR A N 1
ATOM 5283 C CA . THR A 1 658 ? -27.079 44.793 8.475 1.00 43.12 658 THR A CA 1
ATOM 5284 C C . THR A 1 658 ? -27.175 43.825 7.287 1.00 43.12 658 THR A C 1
ATOM 5286 O O . THR A 1 658 ? -26.688 42.702 7.350 1.00 43.12 658 THR A O 1
ATOM 5289 N N . ASN A 1 659 ? -27.770 44.313 6.193 1.00 43.69 659 ASN A N 1
ATOM 5290 C CA . ASN A 1 659 ? -27.551 43.867 4.813 1.00 43.69 659 ASN A CA 1
ATOM 5291 C C . ASN A 1 659 ? -26.692 44.936 4.119 1.00 43.69 659 ASN A C 1
ATOM 5293 O O . ASN A 1 659 ? -27.086 46.102 4.180 1.00 43.69 659 ASN A O 1
ATOM 5297 N N . VAL A 1 660 ? -25.608 44.532 3.446 1.00 43.06 660 VAL A N 1
ATOM 5298 C CA . VAL A 1 660 ? -25.234 44.846 2.044 1.00 43.06 660 VAL A CA 1
ATOM 5299 C C . VAL A 1 660 ? -24.366 43.695 1.554 1.00 43.06 660 VAL A C 1
ATOM 5301 O O . VAL A 1 660 ? -23.438 43.325 2.308 1.00 43.06 660 VAL A O 1
#